Protein AF-A0A151R3P8-F1 (afdb_monomer)

Mean predicted aligned error: 10.96 Å

Sequence (398 aa):
MFMYLSNLTPVEGWINQILSLILGLYSHCGWTLKLFLHLVVLLSAIDRKNLTDLKVYAIDVDEADELDDALSATKLQDGRIKVWIHVADPTRYVQPGSIVDREAMRRGTSVFLPTATYSMFPENLAMGGMSLRQGELCNAVTVSVVLHNDGSIAEYSVFNSVIKPTYMLTYESASELLHLNLQEEGELRILSEAANLRSNWRRQQGAIETATLDTRFKVSNPEDPEPSIKLYVENQADPAMRLVSEMMILCGEAIATFGSRNDIPLPYRGQPQSDMNVSEFSHLPEGPVRSFALVRIMRAAEIDFRKPARHGVLGIPGYVQFTSPIRRYLDLLAHYQVSCFQFYNSLYNRLQASMLLGACVEIFIFKISKNQENETKWKYIMIHVPFTEGQDADCATL

Solvent-accessible surface area (backbone atoms only — not comparable to full-atom values): 22140 Å² total; per-residue (Å²): 143,85,85,88,86,85,83,81,77,72,67,65,61,57,53,52,53,52,50,48,53,52,53,57,62,62,76,75,55,95,69,56,68,71,60,54,61,56,60,74,67,48,67,84,65,61,80,53,48,81,44,56,89,49,70,24,41,25,70,44,62,88,86,61,58,64,35,27,49,32,36,32,38,49,69,46,98,88,64,39,45,34,39,36,42,34,17,38,36,52,68,75,81,43,52,90,83,35,76,67,36,50,48,23,58,73,49,29,35,41,42,72,44,46,73,49,74,47,64,25,43,61,61,72,45,33,49,41,83,35,16,57,46,62,79,36,86,29,55,24,43,30,39,36,38,32,37,41,96,68,30,47,83,68,45,75,50,77,48,46,26,35,36,29,27,65,40,76,36,30,41,68,58,46,36,48,51,61,70,69,62,50,78,94,49,50,41,62,50,47,41,42,52,51,19,54,30,35,53,53,34,22,46,76,57,56,25,61,86,59,55,53,75,47,76,48,58,40,36,47,61,73,86,45,100,76,49,49,74,48,79,45,76,48,51,64,83,40,64,36,49,33,25,52,51,39,51,51,50,49,48,12,32,52,49,26,50,53,27,58,78,67,74,44,64,36,62,13,42,16,20,70,64,62,96,67,61,68,69,77,50,64,84,46,63,91,45,48,67,33,26,50,58,54,58,72,71,53,62,75,71,44,75,35,50,83,54,60,33,42,19,29,58,66,24,40,72,24,25,24,69,56,60,38,40,63,42,26,36,64,16,36,52,35,48,51,46,52,53,50,45,71,74,54,66,83,76,65,89,74,66,63,66,74,66,56,68,60,59,75,57,39,68,58,44,54,54,51,49,55,50,51,36,50,54,50,52,52,51,50,45,72,73,68,52,78,82,54,91,84,70,89,69,96,75,83,85,131

Nearest PDB structures (foldseek):
  5c0x-assembly1_J  TM=8.746E-01  e=1.907E-24  Saccharomyces cerevisiae S288C
  4ifd-assembly1_J  TM=8.679E-01  e=1.439E-24  Saccharomyces cerevisiae S288C
  7aju-assembly1_EK  TM=8.720E-01  e=1.148E-24  Saccharomyces cerevisiae S288C
  5c0w-assembly1_J  TM=8.720E-01  e=1.704E-24  Saccharomyces cerevisiae S288C
  5jea-assembly1_J  TM=8.439E-01  e=2.134E-24  Saccharomyces cerevisiae S288C

Organism: Cajanus cajan (NCBI:txid3821)

InterPro domains:
  IPR001900 Ribonuclease II/R [PF00773] (48-339)
  IPR001900 Ribonuclease II/R [SM00955] (48-344)
  IPR012340 Nucleic acid-binding, OB-fold [SSF50249] (40-351)
  IPR050180 RNR Ribonuclease [PTHR23355] (47-339)

Structure (mmCIF, N/CA/C/O backbone):
data_AF-A0A151R3P8-F1
#
_entry.id   AF-A0A151R3P8-F1
#
loop_
_atom_site.group_PDB
_atom_site.id
_atom_site.type_symbol
_atom_site.label_atom_id
_atom_site.label_alt_id
_atom_site.label_comp_id
_atom_site.label_asym_id
_atom_site.label_entity_id
_atom_site.label_seq_id
_atom_site.pdbx_PDB_ins_code
_atom_site.Cartn_x
_atom_site.Cartn_y
_atom_site.Cartn_z
_atom_site.occupancy
_atom_site.B_iso_or_equiv
_atom_site.auth_seq_id
_atom_site.auth_comp_id
_atom_site.auth_asym_id
_atom_site.auth_atom_id
_atom_site.pdbx_PDB_model_num
ATOM 1 N N . MET A 1 1 ? 14.827 -7.586 -50.230 1.00 32.34 1 MET A N 1
ATOM 2 C CA . MET A 1 1 ? 14.304 -8.159 -48.972 1.00 32.34 1 MET A CA 1
ATOM 3 C C . MET 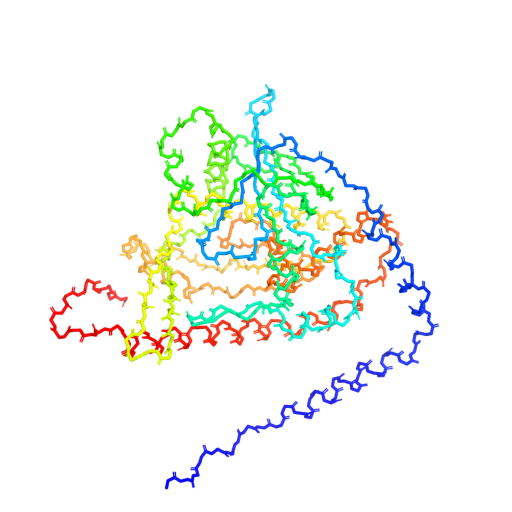A 1 1 ? 13.359 -7.143 -48.332 1.00 32.34 1 MET A C 1
ATOM 5 O O . MET A 1 1 ? 13.644 -6.571 -47.296 1.00 32.34 1 MET A O 1
ATOM 9 N N . PHE A 1 2 ? 12.269 -6.865 -49.046 1.00 29.19 2 PHE A N 1
ATOM 10 C CA . PHE A 1 2 ? 11.170 -5.967 -48.693 1.00 29.19 2 PHE A CA 1
ATOM 11 C C . PHE A 1 2 ? 9.928 -6.764 -49.087 1.00 29.19 2 PHE A C 1
ATOM 13 O O . PHE A 1 2 ? 9.605 -6.818 -50.265 1.00 29.19 2 PHE A O 1
ATOM 20 N N . MET A 1 3 ? 9.381 -7.530 -48.147 1.00 26.22 3 MET A N 1
ATOM 21 C CA . MET A 1 3 ? 8.095 -8.241 -48.212 1.00 26.22 3 MET A CA 1
ATOM 22 C C . MET A 1 3 ? 8.082 -9.189 -47.015 1.00 26.22 3 MET A C 1
ATOM 24 O O . MET A 1 3 ? 8.681 -10.248 -47.099 1.00 26.22 3 MET A O 1
ATOM 28 N N . TYR A 1 4 ? 7.504 -8.755 -45.894 1.00 25.55 4 TYR A N 1
ATOM 29 C CA . TYR A 1 4 ? 6.822 -9.579 -44.877 1.00 25.55 4 TYR A CA 1
ATOM 30 C C . TYR A 1 4 ? 6.283 -8.643 -43.774 1.00 25.55 4 TYR A C 1
ATOM 32 O O . TYR A 1 4 ? 6.618 -8.744 -42.603 1.00 25.55 4 TYR A O 1
ATOM 40 N N . LEU A 1 5 ? 5.457 -7.670 -44.172 1.00 30.75 5 LEU A N 1
ATOM 41 C CA . LEU A 1 5 ? 4.577 -6.906 -43.280 1.00 30.75 5 LEU A CA 1
ATOM 42 C C . LEU A 1 5 ? 3.244 -6.718 -44.005 1.00 30.75 5 LEU A C 1
ATOM 44 O O . LEU A 1 5 ? 2.988 -5.702 -44.640 1.00 30.75 5 LEU A O 1
ATOM 48 N N . SER A 1 6 ? 2.432 -7.766 -44.003 1.00 30.95 6 SER A N 1
ATOM 49 C CA . SER A 1 6 ? 1.013 -7.715 -44.369 1.00 30.95 6 SER A CA 1
ATOM 50 C C . SER A 1 6 ? 0.389 -9.043 -43.970 1.00 30.95 6 SER A C 1
ATOM 52 O O . SER A 1 6 ? 0.415 -9.987 -44.744 1.00 30.95 6 SER A O 1
ATOM 54 N N . ASN A 1 7 ? -0.060 -9.136 -42.715 1.00 28.00 7 ASN A N 1
ATOM 55 C CA . ASN A 1 7 ? -1.152 -10.013 -42.263 1.00 28.00 7 ASN A CA 1
ATOM 56 C C . ASN A 1 7 ? -1.433 -9.798 -40.764 1.00 28.00 7 ASN A C 1
ATOM 58 O O . ASN A 1 7 ? -1.428 -10.730 -39.965 1.00 28.00 7 ASN A O 1
ATOM 62 N N . LEU A 1 8 ? -1.701 -8.547 -40.379 1.00 31.06 8 LEU A N 1
ATOM 63 C CA . LEU A 1 8 ? -2.499 -8.264 -39.186 1.00 31.06 8 LEU A CA 1
ATOM 64 C C . LEU A 1 8 ? -3.926 -7.995 -39.676 1.00 31.06 8 LEU A C 1
ATOM 66 O O . LEU A 1 8 ? -4.184 -7.017 -40.370 1.00 31.06 8 LEU A O 1
ATOM 70 N N . THR A 1 9 ? -4.830 -8.926 -39.388 1.00 36.19 9 THR A N 1
ATOM 71 C CA . THR A 1 9 ? -6.274 -8.823 -39.645 1.00 36.19 9 THR A CA 1
ATOM 72 C C . THR A 1 9 ? -6.899 -7.626 -38.905 1.00 36.19 9 THR A C 1
ATOM 74 O O . THR A 1 9 ? -6.376 -7.212 -37.869 1.00 36.19 9 THR A O 1
ATOM 77 N N . PRO A 1 10 ? -8.018 -7.057 -39.398 1.00 38.06 10 PRO A N 1
ATOM 78 C CA . PRO A 1 10 ? -8.445 -5.703 -39.054 1.00 38.06 10 PRO A CA 1
ATOM 79 C C . PRO A 1 10 ? -9.112 -5.639 -37.674 1.00 38.06 10 PRO A C 1
ATOM 81 O O . PRO A 1 10 ? -10.288 -5.964 -37.507 1.00 38.06 10 PRO A O 1
ATOM 84 N N . VAL A 1 11 ? -8.360 -5.158 -36.683 1.00 41.53 11 VAL A N 1
ATOM 85 C CA . VAL A 1 11 ? -8.843 -4.832 -35.326 1.00 41.53 11 VAL A CA 1
ATOM 86 C C . VAL A 1 11 ? -9.903 -3.709 -35.357 1.00 41.53 11 VAL A C 1
ATOM 88 O O . VAL A 1 11 ? -10.754 -3.617 -34.476 1.00 41.53 11 VAL A O 1
ATOM 91 N N . GLU A 1 12 ? -9.940 -2.909 -36.426 1.00 35.62 12 GLU A N 1
ATOM 92 C CA . GLU A 1 12 ? -10.881 -1.794 -36.610 1.00 35.62 12 GLU A CA 1
ATOM 93 C C . GLU A 1 12 ? -12.348 -2.228 -36.788 1.00 35.62 12 GLU A C 1
ATOM 95 O O . GLU A 1 12 ? -13.260 -1.512 -36.372 1.00 35.62 12 GLU A O 1
ATOM 100 N N . GLY A 1 13 ? -12.610 -3.411 -37.359 1.00 30.80 13 GLY A N 1
ATOM 101 C CA . GLY A 1 13 ? -13.982 -3.890 -37.588 1.00 30.80 13 GLY A CA 1
ATOM 102 C C . GLY A 1 13 ? -14.717 -4.252 -36.292 1.00 30.80 13 GLY A C 1
ATOM 103 O O . GLY A 1 13 ? -15.901 -3.954 -36.135 1.00 30.80 13 GLY A O 1
ATOM 104 N N . TRP A 1 14 ? -13.989 -4.828 -35.334 1.00 37.94 14 TRP A N 1
ATOM 105 C CA . TRP A 1 14 ? -14.516 -5.235 -34.030 1.00 37.94 14 TRP A CA 1
ATOM 106 C C . TRP A 1 14 ? -14.706 -4.039 -33.098 1.00 37.94 14 TRP A C 1
ATOM 108 O O . TRP A 1 14 ? -15.719 -3.951 -32.408 1.00 37.94 14 TRP A O 1
ATOM 118 N N . ILE A 1 15 ? -13.780 -3.074 -33.138 1.00 37.78 15 ILE A N 1
ATOM 119 C CA . ILE A 1 15 ? -13.896 -1.811 -32.399 1.00 37.78 15 ILE A CA 1
ATOM 120 C C . ILE A 1 15 ? -15.153 -1.050 -32.838 1.00 37.78 15 ILE A C 1
ATOM 122 O O . ILE A 1 15 ? -15.920 -0.600 -31.991 1.00 37.78 15 ILE A O 1
ATOM 126 N N . ASN A 1 16 ? -15.422 -0.971 -34.144 1.00 37.12 16 ASN A N 1
ATOM 127 C CA . ASN A 1 16 ? -16.604 -0.279 -34.660 1.00 37.12 16 ASN A CA 1
ATOM 128 C C . ASN A 1 16 ? -17.923 -1.009 -34.349 1.00 37.12 16 ASN A C 1
ATOM 130 O O . ASN A 1 16 ? -18.925 -0.354 -34.065 1.00 37.12 16 ASN A O 1
ATOM 134 N N . GLN A 1 17 ? -17.936 -2.347 -34.325 1.00 35.44 17 GLN A N 1
ATOM 135 C CA . GLN A 1 17 ? -19.109 -3.116 -33.882 1.00 35.44 17 GLN A CA 1
ATOM 136 C C . GLN A 1 17 ? -19.386 -2.952 -32.383 1.00 35.44 17 GLN A C 1
ATOM 138 O O . GLN A 1 17 ? -20.540 -2.777 -31.994 1.00 35.44 17 GLN A O 1
ATOM 143 N N . ILE A 1 18 ? -18.345 -2.933 -31.546 1.00 43.28 18 ILE A N 1
ATOM 144 C CA . ILE A 1 18 ? -18.472 -2.704 -30.102 1.00 43.28 18 ILE A CA 1
ATOM 145 C C . ILE A 1 18 ? -18.912 -1.258 -29.827 1.00 43.28 18 ILE A C 1
ATOM 147 O O . ILE A 1 18 ? -19.850 -1.047 -29.064 1.00 43.28 18 ILE A O 1
ATOM 151 N N . LEU A 1 19 ? -18.331 -0.266 -30.510 1.00 38.47 19 LEU A N 1
ATOM 152 C CA . LEU A 1 19 ? -18.748 1.140 -30.422 1.00 38.47 19 LEU A CA 1
ATOM 153 C C . LEU A 1 19 ? -20.194 1.351 -30.891 1.00 38.47 19 LEU A C 1
ATOM 155 O O . LEU A 1 19 ? -20.925 2.121 -30.274 1.00 38.47 19 LEU A O 1
ATOM 159 N N . SER A 1 20 ? -20.641 0.643 -31.932 1.00 37.97 20 SER A N 1
ATOM 160 C CA . SER A 1 20 ? -22.031 0.685 -32.404 1.00 37.97 20 SER A CA 1
ATOM 161 C C . SER A 1 20 ? -23.014 0.060 -31.406 1.00 37.97 20 SER A C 1
ATOM 163 O O . SER A 1 20 ? -24.108 0.596 -31.226 1.00 37.97 20 SER A O 1
ATOM 165 N N . LEU A 1 21 ? -22.629 -1.026 -30.727 1.00 37.59 21 LEU A N 1
ATOM 166 C CA . LEU A 1 21 ? -23.401 -1.639 -29.637 1.00 37.59 21 LEU A CA 1
ATOM 167 C C . LEU A 1 21 ? -23.466 -0.729 -28.399 1.00 37.59 21 LEU A C 1
ATOM 169 O O . LEU A 1 21 ? -24.532 -0.584 -27.799 1.00 37.59 21 LEU A O 1
ATOM 173 N N . ILE A 1 22 ? -22.359 -0.058 -28.066 1.00 40.44 22 ILE A N 1
ATOM 174 C CA . ILE A 1 22 ? -22.278 0.943 -26.993 1.00 40.44 22 ILE A CA 1
ATOM 175 C C . ILE A 1 22 ? -23.192 2.135 -27.318 1.00 40.44 22 ILE A C 1
ATOM 177 O O . ILE A 1 22 ? -24.037 2.495 -26.505 1.00 40.44 22 ILE A O 1
ATOM 181 N N . LEU A 1 23 ? -23.107 2.707 -28.523 1.00 37.88 23 LEU A N 1
ATOM 182 C CA . LEU A 1 23 ? -23.929 3.854 -28.935 1.00 37.88 23 LEU A CA 1
ATOM 183 C C . LEU A 1 23 ? -25.427 3.511 -29.039 1.00 37.88 23 LEU A C 1
ATOM 185 O O . LEU A 1 23 ? -26.269 4.340 -28.690 1.00 37.88 23 LEU A O 1
ATOM 189 N N . GLY A 1 24 ? -25.769 2.282 -29.440 1.00 33.12 24 GLY A N 1
ATOM 190 C CA . GLY A 1 24 ? -27.149 1.787 -29.451 1.00 33.12 24 GLY A CA 1
ATOM 191 C C . GLY A 1 24 ? -27.779 1.743 -28.055 1.00 33.12 24 GLY A C 1
ATOM 192 O O . GLY A 1 24 ? -28.919 2.177 -27.882 1.00 33.12 24 GLY A O 1
ATOM 193 N N . LEU A 1 25 ? -27.019 1.323 -27.037 1.00 36.88 25 LEU A N 1
ATOM 194 C CA . LEU A 1 25 ? -27.465 1.278 -25.637 1.00 36.88 25 LEU A CA 1
ATOM 195 C C . LEU A 1 25 ? -27.615 2.673 -25.001 1.00 36.88 25 LEU A C 1
ATOM 197 O O . LEU A 1 25 ? -28.481 2.869 -24.148 1.00 36.88 25 LEU A O 1
ATOM 201 N N . TYR A 1 26 ? -26.834 3.664 -25.448 1.00 37.19 26 TYR A N 1
ATOM 202 C CA . TYR A 1 26 ? -26.946 5.056 -24.985 1.00 37.19 26 TYR A CA 1
ATOM 203 C C . TYR A 1 26 ? -28.243 5.749 -25.445 1.00 37.19 26 TYR A C 1
ATOM 205 O O . TYR A 1 26 ? -28.728 6.658 -24.770 1.00 37.19 26 TYR A O 1
ATOM 213 N N . SER A 1 27 ? -28.842 5.310 -26.557 1.00 36.34 27 SER A N 1
ATOM 214 C CA . SER A 1 27 ? -30.003 5.970 -27.179 1.00 36.34 27 SER A CA 1
ATOM 215 C C . SER A 1 27 ? -31.362 5.710 -26.498 1.00 36.34 27 SER A C 1
ATOM 217 O O . SER A 1 27 ? -32.371 6.298 -26.891 1.00 36.34 27 SER A O 1
ATOM 219 N N . HIS A 1 28 ? -31.418 4.864 -25.461 1.00 37.38 28 HIS A N 1
ATOM 220 C CA . HIS A 1 28 ? -32.674 4.461 -24.802 1.00 37.38 28 HIS A CA 1
ATOM 221 C C . HIS A 1 28 ? -32.832 4.883 -23.334 1.00 37.38 28 HIS A C 1
ATOM 223 O O . HIS A 1 28 ? -33.886 4.650 -22.744 1.00 37.38 28 HIS A O 1
ATOM 229 N N . CYS A 1 29 ? -31.860 5.583 -22.745 1.00 37.66 29 CYS A N 1
ATOM 230 C CA . CYS A 1 29 ? -31.922 5.995 -21.339 1.00 37.66 29 CYS A CA 1
ATOM 231 C C . CYS A 1 29 ? -31.956 7.524 -21.186 1.00 37.66 29 CYS A C 1
ATOM 233 O O . CYS A 1 29 ? -30.983 8.148 -20.771 1.00 37.66 29 CYS A O 1
ATOM 235 N N . GLY A 1 30 ? -33.113 8.132 -21.461 1.00 30.09 30 GLY A N 1
ATOM 236 C CA . GLY A 1 30 ? -33.378 9.576 -21.314 1.00 30.09 30 GLY A CA 1
ATOM 237 C C . GLY A 1 30 ? -33.413 10.125 -19.874 1.00 30.09 30 GLY A C 1
ATOM 238 O O . GLY A 1 30 ? -33.910 11.225 -19.658 1.00 30.09 30 GLY A O 1
ATOM 239 N N . TRP A 1 31 ? -32.896 9.388 -18.883 1.00 32.50 31 TRP A N 1
ATOM 240 C CA . TRP A 1 31 ? -32.885 9.773 -17.459 1.00 32.50 31 TRP A CA 1
ATOM 241 C C . TRP A 1 31 ? -31.472 10.041 -16.895 1.00 32.50 31 TRP A C 1
ATOM 243 O O . TRP A 1 31 ? -31.310 10.312 -15.707 1.00 32.50 31 TRP A O 1
ATOM 253 N N . THR A 1 32 ? -30.435 10.000 -17.735 1.00 44.19 32 THR A N 1
ATOM 254 C CA . THR A 1 32 ? -29.012 9.960 -17.342 1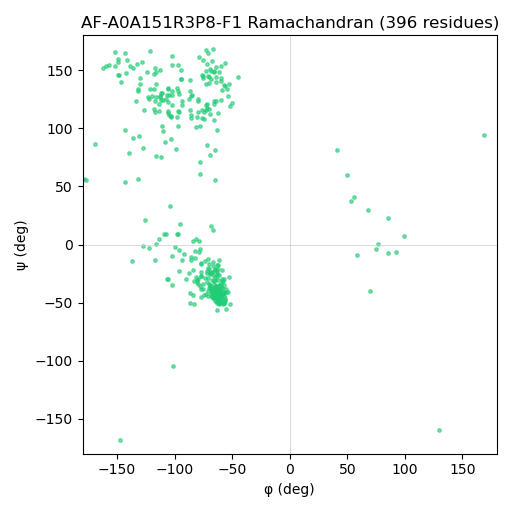.00 44.19 32 THR A CA 1
ATOM 255 C C . THR A 1 32 ? -28.409 11.295 -16.885 1.00 44.19 32 THR A C 1
ATOM 257 O O . THR A 1 32 ? -27.464 11.294 -16.098 1.00 44.19 32 THR A O 1
ATOM 260 N N . LEU A 1 33 ? -28.958 12.446 -17.287 1.00 34.69 33 LEU A N 1
ATOM 261 C CA . LEU A 1 33 ? -28.297 13.741 -17.047 1.00 34.69 33 LEU A CA 1
ATOM 262 C C . LEU A 1 33 ? -28.498 14.309 -15.625 1.00 34.69 33 LEU A C 1
ATOM 264 O O . LEU A 1 33 ? -27.613 14.976 -15.092 1.00 34.69 33 LEU A O 1
ATOM 268 N N . LYS A 1 34 ? -29.633 14.017 -14.970 1.00 31.69 34 LYS A N 1
ATOM 269 C CA . LYS A 1 34 ? -29.916 14.483 -13.592 1.00 31.69 34 LYS A CA 1
ATOM 270 C C . LYS A 1 34 ? -29.163 13.688 -12.518 1.00 31.69 34 LYS A C 1
ATOM 272 O O . LYS A 1 34 ? -28.873 14.240 -11.458 1.00 31.69 34 LYS A O 1
ATOM 277 N N . LEU A 1 35 ? -28.832 12.426 -12.814 1.00 39.88 35 LEU A N 1
ATOM 278 C CA . LEU A 1 35 ? -28.032 11.544 -11.956 1.00 39.88 35 LEU A CA 1
ATOM 279 C C . LEU A 1 35 ? -26.543 11.925 -11.991 1.00 39.88 35 LEU A C 1
ATOM 281 O O . LEU A 1 35 ? -25.879 11.925 -10.960 1.00 39.88 35 LEU A O 1
ATOM 285 N N . PHE A 1 36 ? -26.044 12.315 -13.169 1.00 39.62 36 PHE A N 1
ATOM 286 C CA . PHE A 1 36 ? -24.656 12.739 -13.358 1.00 39.62 36 PHE A CA 1
ATOM 287 C C . PHE A 1 36 ? -24.352 14.068 -12.655 1.00 39.62 36 PHE A C 1
ATOM 289 O O . PHE A 1 36 ? -23.327 14.184 -11.994 1.00 39.62 36 PHE A O 1
ATOM 296 N N . LEU A 1 37 ? -25.264 15.048 -12.716 1.00 33.28 37 LEU A N 1
ATOM 297 C CA . LEU A 1 37 ? -25.060 16.349 -12.063 1.00 33.28 37 LEU A CA 1
ATOM 298 C C . LEU A 1 37 ? -25.093 16.290 -10.523 1.00 33.28 37 LEU A C 1
ATOM 300 O O . LEU A 1 37 ? -24.495 17.151 -9.886 1.00 33.28 37 LEU A O 1
ATOM 304 N N . HIS A 1 38 ? -25.753 15.295 -9.913 1.00 39.97 38 HIS A N 1
ATOM 305 C CA . HIS A 1 38 ? -25.710 15.125 -8.453 1.00 39.97 38 HIS A CA 1
ATOM 306 C C . HIS A 1 38 ? -24.371 14.539 -7.983 1.00 39.97 38 HIS A C 1
ATOM 308 O O . HIS A 1 38 ? -23.866 14.962 -6.951 1.00 39.97 38 HIS A O 1
ATOM 314 N N . LEU A 1 39 ? -23.731 13.659 -8.765 1.00 43.78 39 LEU A N 1
ATOM 315 C CA . LEU A 1 39 ? -22.412 13.102 -8.426 1.00 43.78 39 LEU A CA 1
ATOM 316 C C . LEU A 1 39 ? -21.308 14.186 -8.350 1.00 43.78 39 LEU A C 1
ATOM 318 O O . LEU A 1 39 ? -20.375 14.073 -7.558 1.00 43.78 39 LEU A O 1
ATOM 322 N N . VAL A 1 40 ? -21.454 15.256 -9.143 1.00 40.44 40 VAL A N 1
ATOM 323 C CA . VAL A 1 40 ? -20.486 16.356 -9.345 1.00 40.44 40 VAL A CA 1
ATOM 324 C C . VAL A 1 40 ? -20.258 17.226 -8.097 1.00 40.44 40 VAL A C 1
ATOM 326 O O . VAL A 1 40 ? -19.184 17.805 -7.953 1.00 40.44 40 VAL A O 1
ATOM 329 N N . VAL A 1 41 ? -21.230 17.317 -7.183 1.00 40.00 41 VAL A N 1
ATOM 330 C CA . VAL A 1 41 ? -21.186 18.241 -6.026 1.00 40.00 41 VAL A CA 1
ATOM 331 C C . VAL A 1 41 ? -20.806 17.534 -4.711 1.00 40.00 41 VAL A C 1
ATOM 333 O O . VAL A 1 41 ? -20.520 18.197 -3.720 1.00 40.00 41 VAL A O 1
ATOM 336 N N . LEU A 1 42 ? -20.748 16.197 -4.682 1.00 47.00 42 LEU A N 1
ATOM 337 C CA . LEU A 1 42 ? -20.800 15.436 -3.422 1.00 47.00 42 LEU A CA 1
ATOM 338 C C . LEU A 1 42 ? -19.463 14.808 -2.979 1.00 47.00 42 LEU A C 1
ATOM 340 O O . LEU A 1 42 ? -19.193 14.758 -1.781 1.00 47.00 42 LEU A O 1
ATOM 344 N N . LEU A 1 43 ? -18.556 14.446 -3.898 1.00 50.28 43 LEU A N 1
ATOM 345 C CA . LEU A 1 43 ? -17.210 13.949 -3.532 1.00 50.28 43 LEU A CA 1
ATOM 346 C C . LEU A 1 43 ? -16.326 15.041 -2.895 1.00 50.28 43 LEU A C 1
ATOM 348 O O . LEU A 1 43 ? -15.400 14.751 -2.132 1.00 50.28 43 LEU A O 1
ATOM 352 N N . SER A 1 44 ? -16.619 16.317 -3.173 1.00 47.94 44 SER A N 1
ATOM 353 C CA . SER A 1 44 ? -15.900 17.439 -2.571 1.00 47.94 44 SER A CA 1
ATOM 354 C C . SER A 1 44 ? -16.325 17.735 -1.120 1.00 47.94 44 SER A C 1
ATOM 356 O O . SER A 1 44 ? -15.577 18.399 -0.396 1.00 47.94 44 SER A O 1
ATOM 358 N N . ALA A 1 45 ? -17.481 17.211 -0.698 1.00 54.06 45 ALA A N 1
ATOM 359 C CA . ALA A 1 45 ? -18.114 17.426 0.603 1.00 54.06 45 ALA A CA 1
ATOM 360 C C . ALA A 1 45 ? -18.037 16.200 1.534 1.00 54.06 45 ALA A C 1
ATOM 362 O O . ALA A 1 45 ? -18.688 16.186 2.577 1.00 54.06 45 ALA A O 1
ATOM 363 N N . ILE A 1 46 ? -17.267 15.168 1.162 1.00 69.94 46 ILE A N 1
ATOM 364 C CA . ILE A 1 46 ? -17.001 14.027 2.043 1.00 69.94 46 ILE A CA 1
ATOM 365 C C . ILE A 1 46 ? -16.320 14.535 3.315 1.00 69.94 46 ILE A C 1
ATOM 367 O O . ILE A 1 46 ? -15.264 15.171 3.241 1.00 69.94 46 ILE A O 1
ATOM 371 N N . ASP A 1 47 ? -16.916 14.224 4.466 1.00 83.62 47 ASP A N 1
ATOM 372 C CA . ASP A 1 47 ? -16.286 14.459 5.759 1.00 83.62 47 ASP A CA 1
ATOM 373 C C . ASP A 1 47 ? -15.049 13.566 5.883 1.00 83.62 47 ASP A C 1
ATOM 375 O O . ASP A 1 47 ? -15.112 12.346 5.705 1.00 83.62 47 ASP A O 1
ATOM 379 N N . ARG A 1 48 ? -13.897 14.191 6.128 1.00 91.75 48 ARG A N 1
ATOM 380 C CA . ARG A 1 48 ? -12.612 13.500 6.190 1.00 91.75 48 ARG A CA 1
ATOM 381 C C . ARG A 1 48 ? -12.129 13.488 7.615 1.00 91.75 48 ARG A C 1
ATOM 383 O O . ARG A 1 48 ? -11.902 14.533 8.223 1.00 91.75 48 ARG A O 1
ATOM 390 N N . LYS A 1 49 ? -11.865 12.289 8.119 1.00 96.31 49 LYS A N 1
ATOM 391 C CA . LYS A 1 49 ? -11.265 12.137 9.435 1.00 96.31 49 LYS A CA 1
ATOM 392 C C . LYS A 1 49 ? -9.868 12.752 9.441 1.00 96.31 49 LYS A C 1
ATOM 394 O O . LYS A 1 49 ? -9.009 12.357 8.651 1.00 96.31 49 LYS A O 1
ATOM 399 N N . ASN A 1 50 ? -9.638 13.692 10.350 1.00 97.81 50 ASN A N 1
ATOM 400 C CA . ASN A 1 50 ? -8.305 14.227 10.575 1.00 97.81 50 ASN A CA 1
ATOM 401 C C . ASN A 1 50 ? -7.439 13.167 11.278 1.00 97.81 50 ASN A C 1
ATOM 403 O O . ASN A 1 50 ? -7.793 12.692 12.358 1.00 97.81 50 ASN A O 1
ATOM 407 N N . LEU A 1 51 ? -6.334 12.786 10.639 1.00 98.31 51 LEU A N 1
ATOM 408 C CA . LEU A 1 51 ? -5.322 11.866 11.152 1.00 98.31 51 LEU A CA 1
ATOM 409 C C . LEU A 1 51 ? -3.913 12.489 11.111 1.00 98.31 51 LEU A C 1
ATOM 411 O O . LEU A 1 51 ? -2.922 11.765 11.120 1.00 98.31 51 LEU A O 1
ATOM 415 N N . THR A 1 52 ? -3.797 13.820 11.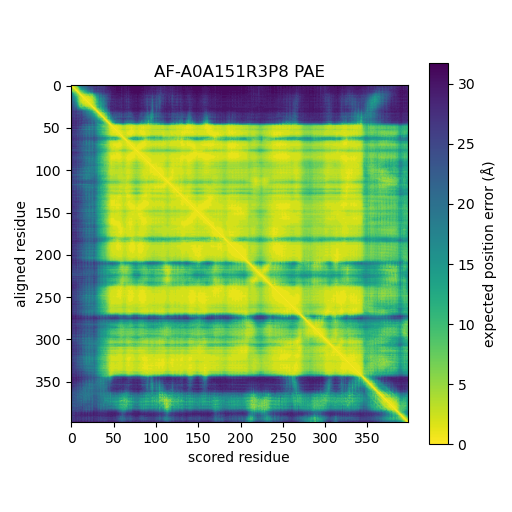059 1.00 97.88 52 THR A N 1
ATOM 416 C CA . THR A 1 52 ? -2.508 14.525 10.927 1.00 97.88 52 THR A CA 1
ATOM 417 C C . THR A 1 52 ? -1.584 14.376 12.133 1.00 97.88 52 THR A C 1
ATOM 419 O O . THR A 1 52 ? -0.406 14.692 12.019 1.00 97.88 52 THR A O 1
ATOM 422 N N . ASP A 1 53 ? -2.110 13.917 13.268 1.00 97.44 53 ASP A N 1
ATOM 423 C CA . ASP A 1 53 ? -1.335 13.675 14.489 1.00 97.44 53 ASP A CA 1
ATOM 424 C C . ASP A 1 53 ? -0.621 12.312 14.473 1.00 97.44 53 ASP A C 1
ATOM 426 O O . ASP A 1 53 ? 0.215 12.041 15.333 1.00 97.44 53 ASP A O 1
ATOM 430 N N . LEU A 1 54 ? -0.953 11.432 13.518 1.00 97.94 54 LEU A N 1
ATOM 431 C CA . LEU A 1 54 ? -0.273 10.150 13.367 1.00 97.94 54 LEU A CA 1
ATOM 432 C C . LEU A 1 54 ? 1.103 10.340 12.730 1.00 97.94 54 LEU A C 1
ATOM 434 O O . LEU A 1 54 ? 1.273 11.122 11.794 1.00 97.94 54 LEU A O 1
ATOM 438 N N . LYS A 1 55 ? 2.067 9.541 13.189 1.00 97.75 55 LYS A N 1
ATOM 439 C CA . LYS A 1 55 ? 3.347 9.370 12.507 1.00 97.75 55 LYS A CA 1
ATOM 440 C C . LYS A 1 55 ? 3.129 8.501 11.268 1.00 97.75 55 LYS A C 1
ATOM 442 O O . LYS A 1 55 ? 2.724 7.342 11.386 1.00 97.75 55 LYS A O 1
ATOM 447 N N . VAL A 1 56 ? 3.324 9.080 10.088 1.00 98.50 56 VAL A N 1
ATOM 448 C CA . VAL A 1 56 ? 2.974 8.477 8.792 1.00 98.50 56 VAL A CA 1
ATOM 449 C C . VAL A 1 56 ? 4.243 8.242 7.975 1.00 98.50 56 VAL A C 1
ATOM 451 O O . VAL A 1 56 ? 5.018 9.175 7.753 1.00 98.50 56 VAL A O 1
ATOM 454 N N . TYR A 1 57 ? 4.423 7.010 7.506 1.00 98.38 57 TYR A N 1
ATOM 455 C CA . TYR A 1 57 ? 5.575 6.560 6.728 1.00 98.38 57 TYR A CA 1
ATOM 456 C C . TYR A 1 57 ? 5.135 6.195 5.310 1.00 98.38 57 TYR A C 1
ATOM 458 O O . TYR A 1 57 ? 4.378 5.242 5.138 1.00 98.38 57 TYR A O 1
ATOM 466 N N . ALA A 1 58 ? 5.606 6.928 4.306 1.00 97.50 58 ALA A N 1
ATOM 467 C CA . ALA A 1 58 ? 5.576 6.487 2.913 1.00 97.50 58 ALA A CA 1
ATOM 468 C C . ALA A 1 58 ? 6.921 5.811 2.614 1.00 97.50 58 ALA A C 1
ATOM 470 O O . ALA A 1 58 ? 7.967 6.414 2.861 1.00 97.50 58 ALA A O 1
ATOM 471 N N . ILE A 1 59 ? 6.902 4.555 2.165 1.00 96.56 59 ILE A N 1
ATOM 472 C CA . ILE A 1 59 ? 8.112 3.760 1.915 1.00 96.56 59 ILE A CA 1
ATOM 473 C C . ILE A 1 59 ? 8.047 3.235 0.485 1.00 96.56 59 ILE A C 1
ATOM 475 O O . ILE A 1 59 ? 7.169 2.436 0.171 1.00 96.56 59 ILE A O 1
ATOM 479 N N . ASP A 1 60 ? 8.976 3.663 -0.364 1.00 92.44 60 ASP A N 1
ATOM 480 C CA . ASP A 1 60 ? 9.028 3.254 -1.772 1.00 92.44 60 ASP A CA 1
ATOM 481 C C . ASP A 1 60 ? 10.491 3.191 -2.262 1.00 92.44 60 ASP A C 1
ATOM 483 O O . ASP A 1 60 ? 11.438 3.195 -1.471 1.00 92.44 60 ASP A O 1
ATOM 487 N N . VAL A 1 61 ? 10.709 3.069 -3.568 1.00 86.75 61 VAL A N 1
ATOM 488 C CA . VAL A 1 61 ? 12.024 3.246 -4.194 1.00 86.75 61 VAL A CA 1
ATOM 489 C C . VAL A 1 61 ? 12.435 4.724 -4.200 1.00 86.75 61 VAL A C 1
ATOM 491 O O . VAL A 1 61 ? 11.585 5.608 -4.188 1.00 86.75 61 VAL A O 1
ATOM 494 N N . ASP A 1 62 ? 13.742 4.995 -4.257 1.00 80.12 62 ASP A N 1
ATOM 495 C CA . ASP A 1 62 ? 14.315 6.354 -4.175 1.00 80.12 62 ASP A CA 1
ATOM 496 C C . ASP A 1 62 ? 13.784 7.311 -5.260 1.00 80.12 62 ASP A C 1
ATOM 498 O O . ASP A 1 62 ? 13.614 8.503 -5.032 1.00 80.12 62 ASP A O 1
ATOM 502 N N . GLU A 1 63 ? 13.444 6.786 -6.439 1.00 74.44 63 GLU A N 1
ATOM 503 C CA . GLU A 1 63 ? 12.948 7.571 -7.575 1.00 74.44 63 GLU A CA 1
ATOM 504 C C . GLU A 1 63 ? 11.410 7.619 -7.684 1.00 74.44 63 GLU A C 1
ATOM 506 O O . GLU A 1 63 ? 10.870 7.877 -8.765 1.00 74.44 63 GLU A O 1
ATOM 511 N N . ALA A 1 64 ? 10.679 7.286 -6.617 1.00 78.12 64 ALA A N 1
ATOM 512 C CA . ALA A 1 64 ? 9.219 7.292 -6.627 1.00 78.12 64 ALA A CA 1
ATOM 513 C C . ALA A 1 64 ? 8.651 8.705 -6.401 1.00 78.12 64 ALA A C 1
ATOM 515 O O . ALA A 1 64 ? 8.533 9.172 -5.272 1.00 78.12 64 ALA A O 1
ATOM 516 N N . ASP A 1 65 ? 8.224 9.359 -7.483 1.00 78.94 65 ASP A N 1
ATOM 517 C CA . ASP A 1 65 ? 7.517 10.649 -7.408 1.00 78.94 65 ASP A CA 1
ATOM 518 C C . ASP A 1 65 ? 5.985 10.490 -7.245 1.00 78.94 65 ASP A C 1
ATOM 520 O O . ASP A 1 65 ? 5.297 11.372 -6.716 1.00 78.94 65 ASP A O 1
ATOM 524 N N . GLU A 1 66 ? 5.426 9.356 -7.687 1.00 88.25 66 GLU A N 1
ATOM 525 C CA . GLU A 1 66 ? 4.002 9.002 -7.564 1.00 88.25 66 GLU A CA 1
ATOM 526 C C . GLU A 1 66 ? 3.750 8.066 -6.365 1.00 88.25 66 GLU A C 1
ATOM 528 O O . GLU A 1 66 ? 3.650 6.852 -6.519 1.00 88.25 66 GLU A O 1
ATOM 533 N N . LEU A 1 67 ? 3.642 8.632 -5.156 1.00 92.81 67 LEU A N 1
ATOM 534 C CA . LEU A 1 67 ? 3.421 7.875 -3.919 1.00 92.81 67 LEU A CA 1
ATOM 535 C C . LEU A 1 67 ? 1.931 7.608 -3.694 1.00 92.81 67 LEU A C 1
ATOM 537 O O . LEU A 1 67 ? 1.163 8.513 -3.351 1.00 92.81 67 LEU A O 1
ATOM 541 N N . ASP A 1 68 ? 1.538 6.348 -3.866 1.00 96.62 68 ASP A N 1
ATOM 542 C CA . ASP A 1 68 ? 0.162 5.886 -3.692 1.00 96.62 68 ASP A CA 1
ATOM 543 C C . ASP A 1 68 ? -0.203 5.579 -2.235 1.00 96.62 68 ASP A C 1
ATOM 545 O O . ASP A 1 68 ? -1.371 5.707 -1.868 1.00 96.62 68 ASP A O 1
ATOM 549 N N . ASP A 1 69 ? 0.746 5.127 -1.416 1.00 97.81 69 ASP A N 1
ATOM 550 C CA . ASP A 1 69 ? 0.449 4.565 -0.101 1.00 97.81 69 ASP A CA 1
ATOM 551 C C . ASP A 1 69 ? 1.382 5.049 1.017 1.00 97.81 69 ASP A C 1
ATOM 553 O O . ASP A 1 69 ? 2.518 5.472 0.806 1.00 97.81 69 ASP A O 1
ATOM 557 N N . ALA A 1 70 ? 0.835 5.064 2.232 1.00 98.44 70 ALA A N 1
ATOM 558 C CA . ALA A 1 70 ? 1.545 5.394 3.454 1.00 98.44 70 ALA A CA 1
ATOM 559 C C . ALA A 1 70 ? 0.950 4.642 4.651 1.00 98.44 70 ALA A C 1
ATOM 561 O O . ALA A 1 70 ? -0.214 4.233 4.650 1.00 98.44 70 ALA A O 1
ATOM 562 N N . LEU A 1 71 ? 1.747 4.473 5.701 1.00 98.81 71 LEU A N 1
ATOM 563 C CA . LEU A 1 71 ? 1.456 3.574 6.810 1.00 98.81 71 LEU A CA 1
ATOM 564 C C . LEU A 1 71 ? 1.614 4.265 8.165 1.00 98.81 71 LEU A C 1
ATOM 566 O O . LEU A 1 71 ? 2.543 5.042 8.382 1.00 98.81 71 LEU A O 1
ATOM 570 N N . SER A 1 72 ? 0.745 3.907 9.105 1.00 98.75 72 SER A N 1
ATOM 571 C CA . SER A 1 72 ? 0.866 4.250 10.526 1.00 98.75 72 SER A CA 1
ATOM 572 C C . SER A 1 72 ? 0.484 3.054 11.387 1.00 98.75 72 SER A C 1
ATOM 574 O O . SER A 1 72 ? -0.335 2.227 10.984 1.00 98.75 72 SER A O 1
ATOM 576 N N . ALA A 1 73 ? 1.016 2.969 12.605 1.00 98.50 73 ALA A N 1
ATOM 577 C CA . ALA A 1 73 ? 0.597 1.947 13.557 1.00 98.50 73 ALA A CA 1
ATOM 578 C C . ALA A 1 73 ? 0.704 2.404 15.008 1.00 98.50 73 ALA A C 1
ATOM 580 O O . ALA A 1 73 ? 1.429 3.336 15.338 1.00 98.50 73 ALA A O 1
ATOM 581 N N . THR A 1 74 ? -0.026 1.721 15.885 1.00 98.19 74 THR A N 1
ATOM 582 C CA . THR A 1 74 ? 0.067 1.888 17.335 1.00 98.19 74 THR A CA 1
ATOM 583 C C . THR A 1 74 ? -0.302 0.591 18.057 1.00 98.19 74 THR A C 1
ATOM 585 O O . THR A 1 74 ? -0.906 -0.309 17.465 1.00 98.19 74 THR A O 1
ATOM 588 N N . LYS A 1 75 ? 0.020 0.501 19.352 1.00 97.69 75 LYS A N 1
ATOM 589 C CA . LYS A 1 75 ? -0.512 -0.541 20.239 1.00 97.69 75 LYS A CA 1
ATOM 590 C C . LYS A 1 75 ? -1.710 0.004 21.011 1.00 97.69 75 LYS A C 1
ATOM 592 O O . LYS A 1 75 ? -1.668 1.102 21.560 1.00 97.69 75 LYS A O 1
ATOM 597 N N . LEU A 1 76 ? -2.791 -0.764 21.033 1.00 97.69 76 LEU A N 1
ATOM 598 C CA . LEU A 1 76 ? -3.969 -0.480 21.843 1.00 97.69 76 LEU A CA 1
ATOM 599 C C . LEU A 1 76 ? -3.677 -0.757 23.326 1.00 97.69 76 LEU A C 1
ATOM 601 O O . LEU A 1 76 ? -2.685 -1.396 23.673 1.00 97.69 76 LEU A O 1
ATOM 605 N N . GLN A 1 77 ? -4.569 -0.302 24.211 1.00 95.62 77 GLN A N 1
ATOM 606 C CA . GLN A 1 77 ? -4.437 -0.507 25.662 1.00 95.62 77 GLN A CA 1
ATOM 607 C C . GLN A 1 77 ? -4.385 -1.991 26.057 1.00 95.62 77 GLN A C 1
ATOM 609 O O . GLN A 1 77 ? -3.752 -2.338 27.049 1.00 95.62 77 GLN A O 1
ATOM 614 N N . ASP A 1 78 ? -5.028 -2.861 25.276 1.00 94.81 78 ASP A N 1
ATOM 615 C CA . ASP A 1 78 ? -5.028 -4.317 25.459 1.00 94.81 78 ASP A CA 1
ATOM 616 C C . ASP A 1 78 ? -3.806 -5.014 24.824 1.00 94.81 78 ASP A C 1
ATOM 618 O O . ASP A 1 78 ? -3.707 -6.239 24.847 1.00 94.81 78 ASP A O 1
ATOM 622 N N . GLY A 1 79 ? -2.872 -4.245 24.257 1.00 95.00 79 GLY A N 1
ATOM 623 C CA . GLY A 1 79 ? -1.653 -4.737 23.622 1.00 95.00 79 GLY A CA 1
ATOM 624 C C . GLY A 1 79 ? -1.809 -5.149 22.157 1.00 95.00 79 GLY A C 1
ATOM 625 O O . GLY A 1 79 ? -0.790 -5.402 21.510 1.00 95.00 79 GLY A O 1
ATOM 626 N N . ARG A 1 80 ? -3.032 -5.180 21.600 1.00 97.81 80 ARG A N 1
ATOM 627 C CA . ARG A 1 80 ? -3.238 -5.482 20.174 1.00 97.81 80 ARG A CA 1
ATOM 628 C C . ARG A 1 80 ? -2.651 -4.389 19.291 1.00 97.81 80 ARG A C 1
ATOM 630 O O . ARG A 1 80 ? -2.641 -3.210 19.648 1.00 97.81 80 ARG A O 1
ATOM 637 N N . ILE A 1 81 ? -2.205 -4.775 18.101 1.00 98.62 81 ILE A N 1
ATOM 638 C CA . ILE A 1 81 ? -1.682 -3.829 17.117 1.00 98.62 81 ILE A CA 1
ATOM 639 C C . ILE A 1 81 ? -2.831 -3.284 16.276 1.00 98.62 81 ILE A C 1
ATOM 641 O O . ILE A 1 81 ? -3.648 -4.042 15.746 1.00 98.62 81 ILE A O 1
ATOM 645 N N . LYS A 1 82 ? -2.859 -1.961 16.125 1.00 98.75 82 LYS A N 1
ATOM 646 C CA . LYS A 1 82 ? -3.702 -1.270 15.159 1.00 98.75 82 LYS A CA 1
ATOM 647 C C . LYS A 1 82 ? -2.826 -0.631 14.094 1.00 98.75 82 LYS A C 1
ATOM 649 O O . LYS A 1 82 ? -1.927 0.138 14.422 1.00 98.75 82 LYS A O 1
ATOM 654 N N . VAL A 1 83 ? -3.124 -0.929 12.838 1.00 98.81 83 VAL A N 1
ATOM 655 C CA . VAL A 1 83 ? -2.477 -0.334 11.668 1.00 98.81 83 VAL A CA 1
ATOM 656 C C . VAL A 1 83 ? -3.467 0.537 10.907 1.00 98.81 83 VAL A C 1
ATOM 658 O O . VAL A 1 83 ? -4.675 0.279 10.906 1.00 98.81 83 VAL A O 1
ATOM 661 N N . TRP A 1 84 ? -2.951 1.563 10.248 1.00 98.88 84 TRP A N 1
ATOM 662 C CA . TRP A 1 84 ? -3.655 2.351 9.253 1.00 98.88 84 TRP A CA 1
ATOM 663 C C . TRP A 1 84 ? -2.871 2.284 7.951 1.00 98.88 84 TRP A C 1
ATOM 665 O O . TRP A 1 84 ? -1.681 2.591 7.924 1.00 98.88 84 TRP A O 1
ATOM 675 N N . ILE A 1 85 ? -3.557 1.875 6.890 1.00 98.88 85 ILE A N 1
ATOM 676 C CA . ILE A 1 85 ? -3.056 1.927 5.523 1.00 98.88 85 ILE A CA 1
ATOM 677 C C . ILE A 1 85 ? -3.767 3.089 4.843 1.00 98.88 85 ILE A C 1
ATOM 679 O O . ILE A 1 85 ? -4.987 3.060 4.658 1.00 98.88 85 ILE A O 1
ATOM 683 N N . HIS A 1 86 ? -3.010 4.133 4.539 1.00 98.75 86 HIS A N 1
ATOM 684 C CA . HIS A 1 86 ? -3.477 5.343 3.885 1.00 98.75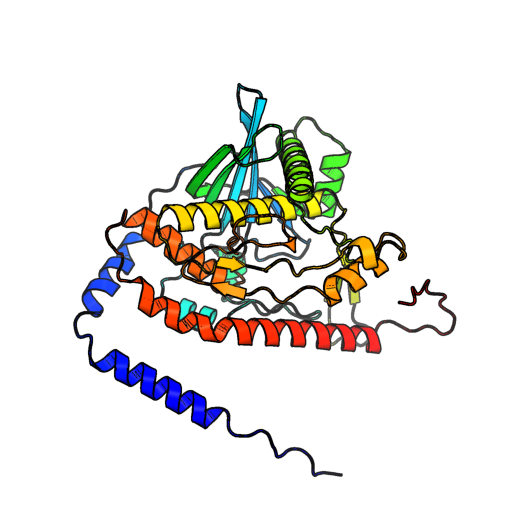 86 HIS A CA 1
ATOM 685 C C . HIS A 1 86 ? -3.182 5.220 2.400 1.00 98.75 86 HIS A C 1
ATOM 687 O O . HIS A 1 86 ? -2.021 5.172 2.017 1.00 98.75 86 HIS A O 1
ATOM 693 N N . VAL A 1 87 ? -4.217 5.170 1.568 1.00 98.62 87 VAL A N 1
ATOM 694 C CA . VAL A 1 87 ? -4.049 5.180 0.114 1.00 98.62 87 VAL A CA 1
ATOM 695 C C . VAL A 1 87 ? -4.449 6.550 -0.408 1.00 98.62 87 VAL A C 1
ATOM 697 O O . VAL A 1 87 ? -5.491 7.065 -0.002 1.00 98.62 87 VAL A O 1
ATOM 700 N N . ALA A 1 88 ? -3.654 7.136 -1.297 1.00 97.69 88 ALA A N 1
ATOM 701 C CA . ALA A 1 88 ? -3.970 8.362 -2.013 1.00 97.69 88 ALA A CA 1
ATOM 702 C C . ALA A 1 88 ? -5.409 8.342 -2.544 1.00 97.69 88 ALA A C 1
ATOM 704 O O . ALA A 1 88 ? -5.917 7.306 -2.972 1.00 97.69 88 ALA A O 1
ATOM 705 N N . ASP A 1 89 ? -6.068 9.501 -2.544 1.00 95.44 89 ASP A N 1
ATOM 706 C CA . ASP A 1 89 ? -7.448 9.640 -3.016 1.00 95.44 89 ASP A CA 1
ATOM 707 C C . ASP A 1 89 ? -7.537 10.476 -4.312 1.00 95.44 89 ASP A C 1
ATOM 709 O O . ASP A 1 89 ? -7.975 11.636 -4.280 1.00 95.44 89 ASP A O 1
ATOM 713 N N . PRO A 1 90 ? -7.162 9.919 -5.487 1.00 93.75 90 PRO A N 1
ATOM 714 C CA . PRO A 1 90 ? -7.329 10.599 -6.771 1.00 93.75 90 PRO A CA 1
ATOM 715 C C . PRO A 1 90 ? -8.782 10.959 -7.093 1.00 93.75 90 PRO A C 1
ATOM 717 O O . PRO A 1 90 ? -9.018 11.886 -7.872 1.00 93.75 90 PRO A O 1
ATOM 720 N N . THR A 1 91 ? -9.768 10.285 -6.482 1.00 88.38 91 THR A N 1
ATOM 721 C CA . THR A 1 91 ? -11.200 10.565 -6.705 1.00 88.38 91 THR A CA 1
ATOM 722 C C . THR A 1 91 ? -11.598 11.968 -6.249 1.00 88.38 91 THR A C 1
ATOM 724 O O . THR A 1 91 ? -12.594 12.521 -6.717 1.00 88.38 91 THR A O 1
ATOM 727 N N . ARG A 1 92 ? -10.769 12.603 -5.405 1.00 87.56 92 ARG A N 1
ATOM 728 C CA . ARG A 1 92 ? -10.894 14.019 -5.053 1.00 87.56 92 ARG A CA 1
ATOM 729 C C . ARG A 1 92 ? -10.651 14.963 -6.235 1.00 87.56 92 ARG A C 1
ATOM 731 O O . ARG A 1 92 ? -11.221 16.055 -6.260 1.00 87.56 92 ARG A O 1
ATOM 738 N N . TYR A 1 93 ? -9.798 14.567 -7.173 1.00 89.12 93 TYR A N 1
ATOM 739 C CA . TYR A 1 93 ? -9.334 15.396 -8.289 1.00 89.12 93 TYR A CA 1
ATOM 740 C C . TYR A 1 93 ? -9.974 14.987 -9.615 1.00 89.12 93 TYR A C 1
ATOM 742 O O . TYR A 1 93 ? -10.164 15.824 -10.497 1.00 89.12 93 TYR A O 1
ATOM 750 N N . VAL A 1 94 ? -10.313 13.705 -9.762 1.00 88.69 94 VAL A N 1
ATOM 751 C CA . VAL A 1 94 ? -10.775 13.126 -11.022 1.00 88.69 94 VAL A CA 1
ATOM 752 C C . VAL A 1 94 ? -12.192 12.606 -10.856 1.00 88.69 94 VAL A C 1
ATOM 754 O O . VAL A 1 94 ? -12.445 11.674 -10.095 1.00 88.69 94 VAL A O 1
ATOM 757 N N . GLN A 1 95 ? -13.122 13.196 -11.604 1.00 81.81 95 GLN A N 1
ATOM 758 C CA . GLN A 1 95 ? -14.515 12.758 -11.629 1.00 81.81 95 GLN A CA 1
ATOM 759 C C . GLN A 1 95 ? -14.724 11.644 -12.664 1.00 81.81 95 GLN A C 1
ATOM 761 O O . GLN A 1 95 ? -14.183 11.764 -13.773 1.00 81.81 95 GLN A O 1
ATOM 766 N N . PRO A 1 96 ? -15.565 10.634 -12.367 1.00 79.19 96 PRO A N 1
ATOM 767 C CA . PRO A 1 96 ? -15.948 9.627 -13.349 1.00 79.19 96 PRO A CA 1
ATOM 768 C C . PRO A 1 96 ? -16.529 10.263 -14.615 1.00 79.19 96 PRO A C 1
ATOM 770 O O . PRO A 1 96 ? -17.364 11.168 -14.557 1.00 79.19 96 PRO A O 1
ATOM 773 N N . GLY A 1 97 ? -16.082 9.797 -15.775 1.00 77.88 97 GLY A N 1
ATOM 774 C CA . GLY A 1 97 ? -16.477 10.305 -17.082 1.00 77.88 97 GLY A CA 1
ATOM 775 C C . GLY A 1 97 ? -15.836 11.635 -17.485 1.00 77.88 97 GLY A C 1
ATOM 776 O O . GLY A 1 97 ? -16.131 12.110 -18.581 1.00 77.88 97 GLY A O 1
ATOM 777 N N . SER A 1 98 ? -14.970 12.249 -16.670 1.00 82.94 98 SER A N 1
ATOM 778 C CA . SER A 1 98 ? -14.206 13.448 -17.058 1.00 82.94 98 SER A CA 1
ATOM 779 C C . SER A 1 98 ? -13.186 13.158 -18.172 1.00 82.94 98 SER A C 1
ATOM 781 O O . SER A 1 98 ? -12.919 12.007 -18.506 1.00 82.94 98 SER A O 1
ATOM 783 N N . ILE A 1 99 ? -12.595 14.198 -18.778 1.00 90.25 99 ILE A N 1
ATOM 784 C CA . ILE A 1 99 ? -11.531 14.011 -19.790 1.00 90.25 99 ILE A CA 1
ATOM 785 C C . ILE A 1 99 ? -10.343 13.250 -19.188 1.00 90.25 99 ILE A C 1
ATOM 787 O O . ILE A 1 99 ? -9.808 12.352 -19.832 1.00 90.25 99 ILE A O 1
ATOM 791 N N . VAL A 1 100 ? -9.970 13.591 -17.952 1.00 91.44 100 VAL A N 1
ATOM 792 C CA . VAL A 1 100 ? -8.854 12.959 -17.241 1.00 91.44 100 VAL A CA 1
ATOM 793 C C . VAL A 1 100 ? -9.176 11.501 -16.909 1.00 91.44 100 VAL A C 1
ATOM 795 O O . VAL A 1 100 ? -8.348 10.639 -17.172 1.00 91.44 100 VAL A O 1
ATOM 798 N N . ASP A 1 101 ? -10.387 11.205 -16.423 1.00 86.56 101 ASP A N 1
ATOM 799 C CA . ASP A 1 101 ? -10.833 9.827 -16.158 1.00 86.56 101 ASP A CA 1
ATOM 800 C C . ASP A 1 101 ? -10.854 8.969 -17.427 1.00 86.56 101 ASP A C 1
ATOM 802 O O . ASP A 1 101 ? -10.329 7.863 -17.430 1.00 86.56 101 ASP A O 1
ATOM 806 N N . ARG A 1 102 ? -11.395 9.488 -18.537 1.00 85.06 102 ARG A N 1
ATOM 807 C CA . ARG A 1 102 ? -11.429 8.742 -19.804 1.00 85.06 102 ARG A CA 1
ATOM 808 C C . ARG A 1 102 ? -10.033 8.460 -20.354 1.00 85.06 102 ARG A C 1
ATOM 810 O O . ARG A 1 102 ? -9.828 7.397 -20.931 1.00 85.06 102 ARG A O 1
ATOM 817 N N . GLU A 1 103 ? -9.083 9.383 -20.196 1.00 89.62 103 GLU A N 1
ATOM 818 C CA . GLU A 1 103 ? -7.691 9.129 -20.591 1.00 89.62 103 GLU A CA 1
ATOM 819 C C . GLU A 1 103 ? -7.010 8.133 -19.645 1.00 89.62 103 GLU A C 1
ATOM 821 O O . GLU A 1 103 ? -6.316 7.238 -20.124 1.00 89.62 103 GLU A O 1
ATOM 826 N N . ALA A 1 104 ? -7.255 8.218 -18.335 1.00 90.88 104 ALA A N 1
ATOM 827 C CA . ALA A 1 104 ? -6.767 7.233 -17.371 1.00 90.88 104 ALA A CA 1
ATOM 828 C C . ALA A 1 104 ? -7.323 5.832 -17.674 1.00 90.88 104 ALA A C 1
ATOM 830 O O . ALA A 1 104 ? -6.559 4.873 -17.725 1.00 90.88 104 ALA A O 1
ATOM 831 N N . MET A 1 105 ? -8.617 5.725 -17.992 1.00 84.50 105 MET A N 1
ATOM 832 C CA . MET A 1 105 ? -9.267 4.490 -18.443 1.00 84.50 105 MET A CA 1
ATOM 833 C C . MET A 1 105 ? -8.640 3.970 -19.742 1.00 84.50 105 MET A C 1
ATOM 835 O O . MET A 1 105 ? -8.386 2.776 -19.878 1.00 84.50 105 MET A O 1
ATOM 839 N N . ARG A 1 106 ? -8.351 4.864 -20.701 1.00 83.31 106 ARG A N 1
ATOM 840 C CA . ARG A 1 106 ? -7.704 4.504 -21.972 1.00 83.31 106 ARG A CA 1
ATOM 841 C C . ARG A 1 106 ? -6.281 3.978 -21.772 1.00 83.31 106 ARG A C 1
ATOM 843 O O . ARG A 1 106 ? -5.868 3.092 -22.514 1.00 83.31 106 ARG A O 1
ATOM 850 N N . ARG A 1 107 ? -5.530 4.529 -20.812 1.00 88.38 107 ARG A N 1
ATOM 851 C CA . ARG A 1 107 ? -4.166 4.085 -20.474 1.00 88.38 107 ARG A CA 1
ATOM 852 C C . ARG A 1 107 ? -4.154 2.836 -19.597 1.00 88.38 107 ARG A C 1
ATOM 854 O O . ARG A 1 107 ? -3.248 2.024 -19.732 1.00 88.38 107 ARG A O 1
ATOM 861 N N . GLY A 1 108 ? -5.130 2.681 -18.705 1.00 85.75 108 GLY A N 1
ATOM 862 C CA . GLY A 1 108 ? -5.311 1.549 -17.791 1.00 85.75 108 GLY A CA 1
ATOM 863 C C . GLY A 1 108 ? -4.271 1.440 -16.665 1.00 85.75 108 GLY A C 1
ATOM 864 O O . GLY A 1 108 ? -4.623 1.108 -15.534 1.00 85.75 108 GLY A O 1
ATOM 865 N N . THR A 1 109 ? -2.995 1.707 -16.946 1.00 89.75 109 THR A N 1
ATOM 866 C CA . THR A 1 109 ? -1.883 1.624 -15.989 1.00 89.75 109 THR A CA 1
ATOM 867 C C . THR A 1 109 ? -0.759 2.594 -16.356 1.00 89.75 109 THR A C 1
ATOM 869 O O . THR A 1 109 ? -0.575 2.900 -17.536 1.00 89.75 109 THR A O 1
ATOM 872 N N . SER A 1 110 ? 0.031 3.035 -15.372 1.00 90.81 110 SER A N 1
ATOM 873 C CA . SER A 1 110 ? 1.353 3.622 -15.641 1.00 90.81 110 SER A CA 1
ATOM 874 C C . SER A 1 110 ? 2.286 2.546 -16.215 1.00 90.81 110 SER A C 1
ATOM 876 O O . SER A 1 110 ? 2.149 1.366 -15.873 1.00 90.81 110 SER A O 1
ATOM 878 N N . VAL A 1 111 ? 3.224 2.946 -17.077 1.00 88.62 111 VAL A N 1
ATOM 879 C CA . VAL A 1 111 ? 4.241 2.071 -17.689 1.00 88.62 111 VAL A CA 1
ATOM 880 C C . VAL A 1 111 ? 5.629 2.523 -17.249 1.00 88.62 111 VAL A C 1
ATOM 882 O O . VAL A 1 111 ? 6.008 3.673 -17.477 1.00 88.62 111 VAL A O 1
ATOM 885 N N . PHE A 1 112 ? 6.404 1.622 -16.646 1.00 85.44 112 PHE A N 1
ATOM 886 C CA . PHE A 1 112 ? 7.731 1.921 -16.103 1.00 85.44 112 PHE A CA 1
ATOM 887 C C . PHE A 1 112 ? 8.819 1.276 -16.961 1.00 85.44 112 PHE A C 1
ATOM 889 O O . PHE A 1 112 ? 9.265 0.158 -16.695 1.00 85.44 112 PHE A O 1
ATOM 896 N N . LEU A 1 113 ? 9.275 1.987 -17.991 1.00 86.31 113 LEU A N 1
ATOM 897 C CA . LEU A 1 113 ? 10.408 1.544 -18.799 1.00 86.31 113 LEU A CA 1
ATOM 898 C C . LEU A 1 113 ? 11.740 1.833 -18.080 1.00 86.31 113 LEU A C 1
ATOM 900 O O . LEU A 1 113 ? 11.805 2.694 -17.190 1.00 86.31 113 LEU A O 1
ATOM 904 N N . PRO A 1 114 ? 12.834 1.161 -18.487 1.00 84.31 114 PRO A N 1
ATOM 905 C CA . PRO A 1 114 ? 14.160 1.467 -17.962 1.00 84.31 114 PRO A CA 1
ATOM 906 C C . PRO A 1 114 ? 14.580 2.926 -18.177 1.00 84.31 114 PRO A C 1
ATOM 908 O O . PRO A 1 114 ? 15.223 3.510 -17.310 1.00 84.31 114 PRO A O 1
ATOM 911 N N . THR A 1 115 ? 14.185 3.527 -19.301 1.00 85.31 115 THR A N 1
ATOM 912 C CA . THR A 1 115 ? 14.578 4.885 -19.710 1.00 85.31 115 THR A CA 1
ATOM 913 C C . THR A 1 115 ? 13.577 5.975 -19.343 1.00 85.31 115 THR A C 1
ATOM 915 O O . THR A 1 115 ? 13.948 7.142 -19.282 1.00 85.31 115 THR A O 1
ATOM 918 N N . ALA A 1 116 ? 12.306 5.626 -19.135 1.00 84.44 116 ALA A N 1
ATOM 919 C CA . ALA A 1 116 ? 11.234 6.595 -18.933 1.00 84.44 116 ALA A CA 1
ATOM 920 C C . ALA A 1 116 ? 10.052 5.982 -18.177 1.00 84.44 116 ALA A C 1
ATOM 922 O O . ALA A 1 116 ? 9.804 4.778 -18.245 1.00 84.44 116 ALA A O 1
ATOM 923 N N . THR A 1 117 ? 9.288 6.829 -17.497 1.00 85.81 117 THR A N 1
ATOM 924 C CA . THR A 1 117 ? 7.998 6.464 -16.909 1.00 85.81 117 THR A CA 1
ATOM 925 C C . THR A 1 117 ? 6.897 7.179 -17.684 1.00 85.81 117 THR A C 1
ATOM 927 O O . THR A 1 117 ? 6.976 8.385 -17.894 1.00 85.81 117 THR A O 1
ATOM 930 N N . TYR A 1 118 ? 5.866 6.447 -18.099 1.00 89.56 118 TYR A N 1
ATOM 931 C CA . TYR A 1 118 ? 4.656 7.016 -18.687 1.00 89.56 118 TYR A CA 1
ATOM 932 C C . TYR A 1 118 ? 3.502 6.843 -17.702 1.00 89.56 118 TYR A C 1
ATOM 934 O O . TYR A 1 118 ? 2.905 5.768 -17.627 1.00 89.56 118 TYR A O 1
ATOM 942 N N . SER A 1 119 ? 3.199 7.891 -16.936 1.00 92.50 119 SER A N 1
ATOM 943 C CA . SER A 1 119 ? 2.158 7.841 -15.904 1.00 92.50 119 SER A CA 1
ATOM 944 C C . SER A 1 119 ? 0.746 7.706 -16.493 1.00 92.50 119 SER A C 1
ATOM 946 O O . SER A 1 119 ? 0.448 8.197 -17.588 1.00 92.50 119 SER A O 1
ATOM 948 N N . MET A 1 120 ? -0.153 7.046 -15.755 1.00 93.94 120 MET A N 1
ATOM 949 C CA . MET A 1 120 ? -1.576 6.934 -16.107 1.00 93.94 120 MET A CA 1
ATOM 950 C C . MET A 1 120 ? -2.269 8.306 -16.116 1.00 93.94 120 MET A C 1
ATOM 952 O O . MET A 1 120 ? -3.101 8.583 -16.980 1.00 93.94 120 MET A O 1
ATOM 956 N N . PHE A 1 121 ? -1.893 9.179 -15.184 1.00 95.12 121 PHE A N 1
ATOM 957 C CA . PHE A 1 121 ? -2.348 10.565 -15.122 1.00 95.12 121 PHE A CA 1
ATOM 958 C C . PHE A 1 121 ? -1.287 11.540 -15.655 1.00 95.12 121 PHE A C 1
ATOM 960 O O . PHE A 1 121 ? -0.112 11.188 -15.748 1.00 95.12 121 PHE A O 1
ATOM 967 N N . PRO A 1 122 ? -1.676 12.785 -15.993 1.00 94.00 122 PRO A N 1
ATOM 968 C CA . PRO A 1 122 ? -0.724 13.878 -16.188 1.00 94.00 122 PRO A CA 1
ATOM 969 C C . PRO A 1 122 ? 0.215 14.039 -14.981 1.00 94.00 122 PRO A C 1
ATOM 971 O O . PRO A 1 122 ? -0.243 13.991 -13.840 1.00 94.00 122 PRO A O 1
ATOM 974 N N . GLU A 1 123 ? 1.508 14.269 -15.227 1.00 90.75 123 GLU A N 1
ATOM 975 C CA . GLU A 1 123 ? 2.562 14.298 -14.192 1.00 90.75 123 GLU A CA 1
ATOM 976 C C . GLU A 1 123 ? 2.267 15.291 -13.061 1.00 90.75 123 GLU A C 1
ATOM 978 O O . GLU A 1 123 ? 2.407 14.967 -11.885 1.00 90.75 123 GLU A O 1
ATOM 983 N N . ASN A 1 124 ? 1.753 16.477 -13.396 1.00 90.56 124 ASN A N 1
ATOM 984 C CA . ASN A 1 124 ? 1.381 17.498 -12.415 1.00 90.56 124 ASN A CA 1
ATOM 985 C C . ASN A 1 124 ? 0.272 17.051 -11.441 1.00 90.56 124 ASN A C 1
ATOM 987 O O . ASN A 1 124 ? 0.183 17.576 -10.330 1.00 90.56 124 ASN A O 1
ATOM 991 N N . LEU A 1 125 ? -0.580 16.107 -11.846 1.00 92.00 125 LEU A N 1
ATOM 992 C CA . LEU A 1 125 ? -1.568 15.482 -10.971 1.00 92.00 125 LEU A CA 1
ATOM 993 C C . LEU A 1 125 ? -0.958 14.296 -10.225 1.00 92.00 125 LEU A C 1
ATOM 995 O O . LEU A 1 125 ? -1.066 14.257 -9.001 1.00 92.00 125 LEU A O 1
ATOM 999 N N . ALA A 1 126 ? -0.305 13.383 -10.952 1.00 91.88 126 ALA A N 1
ATOM 1000 C CA . ALA A 1 126 ? 0.237 12.133 -10.417 1.00 91.88 126 ALA A CA 1
ATOM 1001 C C . ALA A 1 126 ? 1.301 12.364 -9.334 1.00 91.88 126 ALA A C 1
ATOM 1003 O O . ALA A 1 126 ? 1.200 11.807 -8.248 1.00 91.88 126 ALA A O 1
ATOM 1004 N N . MET A 1 127 ? 2.276 13.231 -9.616 1.00 89.88 127 MET A N 1
ATOM 1005 C CA . MET A 1 127 ? 3.423 13.530 -8.747 1.00 89.88 127 MET A CA 1
ATOM 1006 C C . MET A 1 127 ? 3.167 14.743 -7.838 1.00 89.88 127 MET A C 1
ATOM 1008 O O . MET A 1 127 ? 3.911 15.015 -6.900 1.00 89.88 127 MET A O 1
ATOM 1012 N N . GLY A 1 128 ? 2.114 15.508 -8.137 1.00 89.88 128 GLY A N 1
ATOM 1013 C CA . GLY A 1 128 ? 1.718 16.698 -7.396 1.00 89.88 128 GLY A CA 1
ATOM 1014 C C . GLY A 1 128 ? 0.545 16.419 -6.467 1.00 89.88 128 GLY A C 1
ATOM 1015 O O . GLY A 1 128 ? 0.699 15.828 -5.405 1.00 89.88 128 GLY A O 1
ATOM 1016 N N . GLY A 1 129 ? -0.642 16.882 -6.864 1.00 87.12 129 GLY A N 1
ATOM 1017 C CA . GLY A 1 129 ? -1.812 16.930 -5.983 1.00 87.12 129 GLY A CA 1
ATOM 1018 C C . GLY A 1 129 ? -2.327 15.576 -5.484 1.00 87.12 129 GLY A C 1
ATOM 1019 O O . GLY A 1 129 ? -3.002 15.556 -4.460 1.00 87.12 129 GLY A O 1
ATOM 1020 N N . MET A 1 130 ? -2.050 14.473 -6.187 1.00 94.44 130 MET A N 1
ATOM 1021 C CA . MET A 1 130 ? -2.493 13.131 -5.785 1.00 94.44 130 MET A CA 1
ATOM 1022 C C . MET A 1 130 ? -1.486 12.400 -4.890 1.00 94.44 130 MET A C 1
ATOM 1024 O O . MET A 1 130 ? -1.907 11.580 -4.080 1.00 94.44 130 MET A O 1
ATOM 1028 N N . SER A 1 131 ? -0.192 12.690 -5.044 1.00 95.94 131 SER A N 1
ATOM 1029 C CA . SER A 1 131 ? 0.902 11.998 -4.354 1.00 95.94 131 SER A CA 1
ATOM 1030 C C . SER A 1 131 ? 0.898 12.308 -2.853 1.00 95.94 131 SER A C 1
ATOM 1032 O O . SER A 1 131 ? 0.627 13.440 -2.438 1.00 95.94 131 SER A O 1
ATOM 1034 N N . LEU A 1 132 ? 1.213 11.315 -2.019 1.00 96.75 132 LEU A N 1
ATOM 1035 C CA . LEU A 1 132 ? 1.302 11.466 -0.562 1.00 96.75 132 LEU A CA 1
ATOM 1036 C C . LEU A 1 132 ? 2.622 12.139 -0.140 1.00 96.75 132 LEU A C 1
ATOM 1038 O O . LEU A 1 132 ? 3.510 11.517 0.442 1.00 96.75 132 LEU A O 1
ATOM 1042 N N . ARG A 1 133 ? 2.749 13.437 -0.425 1.00 95.12 133 ARG A N 1
ATOM 1043 C CA . ARG A 1 133 ? 3.990 14.204 -0.244 1.00 95.12 133 ARG A CA 1
ATOM 1044 C C . ARG A 1 133 ? 4.309 14.485 1.227 1.00 95.12 133 ARG A C 1
ATOM 1046 O O . ARG A 1 133 ? 3.450 14.873 2.024 1.00 95.12 133 ARG A O 1
ATOM 1053 N N . GLN A 1 134 ? 5.585 14.337 1.578 1.00 96.00 134 GLN A N 1
ATOM 1054 C CA . GLN A 1 134 ? 6.084 14.578 2.930 1.00 96.00 134 GLN A CA 1
ATOM 1055 C C . GLN A 1 134 ? 5.814 16.012 3.402 1.00 96.00 134 GLN A C 1
ATOM 1057 O O . GLN A 1 134 ? 6.089 16.985 2.704 1.00 96.00 134 GLN A O 1
ATOM 1062 N N . GLY A 1 135 ? 5.299 16.143 4.625 1.00 96.44 135 GLY A N 1
ATOM 1063 C CA . GLY A 1 135 ? 5.043 17.427 5.274 1.00 96.44 135 GLY A CA 1
ATOM 1064 C C . GLY A 1 135 ? 3.816 18.185 4.757 1.00 96.44 135 GLY A C 1
ATOM 1065 O O . GLY A 1 135 ? 3.468 19.214 5.343 1.00 96.44 135 GLY A O 1
ATOM 1066 N N . GLU A 1 136 ? 3.128 17.685 3.730 1.00 96.44 136 GLU A N 1
ATOM 1067 C CA . GLU A 1 136 ? 1.943 18.308 3.136 1.00 96.44 136 GLU A CA 1
ATOM 1068 C C . GLU A 1 136 ? 0.646 17.628 3.598 1.00 96.44 136 GLU A C 1
ATOM 1070 O O . GLU A 1 136 ? 0.630 16.463 3.998 1.00 96.44 136 GLU A O 1
ATOM 1075 N N . LEU A 1 137 ? -0.467 18.369 3.568 1.00 97.12 137 LEU A N 1
ATOM 1076 C CA . LEU A 1 137 ? -1.784 17.797 3.846 1.00 97.12 137 LEU A CA 1
ATOM 1077 C C . LEU A 1 137 ? -2.252 16.996 2.633 1.00 97.12 137 LEU A C 1
ATOM 1079 O O . LEU A 1 137 ? -2.511 17.567 1.575 1.00 97.12 137 LEU A O 1
ATOM 1083 N N . CYS A 1 138 ? -2.410 15.690 2.817 1.00 96.88 138 CYS A N 1
ATOM 1084 C CA . CYS A 1 138 ? -2.760 14.767 1.747 1.00 96.88 138 CYS A CA 1
ATOM 1085 C C . CYS A 1 138 ? -4.130 14.129 1.999 1.00 96.88 138 CYS A C 1
ATOM 1087 O O . CYS A 1 138 ? -4.466 13.738 3.122 1.00 96.88 138 CYS A O 1
ATOM 1089 N N . ASN A 1 139 ? -4.929 14.019 0.937 1.00 95.88 139 ASN A N 1
ATOM 1090 C CA . ASN A 1 139 ? -6.226 13.350 0.967 1.00 95.88 139 ASN A CA 1
ATOM 1091 C C . ASN A 1 139 ? -6.033 11.851 0.737 1.00 95.88 139 ASN A C 1
ATOM 1093 O O . ASN A 1 139 ? -5.436 11.459 -0.263 1.00 95.88 139 ASN A O 1
ATOM 1097 N N . ALA A 1 140 ? -6.583 11.031 1.631 1.00 97.31 140 ALA A N 1
ATOM 1098 C CA . ALA A 1 140 ? -6.451 9.582 1.553 1.00 97.31 140 ALA A CA 1
ATOM 1099 C C . ALA A 1 140 ? -7.797 8.872 1.749 1.00 97.31 140 ALA A C 1
ATOM 1101 O O . ALA A 1 140 ? -8.696 9.390 2.422 1.00 97.31 140 ALA A O 1
ATOM 1102 N N . VAL A 1 141 ? -7.907 7.663 1.208 1.00 97.56 141 VAL A N 1
ATOM 1103 C CA . VAL A 1 141 ? -8.844 6.637 1.662 1.00 97.56 141 VAL A CA 1
ATOM 1104 C C . VAL A 1 141 ? -8.073 5.722 2.605 1.00 97.56 141 VAL A C 1
ATOM 1106 O O . VAL A 1 141 ? -7.123 5.052 2.207 1.00 97.56 141 VAL A O 1
ATOM 1109 N N . THR A 1 142 ? -8.458 5.724 3.879 1.00 98.56 142 THR A N 1
ATOM 1110 C CA . THR A 1 142 ? -7.757 4.979 4.925 1.00 98.56 142 THR A CA 1
ATOM 1111 C C . THR A 1 142 ? -8.497 3.703 5.279 1.00 98.56 142 THR A C 1
ATOM 1113 O O . THR A 1 142 ? -9.694 3.720 5.580 1.00 98.56 142 THR A O 1
ATOM 1116 N N . VAL A 1 143 ? -7.745 2.607 5.332 1.00 98.75 143 VAL A N 1
ATOM 1117 C CA . VAL A 1 143 ? -8.168 1.334 5.908 1.00 98.75 143 VAL A CA 1
ATOM 1118 C C . VAL A 1 143 ? -7.468 1.164 7.251 1.00 98.75 143 VAL A C 1
ATOM 1120 O O . VAL A 1 143 ? -6.250 1.024 7.311 1.00 98.75 143 VAL A O 1
ATOM 1123 N N . SER A 1 144 ? -8.226 1.182 8.347 1.00 98.69 144 SER A N 1
ATOM 1124 C CA . SER A 1 144 ? -7.686 0.856 9.671 1.00 98.69 144 SER A CA 1
ATOM 1125 C C . SER A 1 144 ? -8.003 -0.585 10.025 1.00 98.69 144 SER A C 1
ATOM 1127 O O . SER A 1 144 ? -9.161 -0.981 9.890 1.00 98.69 144 SER A O 1
ATOM 1129 N N . VAL A 1 145 ? -7.027 -1.327 10.538 1.00 98.81 145 VAL A N 1
ATOM 1130 C CA . VAL A 1 145 ? -7.180 -2.732 10.927 1.00 98.81 145 VAL A CA 1
ATOM 1131 C C . VAL A 1 145 ? -6.615 -2.954 12.323 1.00 98.81 145 VAL A C 1
ATOM 1133 O O . VAL A 1 145 ? -5.518 -2.496 12.631 1.00 98.81 145 VAL A O 1
ATOM 1136 N N . VAL A 1 146 ? -7.358 -3.667 13.167 1.00 98.81 146 VAL A N 1
ATOM 1137 C CA . VAL A 1 146 ? -6.861 -4.211 14.435 1.00 98.81 146 VAL A CA 1
ATOM 1138 C C . VAL A 1 146 ? -6.587 -5.693 14.238 1.00 98.81 146 VAL A C 1
ATOM 1140 O O . VAL A 1 146 ? -7.459 -6.423 13.761 1.00 98.81 146 VAL A O 1
ATOM 1143 N N . LEU A 1 147 ? -5.388 -6.135 14.604 1.00 98.69 147 LEU A N 1
ATOM 1144 C CA . LEU A 1 147 ? -4.977 -7.530 14.481 1.00 98.69 147 LEU A CA 1
ATOM 1145 C C . LEU A 1 147 ? -5.221 -8.295 15.782 1.00 98.69 147 LEU A C 1
ATOM 1147 O O . LEU A 1 147 ? -5.015 -7.778 16.883 1.00 98.69 147 LEU A O 1
ATOM 1151 N N . HIS A 1 148 ? -5.637 -9.549 15.646 1.00 98.12 148 HIS A N 1
ATOM 1152 C CA . HIS A 1 148 ? -5.499 -10.541 16.704 1.00 98.12 148 HIS A CA 1
ATOM 1153 C C . HIS A 1 148 ? -4.024 -10.941 16.878 1.00 98.12 148 HIS A C 1
ATOM 1155 O O . HIS A 1 148 ? -3.188 -10.705 16.005 1.00 98.12 148 HIS A O 1
ATOM 1161 N N . ASN A 1 149 ? -3.702 -11.591 18.001 1.00 95.69 149 ASN A N 1
ATOM 1162 C CA . ASN A 1 149 ? -2.332 -12.028 18.306 1.00 95.69 149 ASN A CA 1
ATOM 1163 C C . ASN A 1 149 ? -1.796 -13.087 17.332 1.00 95.69 149 ASN A C 1
ATOM 1165 O O . ASN A 1 149 ? -0.588 -13.255 17.220 1.00 95.69 149 ASN A O 1
ATOM 1169 N N . ASP A 1 150 ? -2.681 -13.810 16.644 1.00 95.81 150 ASP A N 1
ATOM 1170 C CA . ASP A 1 150 ? -2.318 -14.770 15.598 1.00 95.81 150 ASP A CA 1
ATOM 1171 C C . ASP A 1 150 ? -2.073 -14.103 14.236 1.00 95.81 150 ASP A C 1
ATOM 1173 O O . ASP A 1 150 ? -1.676 -14.779 13.294 1.00 95.81 150 ASP A O 1
ATOM 1177 N N . GLY A 1 151 ? -2.313 -12.793 14.129 1.00 96.69 151 GLY A N 1
ATOM 1178 C CA . GLY A 1 151 ? -2.211 -12.016 12.904 1.00 96.69 151 GLY A CA 1
ATOM 1179 C C . GLY A 1 151 ? -3.513 -11.907 12.115 1.00 96.69 151 GLY A C 1
ATOM 1180 O O . GLY A 1 151 ? -3.532 -11.153 11.151 1.00 96.69 151 GLY A O 1
ATOM 1181 N N . SER A 1 152 ? -4.605 -12.587 12.474 1.00 97.81 152 SER A N 1
ATOM 1182 C CA . SER A 1 152 ? -5.893 -12.437 11.777 1.00 97.81 152 SER A CA 1
ATOM 1183 C C . SER A 1 152 ? -6.521 -11.048 11.986 1.00 97.81 152 SER A C 1
ATOM 1185 O O . SER A 1 152 ? -6.205 -10.333 12.940 1.00 97.81 152 SER A O 1
ATOM 1187 N N . ILE A 1 153 ? -7.420 -10.643 11.083 1.00 98.44 153 ILE A N 1
ATOM 1188 C CA . ILE A 1 153 ? -8.167 -9.381 11.199 1.00 98.44 153 ILE A CA 1
ATOM 1189 C C . ILE A 1 153 ? -9.217 -9.520 12.308 1.00 98.44 153 ILE A C 1
ATOM 1191 O O . ILE A 1 153 ? -10.168 -10.285 12.158 1.00 98.44 153 ILE A O 1
ATOM 1195 N N . ALA A 1 154 ? -9.079 -8.742 13.383 1.00 98.12 154 ALA A N 1
ATOM 1196 C CA . ALA A 1 154 ? -10.088 -8.647 14.438 1.00 98.12 154 ALA A CA 1
ATOM 1197 C C . ALA A 1 154 ? -11.189 -7.652 14.059 1.00 98.12 154 ALA A C 1
ATOM 1199 O O . ALA A 1 154 ? -12.381 -7.949 14.098 1.00 98.12 154 ALA A O 1
ATOM 1200 N N . GLU A 1 155 ? -10.770 -6.452 13.669 1.00 98.19 155 GLU A N 1
ATOM 1201 C CA . GLU A 1 155 ? -11.652 -5.338 13.339 1.00 98.19 155 GLU A CA 1
ATOM 1202 C C . GLU A 1 155 ? -11.063 -4.575 12.160 1.00 98.19 155 GLU A C 1
ATOM 1204 O O . GLU A 1 155 ? -9.844 -4.462 12.029 1.00 98.19 155 GLU A O 1
ATOM 1209 N N . TYR A 1 156 ? -11.924 -4.012 11.317 1.00 98.38 156 TYR A N 1
ATOM 1210 C CA . TYR A 1 156 ? -11.493 -3.117 10.254 1.00 98.38 156 TYR A CA 1
ATOM 1211 C C . TYR A 1 156 ? -12.472 -1.957 10.074 1.00 98.38 156 TYR A C 1
ATOM 1213 O O . TYR A 1 156 ? -13.639 -2.021 10.464 1.00 98.38 156 TYR A O 1
ATOM 1221 N N . SER A 1 157 ? -12.001 -0.871 9.473 1.00 97.75 157 SER A N 1
ATOM 1222 C CA . SER A 1 157 ? -12.830 0.262 9.063 1.00 97.75 157 SER A CA 1
ATOM 1223 C C . SER A 1 157 ? -12.238 0.914 7.823 1.00 97.75 157 SER A C 1
ATOM 1225 O O . SER A 1 157 ? -11.019 0.969 7.686 1.00 97.75 157 SER A O 1
ATOM 1227 N N . VAL A 1 158 ? -13.103 1.423 6.950 1.00 97.19 158 VAL A N 1
ATOM 1228 C CA . VAL A 1 158 ? -12.730 2.126 5.717 1.00 97.19 158 VAL A CA 1
ATOM 1229 C C . VAL A 1 158 ? -13.378 3.504 5.760 1.00 97.19 158 VAL A C 1
ATOM 1231 O O . VAL A 1 158 ? -14.586 3.589 5.987 1.00 97.19 158 VAL A O 1
ATOM 1234 N N . PHE A 1 159 ? -12.601 4.572 5.580 1.00 95.44 159 PHE A N 1
ATOM 1235 C CA . PHE A 1 159 ? -13.090 5.957 5.638 1.00 95.44 159 PHE A CA 1
ATOM 1236 C C . PHE A 1 159 ? -12.134 6.923 4.923 1.00 95.44 159 PHE A C 1
ATOM 1238 O O . PHE A 1 159 ? -10.931 6.675 4.857 1.00 95.44 159 PHE A O 1
ATOM 1245 N N . ASN A 1 160 ? -12.641 8.050 4.419 1.00 94.75 160 ASN A N 1
ATOM 1246 C CA . ASN A 1 160 ? -11.788 9.115 3.891 1.00 94.75 160 ASN A CA 1
ATOM 1247 C C . ASN A 1 160 ? -11.126 9.901 5.031 1.00 94.75 160 ASN A C 1
ATOM 1249 O O . ASN A 1 160 ? -11.713 10.140 6.090 1.00 94.75 160 ASN A O 1
ATOM 1253 N N . SER A 1 161 ? -9.896 10.342 4.800 1.00 96.88 161 SER A N 1
ATOM 1254 C CA . SER A 1 161 ? -9.082 11.038 5.791 1.00 96.88 161 SER A CA 1
ATOM 1255 C C . SER A 1 161 ? -8.239 12.149 5.181 1.00 96.88 161 SER A C 1
ATOM 1257 O O . SER A 1 161 ? -8.019 12.190 3.966 1.00 96.88 161 SER A O 1
ATOM 1259 N N . VAL A 1 162 ? -7.733 13.013 6.059 1.00 97.81 162 VAL A N 1
ATOM 1260 C CA . VAL A 1 162 ? -6.602 13.906 5.788 1.00 97.81 162 VAL A CA 1
ATOM 1261 C C . VAL A 1 162 ? -5.437 13.463 6.666 1.00 97.81 162 VAL A C 1
ATOM 1263 O O . VAL A 1 162 ? -5.600 13.315 7.878 1.00 97.81 162 VAL A O 1
ATOM 1266 N N . ILE A 1 163 ? -4.282 13.241 6.047 1.00 98.31 163 ILE A N 1
ATOM 1267 C CA . ILE A 1 163 ? -3.033 12.844 6.708 1.00 98.31 163 ILE A CA 1
ATOM 1268 C C . ILE A 1 163 ? -1.938 13.866 6.415 1.00 98.31 163 ILE A C 1
ATOM 1270 O O . ILE A 1 163 ? -2.073 14.694 5.513 1.00 98.31 163 ILE A O 1
ATOM 1274 N N . LYS A 1 164 ? -0.842 13.789 7.169 1.00 98.31 164 LYS A N 1
ATOM 1275 C CA . LYS A 1 164 ? 0.377 14.552 6.909 1.00 98.31 164 LYS A CA 1
ATOM 1276 C C . LYS A 1 164 ? 1.577 13.598 6.945 1.00 98.31 164 LYS A C 1
ATOM 1278 O O . LYS A 1 164 ? 2.072 13.332 8.042 1.00 98.31 164 LYS A O 1
ATOM 1283 N N . PRO A 1 165 ? 2.014 13.044 5.795 1.00 98.06 165 PRO A N 1
ATOM 1284 C CA . PRO A 1 165 ? 3.151 12.130 5.737 1.00 98.06 165 PRO A CA 1
ATOM 1285 C C . PRO A 1 165 ? 4.366 12.709 6.464 1.00 98.06 165 PRO A C 1
ATOM 1287 O O . PRO A 1 165 ? 4.799 13.826 6.179 1.00 98.06 165 PRO A O 1
ATOM 1290 N N . THR A 1 166 ? 4.866 11.987 7.466 1.00 97.50 166 THR A N 1
ATOM 1291 C CA . THR A 1 166 ? 5.962 12.450 8.325 1.00 97.50 166 THR A CA 1
ATOM 1292 C C . THR A 1 166 ? 7.306 12.165 7.672 1.00 97.50 166 THR A C 1
ATOM 1294 O O . THR A 1 166 ? 8.168 13.044 7.643 1.00 97.50 166 THR A O 1
ATOM 1297 N N . TYR A 1 167 ? 7.445 10.966 7.103 1.00 95.94 167 TYR A N 1
ATOM 1298 C CA . TYR A 1 167 ? 8.642 10.514 6.406 1.00 95.94 167 TYR A CA 1
ATOM 1299 C C . TYR A 1 167 ? 8.292 9.944 5.039 1.00 95.94 167 TYR A C 1
ATOM 1301 O O . TYR A 1 167 ? 7.334 9.182 4.906 1.00 95.94 167 TYR A O 1
ATOM 1309 N N . MET A 1 168 ? 9.118 10.292 4.060 1.00 95.56 168 MET A N 1
ATOM 1310 C CA . MET A 1 168 ? 9.285 9.562 2.815 1.00 95.56 168 MET A CA 1
ATOM 1311 C C . MET A 1 168 ? 10.624 8.831 2.915 1.00 95.56 168 MET A C 1
ATOM 1313 O O . MET A 1 168 ? 11.664 9.471 3.068 1.00 95.56 168 MET A O 1
ATOM 1317 N N . LEU A 1 169 ? 10.590 7.503 2.936 1.00 95.25 169 LEU A N 1
ATOM 1318 C CA . LEU A 1 169 ? 11.767 6.657 3.114 1.00 95.25 169 LEU A CA 1
ATOM 1319 C C . LEU A 1 169 ? 11.966 5.781 1.885 1.00 95.25 169 LEU A C 1
ATOM 1321 O O . LEU A 1 169 ? 11.002 5.296 1.295 1.00 95.25 169 LEU A O 1
ATOM 1325 N N . THR A 1 170 ? 13.224 5.505 1.564 1.00 94.19 170 THR A N 1
ATOM 1326 C CA . THR A 1 170 ? 13.543 4.385 0.685 1.00 94.19 170 THR A CA 1
ATOM 1327 C C . THR A 1 170 ? 13.406 3.071 1.456 1.00 94.19 170 THR A C 1
ATOM 1329 O O . THR A 1 170 ? 13.509 3.053 2.690 1.00 94.19 170 THR A O 1
ATOM 1332 N N . TYR A 1 171 ? 13.225 1.951 0.754 1.00 93.19 171 TYR A N 1
ATOM 1333 C CA . TYR A 1 171 ? 13.293 0.624 1.383 1.00 93.19 171 TYR A CA 1
ATOM 1334 C C . TYR A 1 171 ? 14.599 0.412 2.164 1.00 93.19 171 TYR A C 1
ATOM 1336 O O . TYR A 1 171 ? 14.564 -0.101 3.280 1.00 93.19 171 TYR A O 1
ATOM 1344 N N . GLU A 1 172 ? 15.734 0.862 1.621 1.00 92.44 172 GLU A N 1
ATOM 1345 C CA . GLU A 1 172 ? 17.044 0.760 2.275 1.00 92.44 172 GLU A CA 1
ATOM 1346 C C . GLU A 1 172 ? 17.073 1.533 3.600 1.00 92.44 172 GLU A C 1
ATOM 1348 O O . GLU A 1 172 ? 17.380 0.957 4.645 1.00 92.44 172 GLU A O 1
ATOM 1353 N N . SER A 1 173 ? 16.662 2.805 3.588 1.00 94.44 173 SER A N 1
ATOM 1354 C CA . SER A 1 173 ? 16.622 3.629 4.800 1.00 94.44 173 SER A CA 1
ATOM 1355 C C . SER A 1 173 ? 15.625 3.095 5.831 1.00 94.44 173 SER A C 1
ATOM 1357 O O . SER A 1 173 ? 15.904 3.113 7.028 1.00 94.44 173 SER A O 1
ATOM 1359 N N . ALA A 1 174 ? 14.468 2.586 5.400 1.00 95.81 174 ALA A N 1
ATOM 1360 C CA . ALA A 1 174 ? 13.496 1.977 6.305 1.00 95.81 174 ALA A CA 1
ATOM 1361 C C . ALA A 1 174 ? 14.046 0.697 6.959 1.00 95.81 174 ALA A C 1
ATOM 1363 O O . ALA A 1 174 ? 13.879 0.503 8.167 1.00 95.81 174 ALA A O 1
ATOM 1364 N N . SER A 1 175 ? 14.736 -0.153 6.195 1.00 95.00 175 SER A N 1
ATOM 1365 C CA . SER A 1 175 ? 15.405 -1.348 6.720 1.00 95.00 175 SER A CA 1
ATOM 1366 C C . SER A 1 175 ? 16.537 -0.998 7.689 1.00 95.00 175 SER A C 1
ATOM 1368 O O . SER A 1 175 ? 16.663 -1.641 8.735 1.00 95.00 175 SER A O 1
ATOM 1370 N N . GLU A 1 176 ? 17.312 0.052 7.413 1.00 95.00 176 GLU A N 1
ATOM 1371 C CA . GLU A 1 176 ? 18.340 0.552 8.330 1.00 95.00 176 GLU A CA 1
ATOM 1372 C C . GLU A 1 176 ? 17.730 1.059 9.647 1.00 95.00 176 GLU A C 1
ATOM 1374 O O . GLU A 1 176 ? 18.168 0.659 10.727 1.00 95.00 176 GLU A O 1
ATOM 1379 N N . LEU A 1 177 ? 16.661 1.860 9.588 1.00 95.12 177 LEU A N 1
ATOM 1380 C CA . LEU A 1 177 ? 15.957 2.341 10.783 1.00 95.12 177 LEU A CA 1
ATOM 1381 C C . LEU A 1 177 ? 15.389 1.191 11.628 1.00 95.12 177 LEU A C 1
ATOM 1383 O O . LEU A 1 177 ? 15.483 1.218 12.860 1.00 95.12 177 LEU A O 1
ATOM 1387 N N . LEU A 1 178 ? 14.843 0.157 10.981 1.00 94.44 178 LEU A N 1
ATOM 1388 C CA . LEU A 1 178 ? 14.387 -1.058 11.657 1.00 94.44 178 LEU A CA 1
ATOM 1389 C C . LEU A 1 178 ? 15.540 -1.798 12.352 1.00 94.44 178 LEU A C 1
ATOM 1391 O O . LEU A 1 178 ? 15.346 -2.328 13.446 1.00 94.44 178 LEU A O 1
ATOM 1395 N N . HIS A 1 179 ? 16.732 -1.817 11.750 1.00 93.25 179 HIS A N 1
ATOM 1396 C CA . HIS A 1 179 ? 17.918 -2.442 12.332 1.00 93.25 179 HIS A CA 1
ATOM 1397 C C . HIS A 1 179 ? 18.467 -1.662 13.535 1.00 93.25 179 HIS A C 1
ATOM 1399 O O . HIS A 1 179 ? 18.776 -2.261 14.566 1.00 93.25 179 HIS A O 1
ATOM 1405 N N . LEU A 1 180 ? 18.547 -0.331 13.428 1.00 91.31 180 LEU A N 1
ATOM 1406 C CA . LEU A 1 180 ? 19.030 0.549 14.500 1.00 91.31 180 LEU A CA 1
ATOM 1407 C C . LEU A 1 180 ? 18.138 0.511 15.748 1.00 91.31 180 LEU A C 1
ATOM 1409 O O . LEU A 1 180 ? 18.619 0.765 16.852 1.00 91.31 180 LEU A O 1
ATOM 1413 N N . ASN A 1 181 ? 16.855 0.163 15.586 1.00 87.69 181 ASN A N 1
ATOM 1414 C CA . ASN A 1 181 ? 15.911 -0.067 16.681 1.00 87.69 181 ASN A CA 1
ATOM 1415 C C . ASN A 1 181 ? 15.785 1.139 17.641 1.00 87.69 181 ASN A C 1
ATOM 1417 O O . ASN A 1 181 ? 15.719 0.986 18.866 1.00 87.69 181 ASN A O 1
ATOM 1421 N N . LEU A 1 182 ? 15.754 2.345 17.065 1.00 84.62 182 LEU A N 1
ATOM 1422 C CA . LEU A 1 182 ? 15.616 3.612 17.788 1.00 84.62 182 LEU A CA 1
ATOM 1423 C C . LEU A 1 182 ? 14.260 3.692 18.506 1.00 84.62 182 LEU A C 1
ATOM 1425 O O . LEU A 1 182 ? 13.245 3.201 18.008 1.00 84.62 182 LEU A O 1
ATOM 1429 N N . GLN A 1 183 ? 14.223 4.309 19.690 1.00 84.44 183 GLN A N 1
ATOM 1430 C CA . GLN A 1 183 ? 12.987 4.407 20.482 1.00 84.44 183 GLN A CA 1
ATOM 1431 C C . GLN A 1 183 ? 11.991 5.390 19.865 1.00 84.44 183 GLN A C 1
ATOM 1433 O O . GLN A 1 183 ? 10.783 5.180 19.937 1.00 84.44 183 GLN A O 1
ATOM 1438 N N . GLU A 1 184 ? 12.510 6.428 19.219 1.00 86.12 184 GLU A N 1
ATOM 1439 C CA . GLU A 1 184 ? 11.766 7.467 18.519 1.00 86.12 184 GLU A CA 1
ATOM 1440 C C . GLU A 1 184 ? 11.005 6.917 17.303 1.00 86.12 184 GLU A C 1
ATOM 1442 O O . GLU A 1 184 ? 10.031 7.528 16.872 1.00 86.12 184 GLU A O 1
ATOM 1447 N N . GLU A 1 185 ? 11.412 5.755 16.776 1.00 91.56 185 GLU A N 1
ATOM 1448 C CA . GLU A 1 185 ? 10.805 5.059 15.631 1.00 91.56 185 GLU A CA 1
ATOM 1449 C C . GLU A 1 185 ? 9.951 3.850 16.052 1.00 91.56 185 GLU A C 1
ATOM 1451 O O . GLU A 1 185 ? 9.849 2.839 15.348 1.00 91.56 185 GLU A O 1
ATOM 1456 N N . GLY A 1 186 ? 9.314 3.947 17.223 1.00 94.00 186 GLY A N 1
ATOM 1457 C CA . GLY A 1 186 ? 8.484 2.883 17.784 1.00 94.00 186 GLY A CA 1
ATOM 1458 C C . GLY A 1 186 ? 7.359 2.418 16.851 1.00 94.00 186 GLY A C 1
ATOM 1459 O O . GLY A 1 186 ? 7.103 1.217 16.762 1.00 94.00 186 GLY A O 1
ATOM 1460 N N . GLU A 1 187 ? 6.719 3.332 16.121 1.00 97.12 187 GLU A N 1
ATOM 1461 C CA . GLU A 1 187 ? 5.623 3.039 15.192 1.00 97.12 187 GLU A CA 1
ATOM 1462 C C . GLU A 1 187 ? 6.082 2.221 13.978 1.00 97.12 187 GLU A C 1
ATOM 1464 O O . GLU A 1 187 ? 5.387 1.283 13.581 1.00 97.12 187 GLU A O 1
ATOM 1469 N N . LEU A 1 188 ? 7.271 2.505 13.432 1.00 97.31 188 LEU A N 1
ATOM 1470 C CA . LEU A 1 188 ? 7.853 1.727 12.333 1.00 97.31 188 LEU A CA 1
ATOM 1471 C C . LEU A 1 188 ? 8.143 0.282 12.769 1.00 97.31 188 LEU A C 1
ATOM 1473 O O . LEU A 1 188 ? 7.859 -0.673 12.041 1.00 97.31 188 LEU A O 1
ATOM 1477 N N . ARG A 1 189 ? 8.622 0.095 14.005 1.00 96.12 189 ARG A N 1
ATOM 1478 C CA . ARG A 1 189 ? 8.802 -1.240 14.595 1.00 96.12 189 ARG A CA 1
ATOM 1479 C C . ARG A 1 189 ? 7.473 -1.974 14.775 1.00 96.12 189 ARG A C 1
ATOM 1481 O O . ARG A 1 189 ? 7.405 -3.169 14.497 1.00 96.12 189 ARG A O 1
ATOM 1488 N N . ILE A 1 190 ? 6.417 -1.278 15.202 1.00 98.00 190 ILE A N 1
ATOM 1489 C CA . ILE A 1 190 ? 5.072 -1.864 15.325 1.00 98.00 190 ILE A CA 1
ATOM 1490 C C . ILE A 1 190 ? 4.537 -2.292 13.949 1.00 98.00 190 ILE A C 1
ATOM 1492 O O . ILE A 1 190 ? 3.939 -3.362 13.842 1.00 98.00 190 ILE A O 1
ATOM 1496 N N . LEU A 1 191 ? 4.781 -1.512 12.889 1.00 98.50 191 LEU A N 1
ATOM 1497 C CA . LEU A 1 191 ? 4.443 -1.907 11.515 1.00 98.50 191 LEU A CA 1
ATOM 1498 C C . LEU A 1 191 ? 5.180 -3.189 11.092 1.00 98.50 191 LEU A C 1
ATOM 1500 O O . LEU A 1 191 ? 4.560 -4.097 10.539 1.00 98.50 191 LEU A O 1
ATOM 1504 N N . SER A 1 192 ? 6.473 -3.306 11.404 1.00 97.75 192 SER A N 1
ATOM 1505 C CA . SER A 1 192 ? 7.253 -4.525 11.132 1.00 97.75 192 SER A CA 1
ATOM 1506 C C . SER A 1 192 ? 6.748 -5.738 11.929 1.00 97.75 192 SER A C 1
ATOM 1508 O O . SER A 1 192 ? 6.617 -6.840 11.391 1.00 97.75 192 SER A O 1
ATOM 1510 N N . GLU A 1 193 ? 6.381 -5.550 13.200 1.00 97.50 193 GLU A N 1
ATOM 1511 C CA . GLU A 1 193 ? 5.746 -6.586 14.029 1.00 97.50 193 GLU A CA 1
ATOM 1512 C C . GLU A 1 193 ? 4.420 -7.056 13.405 1.00 97.50 193 GLU A C 1
ATOM 1514 O O . GLU A 1 193 ? 4.203 -8.260 13.245 1.00 97.50 193 GLU A O 1
ATOM 1519 N N . ALA A 1 194 ? 3.571 -6.119 12.968 1.00 98.44 194 ALA A N 1
ATOM 1520 C CA . ALA A 1 194 ? 2.316 -6.420 12.283 1.00 98.44 194 ALA A CA 1
ATOM 1521 C C . ALA A 1 194 ? 2.537 -7.210 10.986 1.00 98.44 194 ALA A C 1
ATOM 1523 O O . ALA A 1 194 ? 1.838 -8.192 10.739 1.00 98.44 194 ALA A O 1
ATOM 1524 N N . ALA A 1 195 ? 3.523 -6.821 10.175 1.00 98.06 195 ALA A N 1
ATOM 1525 C CA . ALA A 1 195 ? 3.861 -7.517 8.939 1.00 98.06 195 ALA A CA 1
ATOM 1526 C C . ALA A 1 195 ? 4.310 -8.962 9.189 1.00 98.06 195 ALA A C 1
ATOM 1528 O O . ALA A 1 195 ? 3.847 -9.882 8.516 1.00 98.06 195 ALA A O 1
ATOM 1529 N N . ASN A 1 196 ? 5.145 -9.191 10.205 1.00 96.94 196 ASN A N 1
ATOM 1530 C CA . ASN A 1 196 ? 5.568 -10.541 10.577 1.00 96.94 196 ASN A CA 1
ATOM 1531 C C . ASN A 1 196 ? 4.391 -11.403 11.061 1.00 96.94 196 ASN A C 1
ATOM 1533 O O . ASN A 1 196 ? 4.288 -12.570 10.676 1.00 96.94 196 ASN A O 1
ATOM 1537 N N . LEU A 1 197 ? 3.472 -10.836 11.852 1.00 97.75 197 LEU A N 1
ATOM 1538 C CA . LEU A 1 197 ? 2.240 -11.525 12.250 1.00 97.75 197 LEU A CA 1
ATOM 1539 C C . LEU A 1 197 ? 1.374 -11.883 11.034 1.00 97.75 197 LEU A C 1
ATOM 1541 O O . LEU A 1 197 ? 0.915 -13.021 10.929 1.00 97.75 197 LEU A O 1
ATOM 1545 N N . ARG A 1 198 ? 1.191 -10.950 10.089 1.00 97.88 198 ARG A N 1
ATOM 1546 C CA . ARG A 1 198 ? 0.423 -11.187 8.856 1.00 97.88 198 ARG A CA 1
ATOM 1547 C C . ARG A 1 198 ? 1.046 -12.260 7.971 1.00 97.88 198 ARG A C 1
ATOM 1549 O O . ARG A 1 198 ? 0.332 -13.192 7.604 1.00 97.88 198 ARG A O 1
ATOM 1556 N N . SER A 1 199 ? 2.350 -12.194 7.701 1.00 95.88 199 SER A N 1
ATOM 1557 C CA . SER A 1 199 ? 3.064 -13.217 6.918 1.00 95.88 199 SER A CA 1
ATOM 1558 C C . SER A 1 199 ? 2.895 -14.603 7.550 1.00 95.88 199 SER A C 1
ATOM 1560 O O . SER A 1 199 ? 2.484 -15.552 6.878 1.00 95.88 199 SER A O 1
ATOM 1562 N N . ASN A 1 200 ? 3.110 -14.718 8.867 1.00 96.00 200 ASN A N 1
ATOM 1563 C CA . ASN A 1 200 ? 2.954 -15.985 9.583 1.00 96.00 200 ASN A CA 1
ATOM 1564 C C . ASN A 1 200 ? 1.524 -16.530 9.502 1.00 96.00 200 ASN A C 1
ATOM 1566 O O . ASN A 1 200 ? 1.338 -17.716 9.221 1.00 96.00 200 ASN A O 1
ATOM 1570 N N . TRP A 1 201 ? 0.521 -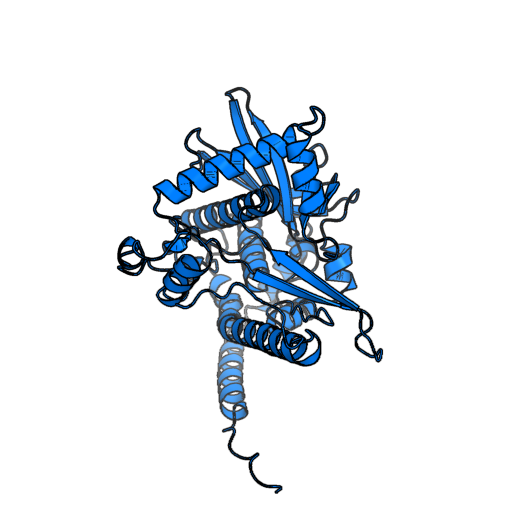15.673 9.695 1.00 97.38 201 TRP A N 1
ATOM 1571 C CA . TRP A 1 201 ? -0.877 -16.062 9.567 1.00 97.38 201 TRP A CA 1
ATOM 1572 C C . TRP A 1 201 ? -1.209 -16.543 8.151 1.00 97.38 201 TRP A C 1
ATOM 1574 O O . TRP A 1 201 ? -1.772 -17.623 7.986 1.00 97.38 201 TRP A O 1
ATOM 1584 N N . ARG A 1 202 ? -0.817 -15.788 7.112 1.00 96.00 202 ARG A N 1
ATOM 1585 C CA . ARG A 1 202 ? -1.067 -16.158 5.707 1.00 96.00 202 ARG A CA 1
ATOM 1586 C C . ARG A 1 202 ? -0.402 -17.489 5.360 1.00 96.00 202 ARG A C 1
ATOM 1588 O O . ARG A 1 202 ? -1.023 -18.320 4.697 1.00 96.00 202 ARG A O 1
ATOM 1595 N N . ARG A 1 203 ? 0.814 -17.742 5.861 1.00 93.44 203 ARG A N 1
ATOM 1596 C CA . ARG A 1 203 ? 1.506 -19.032 5.699 1.00 93.44 203 ARG A CA 1
ATOM 1597 C C . ARG A 1 203 ? 0.702 -20.185 6.305 1.00 93.44 203 ARG A C 1
ATOM 1599 O O . ARG A 1 203 ? 0.555 -21.222 5.665 1.00 93.44 203 ARG A O 1
ATOM 1606 N N . GLN A 1 204 ? 0.104 -19.989 7.483 1.00 94.25 204 GLN A N 1
ATOM 1607 C CA . GLN A 1 204 ? -0.800 -20.976 8.095 1.00 94.25 204 GLN A CA 1
ATOM 1608 C C . GLN A 1 204 ? -2.088 -21.190 7.280 1.00 94.25 204 GLN A C 1
ATOM 1610 O O . GLN A 1 204 ? -2.638 -22.288 7.292 1.00 94.25 204 GLN A O 1
ATOM 1615 N N . GLN A 1 205 ? -2.537 -20.184 6.520 1.00 93.75 205 GLN A N 1
ATOM 1616 C CA . GLN A 1 205 ? -3.659 -20.299 5.574 1.00 93.75 205 GLN A CA 1
ATOM 1617 C C . GLN A 1 205 ? -3.272 -20.908 4.209 1.00 93.75 205 GLN A C 1
ATOM 1619 O O . GLN A 1 205 ? -4.107 -20.985 3.297 1.00 93.75 205 GLN A O 1
ATOM 1624 N N . GLY A 1 206 ? -2.019 -21.347 4.054 1.00 90.31 206 GLY A N 1
ATOM 1625 C CA . GLY A 1 206 ? -1.504 -21.977 2.839 1.00 90.31 206 GLY A CA 1
ATOM 1626 C C . GLY A 1 206 ? -1.010 -20.998 1.773 1.00 90.31 206 GLY A C 1
ATOM 1627 O O . GLY A 1 206 ? -0.982 -21.370 0.600 1.00 90.31 206 GLY A O 1
ATOM 1628 N N . ALA A 1 207 ? -0.646 -19.767 2.151 1.00 91.00 207 ALA A N 1
ATOM 1629 C CA . ALA A 1 207 ? 0.032 -18.846 1.243 1.00 91.00 207 ALA A CA 1
ATOM 1630 C C . ALA A 1 207 ? 1.359 -19.435 0.744 1.00 91.00 207 ALA A C 1
ATOM 1632 O O . ALA A 1 207 ? 2.083 -20.097 1.489 1.00 91.00 207 ALA A O 1
ATOM 1633 N N . ILE A 1 208 ? 1.681 -19.158 -0.517 1.00 85.75 208 ILE A N 1
ATOM 1634 C CA . ILE A 1 208 ? 2.920 -19.595 -1.156 1.00 85.75 208 ILE A CA 1
ATOM 1635 C C . ILE A 1 208 ? 3.854 -18.390 -1.206 1.00 85.75 208 ILE A C 1
ATOM 1637 O O . ILE A 1 208 ? 3.618 -17.444 -1.955 1.00 85.75 208 ILE A O 1
ATOM 1641 N N . GLU A 1 209 ? 4.913 -18.425 -0.403 1.00 78.56 209 GLU A N 1
ATOM 1642 C CA . GLU A 1 209 ? 5.983 -17.431 -0.452 1.00 78.56 209 GLU A CA 1
ATOM 1643 C C . GLU A 1 209 ? 7.017 -17.860 -1.494 1.00 78.56 209 GLU A C 1
ATOM 1645 O O . GLU A 1 209 ? 7.663 -18.900 -1.374 1.00 78.56 209 GLU A O 1
ATOM 1650 N N . THR A 1 210 ? 7.153 -17.061 -2.546 1.00 72.06 210 THR A N 1
ATOM 1651 C CA . THR A 1 210 ? 8.158 -17.259 -3.588 1.00 72.06 210 THR A CA 1
ATOM 1652 C C . THR A 1 210 ? 9.299 -16.282 -3.348 1.00 72.06 210 THR A C 1
ATOM 1654 O O . THR A 1 210 ? 9.089 -15.070 -3.379 1.00 72.06 210 THR A O 1
ATOM 1657 N N . ALA A 1 211 ? 10.511 -16.797 -3.143 1.00 68.56 211 ALA A N 1
ATOM 1658 C CA . ALA A 1 211 ? 11.737 -16.006 -3.080 1.00 68.56 211 ALA A CA 1
ATOM 1659 C C . ALA A 1 211 ? 12.185 -15.635 -4.503 1.00 68.56 211 ALA A C 1
ATOM 1661 O O . ALA A 1 211 ? 13.237 -16.061 -4.985 1.00 68.56 211 ALA A O 1
ATOM 1662 N N . THR A 1 212 ? 11.326 -14.913 -5.218 1.00 68.06 212 THR A N 1
ATOM 1663 C CA . THR A 1 212 ? 11.631 -14.405 -6.552 1.00 68.06 212 THR A CA 1
ATOM 1664 C C . THR A 1 212 ? 12.492 -13.163 -6.402 1.00 68.06 212 THR A C 1
ATOM 1666 O O . THR A 1 212 ? 12.101 -12.221 -5.716 1.00 68.06 212 THR A O 1
ATOM 1669 N N . LEU A 1 213 ? 13.652 -13.170 -7.049 1.00 71.50 213 LEU A N 1
ATOM 1670 C CA . LEU A 1 213 ? 14.452 -11.971 -7.242 1.00 71.50 213 LEU A CA 1
ATOM 1671 C C . LEU A 1 213 ? 13.929 -11.295 -8.504 1.00 71.50 213 LEU A C 1
ATOM 1673 O O . LEU A 1 213 ? 14.062 -11.859 -9.594 1.00 71.50 213 LEU A O 1
ATOM 1677 N N . ASP A 1 214 ? 13.303 -10.131 -8.356 1.00 74.19 214 ASP A N 1
ATOM 1678 C CA . ASP A 1 214 ? 13.010 -9.284 -9.510 1.00 74.19 214 ASP A CA 1
ATOM 1679 C C . ASP A 1 214 ? 14.127 -8.254 -9.676 1.00 74.19 214 ASP A C 1
ATOM 1681 O O . ASP A 1 214 ? 14.806 -7.858 -8.728 1.00 74.19 214 ASP A O 1
ATOM 1685 N N . THR A 1 215 ? 14.352 -7.857 -10.917 1.00 76.50 215 THR A N 1
ATOM 1686 C CA . THR A 1 215 ? 15.380 -6.890 -11.279 1.00 76.50 215 THR A CA 1
ATOM 1687 C C . THR A 1 215 ? 14.734 -5.690 -11.936 1.00 76.50 215 THR A C 1
ATOM 1689 O O . THR A 1 215 ? 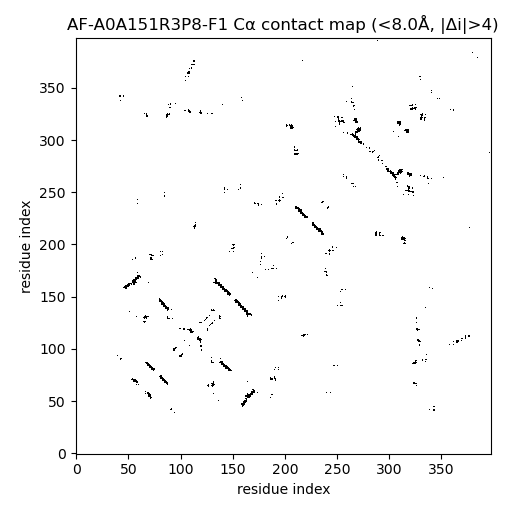13.995 -5.813 -12.916 1.00 76.50 215 THR A O 1
ATOM 1692 N N . ARG A 1 216 ? 15.044 -4.500 -11.439 1.00 76.31 216 ARG A N 1
ATOM 1693 C CA . ARG A 1 216 ? 14.636 -3.248 -12.063 1.00 76.31 216 ARG A CA 1
ATOM 1694 C C . ARG A 1 216 ? 15.869 -2.551 -12.606 1.00 76.31 216 ARG A C 1
ATOM 1696 O O . ARG A 1 216 ? 16.864 -2.393 -11.910 1.00 76.31 216 ARG A O 1
ATOM 1703 N N . PHE A 1 217 ? 15.790 -2.143 -13.863 1.00 80.12 217 PHE A N 1
ATOM 1704 C CA . PHE A 1 217 ? 16.841 -1.383 -14.525 1.00 80.12 217 PHE A CA 1
ATOM 1705 C C . PHE A 1 217 ? 16.372 0.055 -14.651 1.00 80.12 217 PHE A C 1
ATOM 1707 O O . PHE A 1 217 ? 15.240 0.294 -15.075 1.00 80.12 217 PHE A O 1
ATOM 1714 N N . LYS A 1 218 ? 17.241 1.000 -14.313 1.00 81.50 218 LYS A N 1
ATOM 1715 C CA . LYS A 1 218 ? 17.070 2.406 -14.661 1.00 81.50 218 LYS A CA 1
ATOM 1716 C C . LYS A 1 218 ? 18.258 2.866 -15.474 1.00 81.50 218 LYS A C 1
ATOM 1718 O O . LYS A 1 218 ? 19.400 2.573 -15.139 1.00 81.50 218 LYS A O 1
ATOM 1723 N N . VAL A 1 219 ? 17.956 3.563 -16.556 1.00 84.31 219 VAL A N 1
ATOM 1724 C CA . VAL A 1 219 ? 18.930 4.080 -17.503 1.00 84.31 219 VAL A CA 1
ATOM 1725 C C . VAL A 1 219 ? 18.816 5.594 -17.474 1.00 84.31 219 VAL A C 1
ATOM 1727 O O . VAL A 1 219 ? 17.782 6.151 -17.843 1.00 84.31 219 VAL A O 1
ATOM 1730 N N . SER A 1 220 ? 19.869 6.253 -17.008 1.00 84.31 220 SER A N 1
ATOM 1731 C CA . SER A 1 220 ? 20.004 7.705 -17.048 1.00 84.31 220 SER A CA 1
ATOM 1732 C C . SER A 1 220 ? 20.785 8.108 -18.295 1.00 84.31 220 SER A C 1
ATOM 1734 O O . SER A 1 220 ? 21.731 7.426 -18.683 1.00 84.31 220 SER A O 1
ATOM 1736 N N . ASN A 1 221 ? 20.378 9.222 -18.904 1.00 84.69 221 ASN A N 1
ATOM 1737 C CA . ASN A 1 221 ? 20.923 9.747 -20.158 1.00 84.69 221 ASN A CA 1
ATOM 1738 C C . ASN A 1 221 ? 20.996 8.686 -21.274 1.00 84.69 221 ASN A C 1
ATOM 1740 O O . ASN A 1 221 ? 22.074 8.384 -21.777 1.00 84.69 221 ASN A O 1
ATOM 1744 N N . PRO A 1 222 ? 19.856 8.092 -21.671 1.00 81.44 222 PRO A N 1
ATOM 1745 C CA . PRO A 1 222 ? 19.840 6.977 -22.619 1.00 81.44 222 PRO A CA 1
ATOM 1746 C C . PRO A 1 222 ? 20.387 7.317 -24.014 1.00 81.44 222 PRO A C 1
ATOM 1748 O O . PRO A 1 222 ? 20.695 6.403 -24.770 1.00 81.44 222 PRO A O 1
ATOM 1751 N N . GLU A 1 223 ? 20.486 8.605 -24.349 1.00 84.19 223 GLU A N 1
ATOM 1752 C CA . GLU A 1 223 ? 21.023 9.101 -25.621 1.00 84.19 223 GLU A CA 1
ATOM 1753 C C . GLU A 1 223 ? 22.557 9.255 -25.611 1.00 84.19 223 GLU A C 1
ATOM 1755 O O . GLU A 1 223 ? 23.160 9.474 -26.664 1.00 84.19 223 GLU A O 1
ATOM 1760 N N . ASP A 1 224 ? 23.202 9.158 -24.442 1.00 85.56 224 ASP A N 1
ATOM 1761 C CA . ASP A 1 224 ? 24.657 9.257 -24.329 1.00 85.56 224 ASP A CA 1
ATOM 1762 C C . ASP A 1 224 ? 25.326 7.978 -24.880 1.00 85.56 224 ASP A C 1
ATOM 1764 O O . ASP A 1 224 ? 24.768 6.886 -24.754 1.00 85.56 224 ASP A O 1
ATOM 1768 N N . PRO A 1 225 ? 26.549 8.059 -25.450 1.00 80.38 225 PRO A N 1
ATOM 1769 C CA . PRO A 1 225 ? 27.287 6.877 -25.913 1.00 80.38 225 PRO A CA 1
ATOM 1770 C C . PRO A 1 225 ? 27.526 5.825 -24.817 1.00 80.38 225 PRO A C 1
ATOM 1772 O O . PRO A 1 225 ? 27.603 4.633 -25.112 1.00 80.38 225 PRO A O 1
ATOM 1775 N N . GLU A 1 226 ? 27.630 6.271 -23.563 1.00 81.19 226 GLU A N 1
ATOM 1776 C CA . GLU A 1 226 ? 27.773 5.440 -22.366 1.00 81.19 226 GLU A CA 1
ATOM 1777 C C . GLU A 1 226 ? 26.691 5.835 -21.345 1.00 81.19 226 GLU A C 1
ATOM 1779 O O . GLU A 1 226 ? 26.942 6.654 -20.457 1.00 81.19 226 GLU A O 1
ATOM 1784 N N . PRO A 1 227 ? 25.461 5.303 -21.473 1.00 82.69 227 PRO A N 1
ATOM 1785 C CA . PRO A 1 227 ? 24.386 5.635 -20.552 1.00 82.69 227 PRO A CA 1
ATOM 1786 C C . PRO A 1 227 ? 24.657 5.023 -19.173 1.00 82.69 227 PRO A C 1
ATOM 1788 O O . PRO A 1 227 ? 25.167 3.907 -19.051 1.00 82.69 227 PRO A O 1
ATOM 1791 N N . SER A 1 228 ? 24.275 5.735 -18.113 1.00 83.50 228 SER A N 1
ATOM 1792 C CA . SER A 1 228 ? 24.432 5.233 -16.746 1.00 83.50 228 SER A CA 1
ATOM 1793 C C . SER A 1 228 ? 23.309 4.256 -16.418 1.00 83.50 228 SER A C 1
ATOM 1795 O O . SER A 1 228 ? 22.130 4.599 -16.525 1.00 83.50 228 SER A O 1
ATOM 1797 N N . ILE A 1 229 ? 23.665 3.033 -16.021 1.00 82.88 229 ILE A N 1
ATOM 1798 C CA . ILE A 1 229 ? 22.708 1.965 -15.723 1.00 82.88 229 ILE A CA 1
ATOM 1799 C C . ILE A 1 229 ? 22.769 1.630 -14.241 1.00 82.88 229 ILE A C 1
ATOM 1801 O O . ILE A 1 229 ? 23.801 1.205 -13.725 1.00 82.88 229 ILE A O 1
ATOM 1805 N N . LYS A 1 230 ? 21.627 1.771 -13.571 1.00 81.75 230 LYS A N 1
ATOM 1806 C CA . LYS A 1 230 ? 21.418 1.321 -12.197 1.00 81.75 230 LYS A CA 1
ATOM 1807 C C . LYS A 1 230 ? 20.572 0.053 -12.197 1.00 81.75 230 LYS A C 1
ATOM 1809 O O . LYS A 1 230 ? 19.503 0.011 -12.811 1.00 81.75 230 LYS A O 1
ATOM 1814 N N . LEU A 1 231 ? 21.059 -0.971 -11.504 1.00 80.19 231 LEU A N 1
ATOM 1815 C CA . LEU A 1 231 ? 20.353 -2.225 -11.267 1.00 80.19 231 LEU A CA 1
ATOM 1816 C C . LEU A 1 231 ? 19.872 -2.257 -9.817 1.00 80.19 231 LEU A C 1
ATOM 1818 O O . LEU A 1 231 ? 20.682 -2.205 -8.896 1.00 80.19 231 LEU A O 1
ATOM 1822 N N . TYR A 1 232 ? 18.567 -2.411 -9.636 1.00 78.00 232 TYR A N 1
ATOM 1823 C CA . TYR A 1 232 ? 17.948 -2.675 -8.345 1.00 78.00 232 TYR A CA 1
ATOM 1824 C C . TYR A 1 232 ? 17.516 -4.135 -8.325 1.00 78.00 232 TYR A C 1
ATOM 1826 O O . TYR A 1 232 ? 16.851 -4.605 -9.253 1.00 78.00 232 TYR A O 1
ATOM 1834 N N . VAL A 1 233 ? 17.907 -4.857 -7.280 1.00 79.56 233 VAL A N 1
ATOM 1835 C CA . VAL A 1 233 ? 17.453 -6.227 -7.039 1.00 79.56 233 VAL A CA 1
ATOM 1836 C C . VAL A 1 233 ? 16.413 -6.165 -5.934 1.00 79.56 233 VAL A C 1
ATOM 1838 O O . VAL A 1 233 ? 16.733 -5.869 -4.785 1.00 79.56 233 VAL A O 1
ATOM 1841 N N . GLU A 1 234 ? 15.161 -6.418 -6.291 1.00 79.44 234 GLU A N 1
ATOM 1842 C CA . GLU A 1 234 ? 14.067 -6.456 -5.333 1.00 79.44 234 GLU A CA 1
ATOM 1843 C C . GLU A 1 234 ? 14.093 -7.802 -4.613 1.00 79.44 234 GLU A C 1
ATOM 1845 O O . GLU A 1 234 ? 13.878 -8.864 -5.207 1.00 79.44 234 GLU A O 1
ATOM 1850 N N . ASN A 1 235 ? 14.375 -7.750 -3.313 1.00 80.81 235 ASN A N 1
ATOM 1851 C CA . ASN A 1 235 ? 14.393 -8.912 -2.447 1.00 80.81 235 ASN A CA 1
ATOM 1852 C C . ASN A 1 235 ? 13.218 -8.834 -1.473 1.00 80.81 235 ASN A C 1
ATOM 1854 O O . ASN A 1 235 ? 13.297 -8.162 -0.453 1.00 80.81 235 ASN A O 1
ATOM 1858 N N . GLN A 1 236 ? 12.154 -9.590 -1.740 1.00 77.31 236 GLN A N 1
ATOM 1859 C CA . GLN A 1 236 ? 10.963 -9.632 -0.879 1.00 77.31 236 GLN A CA 1
ATOM 1860 C C . GLN A 1 236 ? 11.249 -10.135 0.552 1.00 77.31 236 GLN A C 1
ATOM 1862 O O . GLN A 1 236 ? 10.408 -9.998 1.441 1.00 77.31 236 GLN A O 1
ATOM 1867 N N . ALA A 1 237 ? 12.428 -10.720 0.803 1.00 80.44 237 ALA A N 1
ATOM 1868 C CA . ALA A 1 237 ? 12.862 -11.071 2.149 1.00 80.44 237 ALA A CA 1
ATOM 1869 C C . ALA A 1 237 ? 13.359 -9.862 2.966 1.00 80.44 237 ALA A C 1
ATOM 1871 O O . ALA A 1 237 ? 13.440 -9.989 4.191 1.00 80.44 237 ALA A O 1
ATOM 1872 N N . ASP A 1 238 ? 13.660 -8.723 2.333 1.00 89.25 238 ASP A N 1
ATOM 1873 C CA . ASP A 1 238 ? 14.024 -7.474 3.007 1.00 89.25 238 ASP A CA 1
ATOM 1874 C C . ASP A 1 238 ? 12.918 -7.034 3.996 1.00 89.25 238 ASP A C 1
ATOM 1876 O O . ASP A 1 238 ? 11.728 -7.127 3.666 1.00 89.25 238 ASP A O 1
ATOM 1880 N N . PRO A 1 239 ? 13.266 -6.592 5.223 1.00 92.25 239 PRO A N 1
ATOM 1881 C CA . PRO A 1 239 ? 12.279 -6.228 6.237 1.00 92.25 239 PRO A CA 1
ATOM 1882 C C . PRO A 1 239 ? 11.301 -5.133 5.802 1.00 92.25 239 PRO A C 1
ATOM 1884 O O . PRO A 1 239 ? 10.105 -5.270 6.068 1.00 92.25 239 PRO A O 1
ATOM 1887 N N . ALA A 1 240 ? 11.772 -4.073 5.141 1.00 95.00 240 ALA A N 1
ATOM 1888 C CA . ALA A 1 240 ? 10.923 -2.973 4.700 1.00 95.00 240 ALA A CA 1
ATOM 1889 C C . ALA A 1 240 ? 10.039 -3.381 3.513 1.00 95.00 240 ALA A C 1
ATOM 1891 O O . ALA A 1 240 ? 8.837 -3.107 3.529 1.00 95.00 240 ALA A O 1
ATOM 1892 N N . MET A 1 241 ? 10.586 -4.102 2.526 1.00 93.31 241 MET A N 1
ATOM 1893 C CA . MET A 1 241 ? 9.796 -4.611 1.392 1.00 93.31 241 MET A CA 1
ATOM 1894 C C . MET A 1 241 ? 8.686 -5.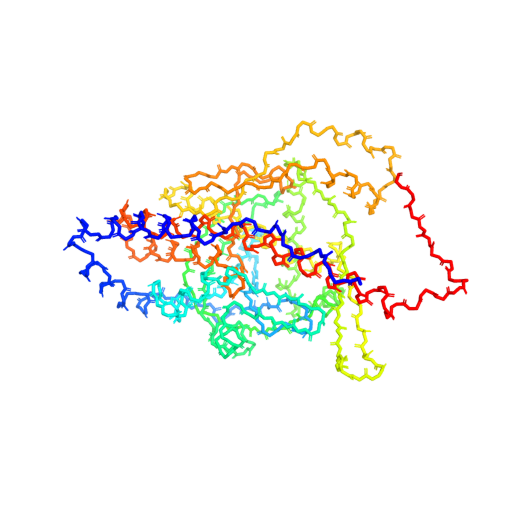557 1.856 1.00 93.31 241 MET A C 1
ATOM 1896 O O . MET A 1 241 ? 7.530 -5.424 1.445 1.00 93.31 241 MET A O 1
ATOM 1900 N N . ARG A 1 242 ? 9.006 -6.472 2.778 1.00 93.62 242 ARG A N 1
ATOM 1901 C CA . ARG A 1 242 ? 8.017 -7.364 3.392 1.00 93.62 242 ARG A CA 1
ATOM 1902 C C . ARG A 1 242 ? 6.955 -6.584 4.156 1.00 93.62 242 ARG A C 1
ATOM 1904 O O . ARG A 1 242 ? 5.775 -6.903 4.036 1.00 93.62 242 ARG A O 1
ATOM 1911 N N . LEU A 1 243 ? 7.365 -5.576 4.930 1.00 97.19 243 LEU A N 1
ATOM 1912 C CA . LEU A 1 243 ? 6.460 -4.717 5.688 1.00 97.19 243 LEU A CA 1
ATOM 1913 C C . LEU A 1 243 ? 5.422 -4.079 4.769 1.00 97.19 243 LEU A C 1
ATOM 1915 O O . LEU A 1 243 ? 4.225 -4.271 4.987 1.00 97.19 243 LEU A O 1
ATOM 1919 N N . VAL A 1 244 ? 5.870 -3.380 3.724 1.00 97.50 244 VAL A N 1
ATOM 1920 C CA . VAL A 1 244 ? 4.972 -2.721 2.769 1.00 97.50 244 VAL A CA 1
ATOM 1921 C C . VAL A 1 244 ? 4.075 -3.753 2.084 1.00 97.50 244 VAL A C 1
ATOM 1923 O O . VAL A 1 244 ? 2.853 -3.617 2.126 1.00 97.50 244 VAL A O 1
ATOM 1926 N N . SER A 1 245 ? 4.645 -4.839 1.548 1.00 95.69 245 SER A N 1
ATOM 1927 C CA . SER A 1 245 ? 3.882 -5.889 0.857 1.00 95.69 245 SER A CA 1
ATOM 1928 C C . SER A 1 245 ? 2.769 -6.486 1.731 1.00 95.69 245 SER A C 1
ATOM 1930 O O . SER A 1 245 ? 1.618 -6.571 1.296 1.00 95.69 245 SER A O 1
ATOM 1932 N N . GLU A 1 246 ? 3.059 -6.848 2.985 1.00 97.56 246 GLU A N 1
ATOM 1933 C CA . GLU A 1 246 ? 2.049 -7.396 3.902 1.00 97.56 246 GLU A CA 1
ATOM 1934 C C . GLU A 1 246 ? 0.946 -6.387 4.229 1.00 97.56 246 GLU A C 1
ATOM 1936 O O . GLU A 1 246 ? -0.226 -6.763 4.305 1.00 97.56 246 GLU A O 1
ATOM 1941 N N . MET A 1 247 ? 1.288 -5.106 4.391 1.00 98.62 247 MET A N 1
ATOM 1942 C CA . MET A 1 247 ? 0.291 -4.065 4.645 1.00 98.62 247 MET A CA 1
ATOM 1943 C C . MET A 1 247 ? -0.595 -3.811 3.417 1.00 98.62 247 MET A C 1
ATOM 1945 O O . MET A 1 247 ? -1.807 -3.634 3.564 1.00 98.62 247 MET A O 1
ATOM 1949 N N . MET A 1 248 ? -0.043 -3.882 2.201 1.00 98.19 248 MET A N 1
ATOM 1950 C CA . MET A 1 248 ? -0.831 -3.766 0.969 1.00 98.19 248 MET A CA 1
ATOM 1951 C C . MET A 1 248 ? -1.753 -4.973 0.752 1.00 98.19 248 MET A C 1
ATOM 1953 O O . MET A 1 248 ? -2.910 -4.811 0.349 1.00 98.19 248 MET A O 1
ATOM 1957 N N . ILE A 1 249 ? -1.284 -6.187 1.066 1.00 98.19 249 ILE A N 1
ATOM 1958 C CA . ILE A 1 249 ? -2.113 -7.403 1.038 1.00 98.19 249 ILE A CA 1
ATOM 1959 C C . ILE A 1 249 ? -3.251 -7.295 2.062 1.00 98.19 249 ILE A C 1
ATOM 1961 O O . ILE A 1 249 ? -4.408 -7.550 1.719 1.00 98.19 249 ILE A O 1
ATOM 1965 N N . LEU A 1 250 ? -2.940 -6.858 3.288 1.00 98.75 250 LEU A N 1
ATOM 1966 C CA . LEU A 1 250 ? -3.915 -6.633 4.356 1.00 98.75 250 LEU A CA 1
ATOM 1967 C C . LEU A 1 2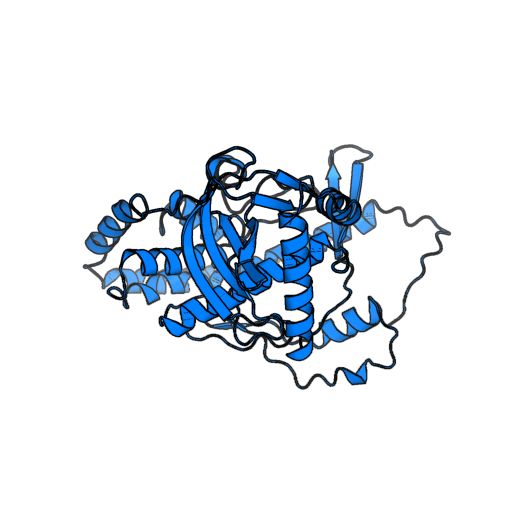50 ? -4.985 -5.608 3.956 1.00 98.75 250 LEU A C 1
ATOM 1969 O O . LEU A 1 250 ? -6.172 -5.829 4.201 1.00 98.75 250 LEU A O 1
ATOM 1973 N N . CYS A 1 251 ? -4.584 -4.515 3.302 1.00 98.81 251 CYS A N 1
ATOM 1974 C CA . CYS A 1 251 ? -5.505 -3.517 2.763 1.00 98.81 251 CYS A CA 1
ATOM 1975 C C . CYS A 1 251 ? -6.483 -4.148 1.764 1.00 98.81 251 CYS A C 1
ATOM 1977 O O . CYS A 1 251 ? -7.699 -4.022 1.914 1.00 98.81 251 CYS A O 1
ATOM 1979 N N . GLY A 1 252 ? -5.961 -4.889 0.781 1.00 98.38 252 GLY A N 1
ATOM 1980 C CA . GLY A 1 252 ? -6.786 -5.529 -0.241 1.00 98.38 252 GLY A CA 1
ATOM 1981 C C . GLY A 1 252 ? -7.740 -6.593 0.310 1.00 98.38 252 GLY A C 1
ATOM 1982 O O . GLY A 1 252 ? -8.872 -6.701 -0.163 1.00 98.38 252 GLY A O 1
ATOM 1983 N N . GLU A 1 253 ? -7.332 -7.348 1.333 1.00 98.38 253 GLU A N 1
ATOM 1984 C CA . GLU A 1 253 ? -8.196 -8.301 2.047 1.00 98.38 253 GLU A CA 1
ATOM 1985 C C . GLU A 1 253 ? -9.324 -7.591 2.816 1.00 98.38 253 GLU A C 1
ATOM 1987 O O . GLU A 1 253 ? -10.493 -7.992 2.745 1.00 98.38 253 GLU A O 1
ATOM 1992 N N . ALA A 1 254 ? -8.999 -6.506 3.523 1.00 98.50 254 ALA A N 1
ATOM 1993 C CA . ALA A 1 254 ? -9.975 -5.715 4.262 1.00 98.50 254 ALA A CA 1
ATOM 1994 C C . ALA A 1 254 ? -10.986 -5.032 3.325 1.00 98.50 254 ALA A C 1
ATOM 1996 O O . ALA A 1 254 ? -12.186 -5.055 3.606 1.00 98.50 254 ALA A O 1
ATOM 1997 N N . ILE A 1 255 ? -10.540 -4.498 2.182 1.00 98.25 255 ILE A N 1
ATOM 1998 C CA . ILE A 1 255 ? -11.418 -3.917 1.154 1.00 98.25 255 ILE A CA 1
ATOM 1999 C C . ILE A 1 255 ? -12.299 -4.984 0.506 1.00 98.25 255 ILE A C 1
ATOM 2001 O O . ILE A 1 255 ? -13.500 -4.763 0.352 1.00 98.25 255 ILE A O 1
ATOM 2005 N N . ALA A 1 256 ? -11.755 -6.161 0.184 1.00 97.25 256 ALA A N 1
ATOM 2006 C CA . ALA A 1 256 ? -12.558 -7.262 -0.340 1.00 97.25 256 ALA A CA 1
ATOM 2007 C C . ALA A 1 256 ? -13.645 -7.698 0.658 1.00 97.25 256 ALA A C 1
ATOM 2009 O O . ALA A 1 256 ? -14.795 -7.929 0.280 1.00 97.25 256 ALA A O 1
ATOM 2010 N N . THR A 1 257 ? -13.301 -7.756 1.946 1.00 96.94 257 THR A N 1
ATOM 2011 C CA . THR A 1 257 ? -14.249 -8.063 3.024 1.00 96.94 257 THR A CA 1
ATOM 2012 C C . THR A 1 257 ? -15.306 -6.967 3.165 1.00 96.94 257 THR A C 1
ATOM 2014 O O . THR A 1 257 ? -16.495 -7.270 3.271 1.00 96.94 257 THR A O 1
ATOM 2017 N N . PHE A 1 258 ? -14.898 -5.695 3.125 1.00 95.88 258 PHE A N 1
ATOM 2018 C CA . PHE A 1 258 ? -15.798 -4.544 3.158 1.00 95.88 258 PHE A CA 1
ATOM 2019 C C . PHE A 1 258 ? -16.786 -4.562 1.992 1.00 95.88 258 PHE A C 1
ATOM 2021 O O . PHE A 1 258 ? -17.986 -4.436 2.226 1.00 95.88 258 PHE A O 1
ATOM 2028 N N . GLY A 1 259 ? -16.305 -4.765 0.765 1.00 92.81 259 GLY A N 1
ATOM 2029 C CA . GLY A 1 259 ? -17.161 -4.823 -0.414 1.00 92.81 259 GLY A CA 1
ATOM 2030 C C . GLY A 1 259 ? -18.149 -5.981 -0.352 1.00 92.81 259 GLY A C 1
ATOM 2031 O O . GLY A 1 259 ? -19.344 -5.770 -0.528 1.00 92.81 259 GLY A O 1
ATOM 2032 N N . SER A 1 260 ? -17.674 -7.175 0.008 1.00 92.19 260 SER A N 1
ATOM 2033 C CA . SER A 1 260 ? -18.506 -8.378 0.105 1.00 92.19 260 SER A CA 1
ATOM 2034 C C . SER A 1 260 ? -19.628 -8.239 1.137 1.00 92.19 260 SER A C 1
ATOM 2036 O O . SER A 1 260 ? -20.782 -8.547 0.849 1.00 92.19 260 SER A O 1
ATOM 2038 N N . ARG A 1 261 ? -19.327 -7.710 2.333 1.00 92.81 261 ARG A N 1
ATOM 2039 C CA . ARG A 1 261 ? -20.339 -7.519 3.391 1.00 92.81 261 ARG A CA 1
ATOM 2040 C C . ARG A 1 261 ? -21.392 -6.465 3.052 1.00 92.81 261 ARG A C 1
ATOM 2042 O O . ARG A 1 261 ? -22.472 -6.503 3.631 1.00 92.81 261 ARG A O 1
ATOM 2049 N N . ASN A 1 262 ? -21.070 -5.534 2.158 1.00 88.81 262 ASN A N 1
ATOM 2050 C CA . ASN A 1 262 ? -21.941 -4.427 1.774 1.00 88.81 262 ASN A CA 1
ATOM 2051 C C . ASN A 1 262 ? -22.509 -4.570 0.349 1.00 88.81 262 ASN A C 1
ATOM 2053 O O . ASN A 1 262 ? -23.108 -3.621 -0.149 1.00 88.81 262 ASN A O 1
ATOM 2057 N N . ASP A 1 263 ? -22.320 -5.728 -0.298 1.00 86.06 263 ASP A N 1
ATOM 2058 C CA . ASP A 1 263 ? -22.755 -6.010 -1.677 1.00 86.06 263 ASP A CA 1
ATOM 2059 C C . ASP A 1 263 ? -22.264 -4.961 -2.700 1.00 86.06 263 ASP A C 1
ATOM 2061 O O . ASP A 1 263 ? -22.966 -4.550 -3.628 1.00 86.06 263 ASP A O 1
ATOM 2065 N N . ILE A 1 264 ? -21.029 -4.481 -2.505 1.00 85.75 264 ILE A N 1
ATOM 2066 C CA . ILE A 1 264 ? -20.386 -3.508 -3.391 1.00 85.75 264 ILE A CA 1
ATOM 2067 C C . ILE A 1 264 ? -19.679 -4.275 -4.513 1.00 85.75 264 ILE A C 1
ATOM 2069 O O . ILE A 1 264 ? -18.818 -5.118 -4.227 1.00 85.75 264 ILE A O 1
ATOM 2073 N N . PRO A 1 265 ? -19.968 -3.977 -5.790 1.00 83.31 265 PRO A N 1
ATOM 2074 C CA . PRO A 1 265 ? -19.209 -4.547 -6.884 1.00 83.31 265 PRO A CA 1
ATOM 2075 C C . PRO A 1 265 ? -17.817 -3.914 -6.927 1.00 83.31 265 PRO A C 1
ATOM 2077 O O . PRO A 1 265 ? -17.672 -2.712 -7.139 1.00 83.31 265 PRO A O 1
ATOM 2080 N N . LEU A 1 266 ? -16.788 -4.730 -6.728 1.00 88.75 266 LEU A N 1
ATOM 2081 C CA . LEU A 1 266 ? -15.378 -4.341 -6.764 1.00 88.75 266 LEU A CA 1
ATOM 2082 C C . LEU A 1 266 ? -14.633 -5.288 -7.704 1.00 88.75 266 LEU A C 1
ATOM 2084 O O . LEU A 1 266 ? -15.107 -6.402 -7.899 1.00 88.75 266 LEU A O 1
ATOM 2088 N N . PRO A 1 267 ? -13.478 -4.906 -8.272 1.00 89.25 267 PRO A N 1
ATOM 2089 C CA . PRO A 1 267 ? -12.645 -5.821 -9.051 1.00 89.25 267 PRO A CA 1
ATOM 2090 C C . PRO A 1 267 ? -12.004 -6.878 -8.134 1.00 89.25 267 PRO A C 1
ATOM 2092 O O . PRO A 1 267 ? -10.827 -6.786 -7.778 1.00 89.25 267 PRO A O 1
ATOM 2095 N N . TYR A 1 268 ? -12.783 -7.878 -7.712 1.00 90.50 268 TYR A N 1
ATOM 2096 C CA . TYR A 1 268 ? -12.301 -8.947 -6.849 1.00 90.50 268 TYR A CA 1
ATOM 2097 C C . TYR A 1 268 ? -11.357 -9.844 -7.634 1.00 90.50 268 TYR A C 1
ATOM 2099 O O . TYR A 1 268 ? -11.754 -10.515 -8.585 1.00 90.50 268 TYR A O 1
ATOM 2107 N N . ARG A 1 269 ? -10.097 -9.877 -7.211 1.00 92.19 269 ARG A N 1
ATOM 2108 C CA . ARG A 1 269 ? -9.039 -10.646 -7.853 1.00 92.19 269 ARG A CA 1
ATOM 2109 C C . ARG A 1 269 ? -8.856 -11.977 -7.132 1.00 92.19 269 ARG A C 1
ATOM 2111 O O . ARG A 1 269 ? -8.252 -12.041 -6.064 1.00 92.19 269 ARG A O 1
ATOM 2118 N N . GLY A 1 270 ? -9.386 -13.039 -7.723 1.00 89.62 270 GLY A N 1
ATOM 2119 C CA . GLY A 1 270 ? -9.250 -14.407 -7.239 1.00 89.62 270 GLY A CA 1
ATOM 2120 C C . GLY A 1 270 ? -8.133 -15.156 -7.949 1.00 89.62 270 GLY A C 1
ATOM 2121 O O . GLY A 1 270 ? -7.796 -14.872 -9.094 1.00 89.62 270 GLY A O 1
ATOM 2122 N N . GLN A 1 271 ? -7.582 -16.165 -7.289 1.00 88.31 271 GLN A N 1
ATOM 2123 C CA . GLN A 1 271 ? -6.683 -17.118 -7.929 1.00 88.31 271 GLN A CA 1
ATOM 2124 C C . GLN A 1 271 ? -6.975 -18.484 -7.313 1.00 88.31 271 GLN A C 1
ATOM 2126 O O . GLN A 1 271 ? -6.509 -18.751 -6.199 1.00 88.31 271 GLN A O 1
ATOM 2131 N N . PRO A 1 272 ? -7.783 -19.331 -7.981 1.00 76.88 272 PRO A N 1
ATOM 2132 C CA . PRO A 1 272 ? -8.073 -20.665 -7.485 1.00 76.88 272 PRO A CA 1
ATOM 2133 C C . PRO A 1 272 ? -6.755 -21.385 -7.223 1.00 76.88 272 PRO A C 1
ATOM 2135 O O . PRO A 1 272 ? -5.883 -21.414 -8.095 1.00 76.88 272 PRO A O 1
ATOM 2138 N N . GLN A 1 273 ? -6.594 -21.942 -6.023 1.00 68.56 273 GLN A N 1
ATOM 2139 C CA . GLN A 1 273 ? -5.454 -22.806 -5.753 1.00 68.56 273 GLN A CA 1
ATOM 2140 C C . GLN A 1 273 ? -5.595 -23.993 -6.709 1.00 68.56 273 GLN A C 1
ATOM 2142 O O . GLN A 1 273 ? -6.583 -24.723 -6.635 1.00 68.56 273 GLN A O 1
ATOM 2147 N N . SER A 1 274 ? -4.678 -24.136 -7.670 1.00 61.81 274 SER A N 1
ATOM 2148 C CA . SER A 1 274 ? -4.559 -25.398 -8.398 1.00 61.81 274 SER A CA 1
ATOM 2149 C C . SER A 1 274 ? -4.339 -26.505 -7.363 1.00 61.81 274 SER A C 1
ATOM 2151 O O . SER A 1 274 ? -3.822 -26.220 -6.279 1.00 61.81 274 SER A O 1
ATOM 2153 N N . ASP A 1 275 ? -4.679 -27.753 -7.688 1.00 59.75 275 ASP A N 1
ATOM 2154 C CA . ASP A 1 275 ? -4.216 -28.939 -6.950 1.00 59.75 275 ASP A CA 1
ATOM 2155 C C . ASP A 1 275 ? -2.683 -29.068 -7.099 1.00 59.75 275 ASP A C 1
ATOM 2157 O O . ASP A 1 275 ? -2.154 -30.040 -7.629 1.00 59.75 275 ASP A O 1
ATOM 2161 N N . MET A 1 276 ? -1.947 -28.015 -6.737 1.00 60.19 276 MET A N 1
ATOM 2162 C CA . MET A 1 276 ? -0.504 -27.941 -6.793 1.00 60.19 276 MET A CA 1
ATOM 2163 C C . MET A 1 276 ? -0.014 -28.783 -5.647 1.00 60.19 276 MET A C 1
ATOM 2165 O O . MET A 1 276 ? -0.108 -28.394 -4.479 1.00 60.19 276 MET A O 1
ATOM 2169 N N . ASN A 1 277 ? 0.537 -29.937 -5.985 1.00 66.44 277 ASN A N 1
ATOM 2170 C CA . ASN A 1 277 ? 1.333 -30.657 -5.033 1.00 66.44 277 ASN A CA 1
ATOM 2171 C C . ASN A 1 277 ? 2.649 -29.888 -4.864 1.00 66.44 277 ASN A C 1
ATOM 2173 O O . ASN A 1 277 ? 3.623 -30.159 -5.549 1.00 66.44 277 ASN A O 1
ATOM 2177 N N . VAL A 1 278 ? 2.679 -28.890 -3.973 1.00 69.44 278 VAL A N 1
ATOM 2178 C CA . VAL A 1 278 ? 3.888 -28.097 -3.666 1.00 69.44 278 VAL A CA 1
ATOM 2179 C C . VAL A 1 278 ? 5.070 -29.017 -3.314 1.00 69.44 278 VAL A C 1
ATOM 2181 O O . VAL A 1 278 ? 6.221 -28.677 -3.583 1.00 69.44 278 VAL A O 1
ATOM 2184 N N . SER A 1 279 ? 4.785 -30.215 -2.781 1.00 72.56 279 SER A N 1
ATOM 2185 C CA . SER A 1 279 ? 5.798 -31.236 -2.496 1.00 72.56 279 SER A CA 1
ATOM 2186 C C . SER A 1 279 ? 6.462 -31.829 -3.743 1.00 72.56 279 SER A C 1
ATOM 2188 O O . SER A 1 279 ? 7.571 -32.337 -3.638 1.00 72.56 279 SER A O 1
ATOM 2190 N N . GLU A 1 280 ? 5.872 -31.700 -4.934 1.00 77.50 280 GLU A N 1
ATOM 2191 C CA . GLU A 1 280 ? 6.500 -32.127 -6.189 1.00 77.50 280 GLU A CA 1
ATOM 2192 C C . GLU A 1 280 ? 7.837 -31.413 -6.414 1.00 77.50 280 GLU A C 1
ATOM 2194 O O . GLU A 1 280 ? 8.770 -32.025 -6.917 1.00 77.50 280 GLU A O 1
ATOM 2199 N N . PHE A 1 281 ? 7.984 -30.170 -5.942 1.00 80.69 281 PHE A N 1
ATOM 2200 C CA . PHE A 1 281 ? 9.223 -29.392 -6.045 1.00 80.69 281 PHE A CA 1
ATOM 2201 C C . PHE A 1 281 ? 10.082 -29.418 -4.778 1.00 80.69 281 PHE A C 1
ATOM 2203 O O . PHE A 1 281 ? 11.062 -28.676 -4.693 1.00 80.69 281 PHE A O 1
ATOM 2210 N N . SER A 1 282 ? 9.766 -30.261 -3.787 1.00 81.69 282 SER A N 1
ATOM 2211 C CA . SER A 1 282 ? 10.561 -30.339 -2.552 1.00 81.69 282 SER A CA 1
ATOM 2212 C C . SER A 1 282 ? 11.992 -30.826 -2.797 1.00 81.69 282 SER A C 1
ATOM 2214 O O . SER A 1 282 ? 12.870 -30.572 -1.978 1.00 81.69 282 SER A O 1
ATOM 2216 N N . HIS A 1 283 ? 12.222 -31.520 -3.916 1.00 84.50 283 HIS A N 1
ATOM 2217 C CA . HIS A 1 283 ? 13.537 -31.987 -4.353 1.00 84.50 283 HIS A CA 1
ATOM 2218 C C . HIS A 1 283 ? 14.453 -30.855 -4.852 1.00 84.50 283 HIS A C 1
ATOM 2220 O O . HIS A 1 283 ? 15.671 -31.007 -4.811 1.00 84.50 283 HIS A O 1
ATOM 2226 N N . LEU A 1 284 ? 13.895 -29.727 -5.308 1.00 84.62 284 LEU A N 1
ATOM 2227 C CA . LEU A 1 284 ? 14.671 -28.542 -5.691 1.00 84.62 284 LEU A CA 1
ATOM 2228 C C . LEU A 1 284 ? 15.133 -27.809 -4.429 1.00 84.62 284 LEU A C 1
ATOM 2230 O O . LEU A 1 284 ? 14.363 -27.785 -3.477 1.00 84.62 284 LEU A O 1
ATOM 2234 N N . PRO A 1 285 ? 16.311 -27.168 -4.378 1.00 82.31 285 PRO A N 1
ATOM 2235 C CA . PRO A 1 285 ? 16.727 -26.377 -3.217 1.00 82.31 285 PRO A CA 1
ATOM 2236 C C . PRO A 1 285 ? 15.809 -25.166 -2.979 1.00 82.31 285 PRO A C 1
ATOM 2238 O O . PRO A 1 285 ? 15.201 -24.639 -3.912 1.00 82.31 285 PRO A O 1
ATOM 2241 N N . GLU A 1 286 ? 15.704 -24.710 -1.727 1.00 80.56 286 GLU A N 1
ATOM 2242 C CA . GLU A 1 286 ? 15.039 -23.436 -1.421 1.00 80.56 286 GLU A CA 1
ATOM 2243 C C . GLU A 1 286 ? 15.731 -22.274 -2.137 1.00 80.56 286 GLU A C 1
ATOM 2245 O O . GLU A 1 286 ? 16.954 -22.242 -2.245 1.00 80.56 286 GLU A O 1
ATOM 2250 N N . GLY A 1 287 ? 14.936 -21.323 -2.636 1.00 77.81 287 GLY A N 1
ATOM 2251 C CA . GLY A 1 287 ? 15.438 -20.148 -3.344 1.00 77.81 287 GLY A CA 1
ATOM 2252 C C . GLY A 1 287 ? 14.757 -19.895 -4.694 1.00 77.81 287 GLY A C 1
ATOM 2253 O O . GLY A 1 287 ? 13.639 -20.380 -4.934 1.00 77.81 287 GLY A O 1
ATOM 2254 N N . PRO A 1 288 ? 15.412 -19.128 -5.586 1.00 78.88 288 PRO A N 1
ATOM 2255 C CA . PRO A 1 288 ? 14.819 -18.671 -6.843 1.00 78.88 288 PRO A CA 1
ATOM 2256 C C . PRO A 1 288 ? 14.389 -19.802 -7.786 1.00 78.88 288 PRO A C 1
ATOM 2258 O O . PRO A 1 288 ? 13.355 -19.691 -8.435 1.00 78.88 288 PRO A O 1
ATOM 2261 N N . VAL A 1 289 ? 15.130 -20.916 -7.820 1.00 82.00 289 VAL A N 1
ATOM 2262 C CA . VAL A 1 289 ? 14.863 -22.073 -8.701 1.00 82.00 289 VAL A CA 1
ATOM 2263 C C . VAL A 1 289 ? 13.518 -22.719 -8.375 1.00 82.00 289 VAL A C 1
ATOM 2265 O O . VAL A 1 289 ? 12.633 -22.797 -9.229 1.00 82.00 289 VAL A O 1
ATOM 2268 N N . ARG A 1 290 ? 13.334 -23.132 -7.114 1.00 83.69 290 ARG A N 1
ATOM 2269 C CA . ARG A 1 290 ? 12.073 -23.713 -6.638 1.00 83.69 290 ARG A CA 1
ATOM 2270 C C . ARG A 1 290 ? 10.929 -22.707 -6.768 1.00 83.69 290 ARG A C 1
ATOM 2272 O O . ARG A 1 290 ? 9.841 -23.077 -7.196 1.00 83.69 290 ARG A O 1
ATOM 2279 N N . SER A 1 291 ? 11.184 -21.433 -6.464 1.00 83.44 291 SER A N 1
ATOM 2280 C CA . SER A 1 291 ? 10.194 -20.357 -6.604 1.00 83.44 291 SER A CA 1
ATOM 2281 C C . SER A 1 291 ? 9.718 -20.204 -8.051 1.00 83.44 291 SER A C 1
ATOM 2283 O O . SER A 1 291 ? 8.517 -20.142 -8.300 1.00 83.44 291 SER A O 1
ATOM 2285 N N . PHE A 1 292 ? 10.634 -20.224 -9.021 1.00 82.38 292 PHE A N 1
ATOM 2286 C CA . PHE A 1 292 ? 10.302 -20.144 -10.441 1.00 82.38 292 PHE A CA 1
ATOM 2287 C C . PHE A 1 292 ? 9.516 -21.369 -10.926 1.00 82.38 292 PHE A C 1
ATOM 2289 O O . PHE A 1 292 ? 8.524 -21.220 -11.642 1.00 82.38 292 PHE A O 1
ATOM 2296 N N . ALA A 1 293 ? 9.910 -22.575 -10.505 1.00 83.19 293 ALA A N 1
ATOM 2297 C CA . ALA A 1 293 ? 9.181 -23.803 -10.820 1.00 83.19 293 ALA A CA 1
ATOM 2298 C C . ALA A 1 293 ? 7.736 -23.766 -10.286 1.00 83.19 293 ALA A C 1
ATOM 2300 O O . ALA A 1 293 ? 6.801 -24.081 -11.023 1.00 83.19 293 ALA A O 1
ATOM 2301 N N . LEU A 1 294 ? 7.547 -23.284 -9.050 1.00 82.56 294 LEU A N 1
ATOM 2302 C CA . LEU A 1 294 ? 6.227 -23.084 -8.452 1.00 82.56 294 LEU A CA 1
ATOM 2303 C C . LEU A 1 294 ? 5.392 -22.078 -9.250 1.00 82.56 294 LEU A C 1
ATOM 2305 O O . LEU A 1 294 ? 4.264 -22.391 -9.619 1.00 82.56 294 LEU A O 1
ATOM 2309 N N . VAL A 1 295 ? 5.940 -20.897 -9.564 1.00 81.81 295 VAL A N 1
ATOM 2310 C CA . VAL A 1 295 ? 5.223 -19.842 -10.308 1.00 81.81 295 VAL A CA 1
ATOM 2311 C C . VAL A 1 295 ? 4.749 -20.331 -11.680 1.00 81.81 295 VAL A C 1
ATOM 2313 O O . VAL A 1 295 ? 3.641 -19.997 -12.096 1.00 81.81 295 VAL A O 1
ATOM 2316 N N . ARG A 1 296 ? 5.535 -21.168 -12.372 1.00 81.56 296 ARG A N 1
ATOM 2317 C CA . ARG A 1 296 ? 5.188 -21.687 -13.709 1.00 81.56 296 ARG A CA 1
ATOM 2318 C C . ARG A 1 296 ? 3.932 -22.551 -13.750 1.00 81.56 296 ARG A C 1
ATOM 2320 O O . ARG A 1 296 ? 3.307 -22.628 -14.805 1.00 81.56 296 ARG A O 1
ATOM 2327 N N . ILE A 1 297 ? 3.580 -23.206 -12.646 1.00 79.94 297 ILE A N 1
ATOM 2328 C CA . ILE A 1 297 ? 2.399 -24.076 -12.574 1.00 79.94 297 ILE A CA 1
ATOM 2329 C C . ILE A 1 297 ? 1.187 -23.392 -11.923 1.00 79.94 297 ILE A C 1
ATOM 2331 O O . ILE A 1 297 ? 0.107 -23.985 -11.829 1.00 79.94 297 ILE A O 1
ATOM 2335 N N . MET A 1 298 ? 1.343 -22.143 -11.471 1.00 82.12 298 MET A N 1
ATOM 2336 C CA . MET A 1 298 ? 0.242 -21.362 -10.915 1.00 82.12 298 MET A CA 1
ATOM 2337 C C . MET A 1 298 ? -0.746 -20.970 -12.018 1.00 82.12 298 MET A C 1
ATOM 2339 O O . MET A 1 298 ? -0.367 -20.560 -13.115 1.00 82.12 298 MET A O 1
ATOM 2343 N N . ARG A 1 299 ? -2.046 -21.047 -11.714 1.00 81.00 299 ARG A N 1
ATOM 2344 C CA . ARG A 1 299 ? -3.091 -20.512 -12.601 1.00 81.00 299 ARG A CA 1
ATOM 2345 C C . ARG A 1 299 ? -3.036 -18.989 -12.637 1.00 81.00 299 ARG A C 1
ATOM 2347 O O . ARG A 1 299 ? -2.666 -18.367 -11.648 1.00 81.00 299 ARG A O 1
ATOM 2354 N N . ALA A 1 300 ? -3.446 -18.379 -13.744 1.00 81.44 300 ALA A N 1
ATOM 2355 C CA . ALA A 1 300 ? -3.606 -16.929 -13.792 1.00 81.44 300 ALA A CA 1
ATOM 2356 C C . ALA A 1 300 ? -4.667 -16.464 -12.778 1.00 81.44 300 ALA A C 1
ATOM 2358 O O . ALA A 1 300 ? -5.619 -17.188 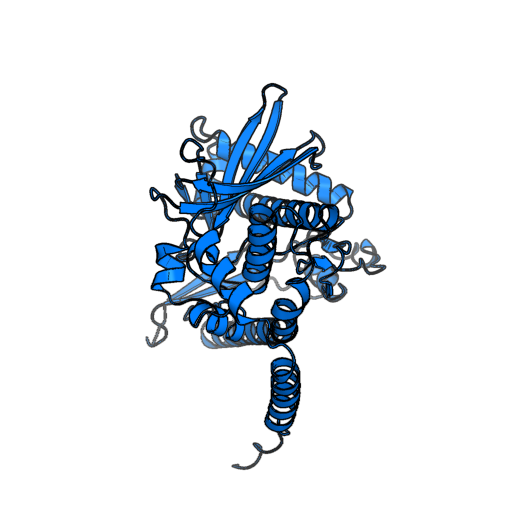-12.488 1.00 81.44 300 ALA A O 1
ATOM 2359 N N . ALA A 1 301 ? -4.491 -15.258 -12.238 1.00 85.19 301 ALA A N 1
ATOM 2360 C CA . ALA A 1 301 ? -5.532 -14.621 -11.444 1.00 85.19 301 ALA A CA 1
ATOM 2361 C C . ALA A 1 301 ? -6.690 -14.175 -12.353 1.00 85.19 301 ALA A C 1
ATOM 2363 O O . ALA A 1 301 ? -6.470 -13.735 -13.482 1.00 85.19 301 ALA A O 1
ATOM 2364 N N . GLU A 1 302 ? -7.907 -14.261 -11.834 1.00 85.00 302 GLU A N 1
ATOM 2365 C CA . GLU A 1 302 ? -9.151 -13.883 -12.498 1.00 85.00 302 GLU A CA 1
ATOM 2366 C C . GLU A 1 302 ? -9.809 -12.731 -11.737 1.00 85.00 302 GLU A C 1
ATOM 2368 O O . GLU A 1 302 ? -9.622 -12.589 -10.527 1.00 85.00 302 GLU A O 1
ATOM 2373 N N . ILE A 1 303 ? -10.580 -11.907 -12.447 1.00 86.25 303 ILE A N 1
ATOM 2374 C CA . ILE A 1 303 ? -11.334 -10.802 -11.853 1.00 86.25 303 ILE A CA 1
ATOM 2375 C C . ILE A 1 303 ? -12.826 -11.119 -11.950 1.00 86.25 303 ILE A C 1
ATOM 2377 O O . ILE A 1 303 ? -13.345 -11.344 -13.043 1.00 86.25 303 ILE A O 1
ATOM 2381 N N . ASP A 1 304 ? -13.514 -11.099 -10.812 1.00 83.94 304 ASP A N 1
ATOM 2382 C CA . ASP A 1 304 ? -14.972 -11.156 -10.709 1.00 83.94 304 ASP A CA 1
ATOM 2383 C C . ASP A 1 304 ? -15.448 -9.860 -10.044 1.00 83.94 304 ASP A C 1
ATOM 2385 O O . ASP A 1 304 ? -14.881 -9.421 -9.051 1.00 83.94 304 ASP A O 1
ATOM 2389 N N . PHE A 1 305 ? -16.479 -9.220 -10.589 1.00 83.31 305 PHE A N 1
ATOM 2390 C CA . PHE A 1 305 ? -17.013 -7.974 -10.033 1.00 83.31 305 PHE A CA 1
ATOM 2391 C C . PHE A 1 305 ? -18.143 -8.175 -9.026 1.00 83.31 305 PHE A C 1
ATOM 2393 O O . PHE A 1 305 ? -18.601 -7.219 -8.411 1.00 83.31 305 PHE A O 1
ATOM 2400 N N . ARG A 1 306 ? -18.638 -9.405 -8.882 1.00 78.44 306 ARG A N 1
ATOM 2401 C CA . ARG A 1 306 ? -19.849 -9.710 -8.113 1.00 78.44 306 ARG A CA 1
ATOM 2402 C C . ARG A 1 306 ? -19.530 -10.290 -6.751 1.00 78.44 306 ARG A C 1
ATOM 2404 O O . ARG A 1 306 ? -20.274 -10.062 -5.808 1.00 78.44 306 ARG A O 1
ATOM 2411 N N . LYS A 1 307 ? -18.468 -11.087 -6.656 1.00 82.75 307 LYS A N 1
ATOM 2412 C CA . LYS A 1 307 ? -18.125 -11.793 -5.424 1.00 82.75 307 LYS A CA 1
ATOM 2413 C C . LYS A 1 307 ? -16.619 -11.969 -5.273 1.00 82.75 307 LYS A C 1
ATOM 2415 O O . LYS A 1 307 ? -15.938 -12.223 -6.267 1.00 82.75 307 LYS A O 1
ATOM 2420 N N . PRO A 1 308 ? -16.102 -11.924 -4.035 1.00 89.06 308 PRO A N 1
ATOM 2421 C CA . PRO A 1 308 ? -14.736 -12.330 -3.772 1.00 89.06 308 PRO A CA 1
ATOM 2422 C C . PRO A 1 308 ? -14.549 -13.819 -4.064 1.00 89.06 308 PRO A C 1
ATOM 2424 O O . PRO A 1 308 ? -15.388 -14.657 -3.723 1.00 89.06 308 PRO A O 1
ATOM 2427 N N . ALA A 1 309 ? -13.406 -14.143 -4.657 1.00 88.75 309 ALA A N 1
ATOM 2428 C CA . ALA A 1 309 ? -12.904 -15.500 -4.776 1.00 88.75 309 ALA A CA 1
ATOM 2429 C C . ALA A 1 309 ? -11.594 -15.627 -3.990 1.00 88.75 309 ALA A C 1
ATOM 2431 O O . ALA A 1 309 ? -10.820 -14.671 -3.894 1.00 88.75 309 ALA A O 1
ATOM 2432 N N . ARG A 1 310 ? -11.340 -16.824 -3.443 1.00 91.88 310 ARG A N 1
ATOM 2433 C CA . ARG A 1 310 ? -10.118 -17.112 -2.685 1.00 91.88 310 ARG A CA 1
ATOM 2434 C C . ARG A 1 310 ? -8.889 -16.839 -3.548 1.00 91.88 310 ARG A C 1
ATOM 2436 O O . ARG A 1 310 ? -8.837 -17.232 -4.715 1.00 91.88 310 ARG A O 1
ATOM 2443 N N . HIS A 1 311 ? -7.882 -16.212 -2.952 1.00 93.12 311 HIS A N 1
ATOM 2444 C CA . HIS A 1 311 ? -6.585 -16.013 -3.581 1.00 93.12 311 HIS A CA 1
ATOM 2445 C C . HIS A 1 311 ? -5.589 -17.014 -2.991 1.00 93.12 311 HIS A C 1
ATOM 2447 O O . HIS A 1 311 ? -4.946 -16.745 -1.979 1.00 93.12 311 HIS A O 1
ATOM 2453 N N . GLY A 1 312 ? -5.469 -18.186 -3.621 1.00 88.56 312 GLY A N 1
ATOM 2454 C CA . GLY A 1 312 ? -4.707 -19.327 -3.101 1.00 88.56 312 GLY A CA 1
ATOM 2455 C C . GLY A 1 312 ? -3.248 -18.997 -2.791 1.00 88.56 312 GLY A C 1
ATOM 2456 O O . GLY A 1 312 ? -2.782 -19.290 -1.699 1.00 88.56 312 GLY A O 1
ATOM 2457 N N . VAL A 1 313 ? -2.559 -18.300 -3.701 1.00 88.88 313 VAL A N 1
ATOM 2458 C CA . VAL A 1 313 ? -1.149 -17.904 -3.515 1.00 88.88 313 VAL A CA 1
ATOM 2459 C C . VAL A 1 313 ? -0.964 -16.944 -2.337 1.00 88.88 313 VAL A C 1
ATOM 2461 O O . VAL A 1 313 ? 0.020 -17.045 -1.614 1.00 88.88 313 VAL A O 1
ATOM 2464 N N . LEU A 1 314 ? -1.925 -16.048 -2.096 1.00 92.56 314 LEU A N 1
ATOM 2465 C CA . LEU A 1 314 ? -1.854 -15.084 -0.998 1.00 92.56 314 LEU A CA 1
ATOM 2466 C C . LEU A 1 314 ? -2.386 -15.654 0.325 1.00 92.56 314 LEU A C 1
ATOM 2468 O O . LEU A 1 314 ? -2.153 -15.042 1.364 1.00 92.56 314 LEU A O 1
ATOM 2472 N N . GLY A 1 315 ? -3.076 -16.799 0.310 1.00 93.56 315 GLY A N 1
ATOM 2473 C CA . GLY A 1 315 ? -3.649 -17.416 1.508 1.00 93.56 315 GLY A CA 1
ATOM 2474 C C . GLY A 1 315 ? -4.805 -16.622 2.126 1.00 93.56 315 GLY A C 1
ATOM 2475 O O . GLY A 1 315 ? -4.997 -16.682 3.333 1.00 93.56 315 GLY A O 1
ATOM 2476 N N . ILE A 1 316 ? -5.570 -15.869 1.327 1.00 95.31 316 ILE A N 1
ATOM 2477 C CA . ILE A 1 316 ? -6.666 -15.006 1.814 1.00 95.31 316 ILE A CA 1
ATOM 2478 C C . ILE A 1 316 ? -8.006 -15.332 1.133 1.00 95.31 316 ILE A C 1
ATOM 2480 O O . ILE A 1 316 ? -8.023 -15.758 -0.030 1.00 95.31 316 ILE A O 1
ATOM 2484 N N . PRO A 1 317 ? -9.148 -15.156 1.831 1.00 93.38 317 PRO A N 1
ATOM 2485 C CA . PRO A 1 317 ? -10.468 -15.551 1.329 1.00 93.38 317 PRO A CA 1
ATOM 2486 C C . PRO A 1 317 ? -10.994 -14.660 0.195 1.00 93.38 317 PRO A C 1
ATOM 2488 O O . PRO A 1 317 ? -11.829 -15.105 -0.590 1.00 93.38 317 PRO A O 1
ATOM 2491 N N . GLY A 1 318 ? -10.501 -13.428 0.086 1.00 95.06 318 GLY A N 1
ATOM 2492 C CA . GLY A 1 318 ? -10.844 -12.485 -0.971 1.00 95.06 318 GLY A CA 1
ATOM 2493 C C . GLY A 1 318 ? -9.811 -11.369 -1.051 1.00 95.06 318 GLY A C 1
ATOM 2494 O O . GLY A 1 318 ? -9.171 -11.049 -0.052 1.00 95.06 318 GLY A O 1
ATOM 2495 N N . TYR A 1 319 ? -9.639 -10.793 -2.240 1.00 97.12 319 TYR A N 1
ATOM 2496 C CA . TYR A 1 319 ? -8.644 -9.755 -2.487 1.00 97.12 319 TYR A CA 1
ATOM 2497 C C . TYR A 1 319 ? -9.138 -8.752 -3.531 1.00 97.12 319 TYR A C 1
ATOM 2499 O O . TYR A 1 319 ? -9.758 -9.136 -4.522 1.00 97.12 319 TYR A O 1
ATOM 2507 N N . VAL A 1 320 ? -8.857 -7.471 -3.308 1.00 96.06 320 VAL A N 1
ATOM 2508 C CA . VAL A 1 320 ? -9.077 -6.374 -4.257 1.00 96.06 320 VAL A CA 1
ATOM 2509 C C . VAL A 1 320 ? -7.790 -5.562 -4.312 1.00 96.06 320 VAL A C 1
ATOM 2511 O O . VAL A 1 320 ? -7.234 -5.211 -3.273 1.00 96.06 320 VAL A O 1
ATOM 2514 N N . GLN A 1 321 ? -7.311 -5.254 -5.515 1.00 95.81 321 GLN A N 1
ATOM 2515 C CA . GLN A 1 321 ? -6.235 -4.276 -5.664 1.00 95.81 321 GLN A CA 1
ATOM 2516 C C . GLN A 1 321 ? -6.807 -2.885 -5.395 1.00 95.81 321 GLN A C 1
ATOM 2518 O O . GLN A 1 321 ? -7.764 -2.469 -6.044 1.00 95.81 321 GLN A O 1
ATOM 2523 N N . PHE A 1 322 ? -6.263 -2.216 -4.383 1.00 97.44 322 PHE A N 1
ATOM 2524 C CA . PHE A 1 322 ? -6.799 -0.945 -3.896 1.00 97.44 322 PHE A CA 1
ATOM 2525 C C . PHE A 1 322 ? -5.722 0.099 -3.596 1.00 97.44 322 PHE A C 1
ATOM 2527 O O . PHE A 1 322 ? -6.041 1.264 -3.395 1.00 97.44 322 PHE A O 1
ATOM 2534 N N . THR A 1 323 ? -4.459 -0.312 -3.522 1.00 97.94 323 THR A N 1
ATOM 2535 C CA . THR A 1 323 ? -3.362 0.469 -2.944 1.00 97.94 323 THR A CA 1
ATOM 2536 C C . THR A 1 323 ? -2.546 1.234 -3.975 1.00 97.94 323 THR A C 1
ATOM 2538 O O . THR A 1 323 ? -1.472 1.714 -3.650 1.00 97.94 323 THR A O 1
ATOM 2541 N N . SER A 1 324 ? -2.982 1.297 -5.236 1.00 97.06 324 SER A N 1
ATOM 2542 C CA . SER A 1 324 ? -2.244 2.035 -6.268 1.00 97.06 324 SER A CA 1
ATOM 2543 C C . SER A 1 324 ? -3.129 2.768 -7.289 1.00 97.06 324 SER A C 1
ATOM 2545 O O . SER A 1 324 ? -2.997 2.534 -8.496 1.00 97.06 324 SER A O 1
ATOM 2547 N N . PRO A 1 325 ? -4.077 3.614 -6.844 1.00 96.69 325 PRO A N 1
ATOM 2548 C CA . PRO A 1 325 ? -5.043 4.281 -7.717 1.00 96.69 325 PRO A CA 1
ATOM 2549 C C . PRO A 1 325 ? -4.440 5.366 -8.624 1.00 96.69 325 PRO A C 1
ATOM 2551 O O . PRO A 1 325 ? -5.087 5.734 -9.604 1.00 96.69 325 PRO A O 1
ATOM 2554 N N . ILE A 1 326 ? -3.231 5.877 -8.354 1.00 95.75 326 ILE A N 1
ATOM 2555 C CA . ILE A 1 326 ? -2.544 6.846 -9.229 1.00 95.75 326 ILE A CA 1
ATOM 2556 C C . ILE A 1 326 ? -2.022 6.158 -10.496 1.00 95.75 326 ILE A C 1
ATOM 2558 O O . ILE A 1 326 ? -1.960 6.775 -11.560 1.00 95.75 326 ILE A O 1
ATOM 2562 N N . ARG A 1 327 ? -1.703 4.861 -10.411 1.00 93.88 327 ARG A N 1
ATOM 2563 C CA . ARG A 1 327 ? -1.054 4.102 -11.492 1.00 93.88 327 ARG A CA 1
ATOM 2564 C C . ARG A 1 327 ? -1.814 2.879 -11.989 1.00 93.88 327 ARG A C 1
ATOM 2566 O O . ARG A 1 327 ? -1.342 2.245 -12.928 1.00 93.88 327 ARG A O 1
ATOM 2573 N N . ARG A 1 328 ? -2.958 2.521 -11.398 1.00 93.56 328 ARG A N 1
ATOM 2574 C CA . ARG A 1 328 ? -3.832 1.425 -11.857 1.00 93.56 328 ARG A CA 1
ATOM 2575 C C . ARG A 1 328 ? -5.289 1.871 -11.884 1.00 93.56 328 ARG A C 1
ATOM 2577 O O . ARG A 1 328 ? -5.848 2.251 -10.857 1.00 93.56 328 ARG A O 1
ATOM 2584 N N . TYR A 1 329 ? -5.931 1.760 -13.043 1.00 91.56 329 TYR A N 1
ATOM 2585 C CA . TYR A 1 329 ? -7.317 2.197 -13.197 1.00 91.56 329 TYR A CA 1
ATOM 2586 C C . TYR A 1 329 ? -8.308 1.312 -12.424 1.00 91.56 329 TYR A C 1
ATOM 2588 O O . TYR A 1 329 ? -9.247 1.838 -11.837 1.00 91.56 329 TYR A O 1
ATOM 2596 N N . LEU A 1 330 ? -8.078 -0.004 -12.319 1.00 89.25 330 LEU A N 1
ATOM 2597 C CA . LEU A 1 330 ? -8.918 -0.881 -11.485 1.00 89.25 330 LEU A CA 1
ATOM 2598 C C . LEU A 1 330 ? -8.944 -0.454 -10.010 1.00 89.25 330 LEU A C 1
ATOM 2600 O O . LEU A 1 330 ? -9.995 -0.526 -9.373 1.00 89.25 330 LEU A O 1
ATOM 2604 N N . ASP A 1 331 ? -7.816 0.009 -9.472 1.00 95.25 331 ASP A N 1
ATOM 2605 C CA . ASP A 1 331 ? -7.749 0.549 -8.115 1.00 95.25 331 ASP A CA 1
ATOM 2606 C C . ASP A 1 331 ? -8.566 1.841 -8.021 1.00 95.25 331 ASP A C 1
ATOM 2608 O O . ASP A 1 331 ? -9.393 1.978 -7.123 1.00 95.25 331 ASP A O 1
ATOM 2612 N N . LEU A 1 332 ? -8.420 2.755 -8.988 1.00 93.06 332 LEU A N 1
ATOM 2613 C CA . LEU A 1 332 ? -9.239 3.969 -9.069 1.00 93.06 332 LEU A CA 1
ATOM 2614 C C . LEU A 1 332 ? -10.741 3.648 -9.144 1.00 93.06 332 LEU A C 1
ATOM 2616 O O . LEU A 1 332 ? -11.553 4.276 -8.464 1.00 93.06 332 LEU A O 1
ATOM 2620 N N . LEU A 1 333 ? -11.121 2.639 -9.930 1.00 88.06 333 LEU A N 1
ATOM 2621 C CA . LEU A 1 333 ? -12.495 2.163 -10.034 1.00 88.06 333 LEU A CA 1
ATOM 2622 C C . LEU A 1 333 ? -12.997 1.626 -8.689 1.00 88.06 333 LEU A C 1
ATOM 2624 O O . LEU A 1 333 ? -14.115 1.946 -8.282 1.00 88.06 333 LEU A O 1
ATOM 2628 N N . ALA A 1 334 ? -12.177 0.854 -7.972 1.00 92.12 334 ALA A N 1
ATOM 2629 C CA . ALA A 1 334 ? -12.505 0.389 -6.629 1.00 92.12 334 ALA A CA 1
ATOM 2630 C C . ALA A 1 334 ? -12.697 1.566 -5.656 1.00 92.12 334 ALA A C 1
ATOM 2632 O O . ALA A 1 334 ? -13.652 1.564 -4.876 1.00 92.12 334 ALA A O 1
ATOM 2633 N N . HIS A 1 335 ? -11.857 2.605 -5.740 1.00 92.81 335 HIS A N 1
ATOM 2634 C CA . HIS A 1 335 ? -12.019 3.838 -4.962 1.00 92.81 335 HIS A CA 1
ATOM 2635 C C . HIS A 1 335 ? -13.331 4.552 -5.290 1.00 92.81 335 HIS A C 1
ATOM 2637 O O . HIS A 1 335 ? -14.044 4.941 -4.369 1.00 92.81 335 HIS A O 1
ATOM 2643 N N . TYR A 1 336 ? -13.713 4.669 -6.568 1.00 86.94 336 TYR A N 1
ATOM 2644 C CA . TYR A 1 336 ? -15.008 5.249 -6.935 1.00 86.94 336 TYR A CA 1
ATOM 2645 C C . TYR A 1 336 ? -16.177 4.503 -6.293 1.00 86.94 336 TYR A C 1
ATOM 2647 O O . TYR A 1 336 ? -17.081 5.145 -5.757 1.00 86.94 336 TYR A O 1
ATOM 2655 N N . GLN A 1 337 ? -16.156 3.169 -6.305 1.00 85.00 337 GLN A N 1
ATOM 2656 C CA . GLN A 1 337 ? -17.221 2.356 -5.712 1.00 85.00 337 GLN A CA 1
ATOM 2657 C C . GLN A 1 337 ? -17.281 2.515 -4.186 1.00 85.00 337 GLN A C 1
ATOM 2659 O O . GLN A 1 337 ? -18.362 2.738 -3.636 1.00 85.00 337 GLN A O 1
ATOM 2664 N N . VAL A 1 338 ? -16.130 2.471 -3.506 1.00 88.25 338 VAL A N 1
ATOM 2665 C CA . VAL A 1 338 ? -16.040 2.657 -2.048 1.00 88.25 338 VAL A CA 1
ATOM 2666 C C . VAL A 1 338 ? -16.497 4.060 -1.638 1.00 88.25 338 VAL A C 1
ATOM 2668 O O . VAL A 1 338 ? -17.365 4.183 -0.772 1.00 88.25 338 VAL A O 1
ATOM 2671 N N . SER A 1 339 ? -15.994 5.107 -2.298 1.00 82.56 339 SER A N 1
ATOM 2672 C CA . SER A 1 339 ? -16.370 6.500 -2.022 1.00 82.56 339 SER A CA 1
ATOM 2673 C C . SER A 1 339 ? -17.856 6.755 -2.294 1.00 82.56 339 SER A C 1
ATOM 2675 O O . SER A 1 339 ? -18.530 7.416 -1.502 1.00 82.56 339 SER A O 1
ATOM 2677 N N . CYS A 1 340 ? -18.412 6.197 -3.378 1.00 78.94 340 CYS A N 1
ATOM 2678 C CA . CYS A 1 340 ? -19.847 6.298 -3.658 1.00 78.94 340 CYS A CA 1
ATOM 2679 C C . CYS A 1 340 ? -20.682 5.638 -2.555 1.00 78.94 340 CYS A C 1
ATOM 2681 O O . CYS A 1 340 ? -21.669 6.219 -2.102 1.00 78.94 340 CYS A O 1
ATOM 2683 N N . PHE A 1 341 ? -20.292 4.447 -2.099 1.00 80.25 341 PHE A N 1
ATOM 2684 C CA . PHE A 1 341 ? -21.008 3.755 -1.032 1.00 80.25 341 PHE A CA 1
ATOM 2685 C C . PHE A 1 341 ? -20.988 4.547 0.284 1.00 80.25 341 PHE A C 1
ATOM 2687 O O . PHE A 1 341 ? -22.037 4.731 0.903 1.00 80.25 341 PHE A O 1
ATOM 2694 N N . GLN A 1 342 ? -19.818 5.059 0.681 1.00 77.88 342 GLN A N 1
ATOM 2695 C CA . GLN A 1 342 ? -19.652 5.854 1.903 1.00 77.88 342 GLN A CA 1
ATOM 2696 C C . GLN A 1 342 ? -20.480 7.142 1.886 1.00 77.88 342 GLN A C 1
ATOM 2698 O O . GLN A 1 342 ? -21.001 7.544 2.924 1.00 77.88 342 GLN A O 1
ATOM 2703 N N . PHE A 1 343 ? -20.641 7.767 0.716 1.00 70.69 343 PHE A N 1
ATOM 2704 C CA . PHE A 1 343 ? -21.432 8.986 0.580 1.00 70.69 343 PHE A CA 1
ATOM 2705 C C . PHE A 1 343 ? -22.950 8.726 0.588 1.00 70.69 343 PHE A C 1
ATOM 2707 O O . PHE A 1 343 ? -23.703 9.441 1.245 1.00 70.69 343 PHE A O 1
ATOM 2714 N N . TYR A 1 344 ? -23.420 7.717 -0.153 1.00 63.38 344 TYR A N 1
ATOM 2715 C CA . TYR A 1 344 ? -24.854 7.528 -0.414 1.00 63.38 344 TYR A CA 1
ATOM 2716 C C . TYR A 1 344 ? -25.562 6.536 0.508 1.00 63.38 344 TYR A C 1
ATOM 2718 O O . TYR A 1 344 ? -26.777 6.404 0.384 1.00 63.38 344 TYR A O 1
ATOM 2726 N N . ASN A 1 345 ? -24.836 5.850 1.396 1.00 56.84 345 ASN A N 1
ATOM 2727 C CA . ASN A 1 345 ? -25.357 4.910 2.393 1.00 56.84 345 ASN A CA 1
ATOM 2728 C C . ASN A 1 345 ? -26.485 4.007 1.827 1.00 56.84 345 ASN A C 1
ATOM 2730 O O . ASN A 1 345 ? -27.673 4.288 1.964 1.00 56.84 345 ASN A O 1
ATOM 2734 N N . SER A 1 346 ? -26.091 2.945 1.116 1.00 47.34 346 SER A N 1
ATOM 2735 C CA . SER A 1 346 ? -26.935 1.892 0.500 1.00 47.34 346 SER A CA 1
ATOM 2736 C C . SER A 1 346 ? -28.012 2.290 -0.536 1.00 47.34 346 SER A C 1
ATOM 2738 O O . SER A 1 346 ? -28.540 1.414 -1.221 1.00 47.34 346 SER A O 1
ATOM 2740 N N . LEU A 1 347 ? -28.320 3.576 -0.757 1.00 41.09 347 LEU A N 1
ATOM 2741 C CA . LEU A 1 347 ? -29.470 3.982 -1.590 1.00 41.09 347 LEU A CA 1
ATOM 2742 C C . LEU A 1 347 ? -29.275 3.917 -3.120 1.00 41.09 347 LEU A C 1
ATOM 2744 O O . LEU A 1 347 ? -30.198 4.259 -3.860 1.00 41.09 347 LEU A O 1
ATOM 2748 N N . TYR A 1 348 ? -28.131 3.454 -3.632 1.00 47.03 348 TYR A N 1
ATOM 2749 C CA . TYR A 1 348 ? -27.824 3.506 -5.072 1.00 47.03 348 TYR A CA 1
ATOM 2750 C C . TYR A 1 348 ? -27.306 2.187 -5.672 1.00 47.03 348 TYR A C 1
ATOM 2752 O O . TYR A 1 348 ? -26.302 2.143 -6.377 1.00 47.03 348 TYR A O 1
ATOM 2760 N N . ASN A 1 349 ? -28.082 1.112 -5.522 1.00 44.34 349 ASN A N 1
ATOM 2761 C CA . ASN A 1 349 ? -27.830 -0.200 -6.148 1.00 44.34 349 ASN A CA 1
ATOM 2762 C C . ASN A 1 349 ? -27.950 -0.238 -7.695 1.00 44.34 349 ASN A C 1
ATOM 2764 O O . ASN A 1 349 ? -28.022 -1.315 -8.274 1.00 44.34 349 ASN A O 1
ATOM 2768 N N . ARG A 1 350 ? -28.021 0.898 -8.412 1.00 40.69 350 ARG A N 1
ATOM 2769 C CA . ARG A 1 350 ? -28.276 0.918 -9.877 1.00 40.69 350 ARG A CA 1
ATOM 2770 C C . ARG A 1 350 ? -27.286 1.708 -10.734 1.00 40.69 350 ARG A C 1
ATOM 2772 O O . ARG A 1 350 ? -27.401 1.664 -11.955 1.00 40.69 350 ARG A O 1
ATOM 2779 N N . LEU A 1 351 ? -26.277 2.352 -10.143 1.00 44.16 351 LEU A N 1
ATOM 2780 C CA . LEU A 1 351 ? -25.137 2.905 -10.902 1.00 44.16 351 LEU A CA 1
ATOM 2781 C C . LEU A 1 351 ? -24.104 1.825 -11.298 1.00 44.16 351 LEU A C 1
ATOM 2783 O O . LEU A 1 351 ? -23.204 2.095 -12.092 1.00 44.16 351 LEU A O 1
ATOM 2787 N N . GLN A 1 352 ? -24.295 0.591 -10.813 1.00 49.12 352 GLN A N 1
ATOM 2788 C CA . GLN A 1 352 ? -23.381 -0.548 -10.932 1.00 49.12 352 GLN A CA 1
ATOM 2789 C C . GLN A 1 352 ? -23.013 -0.916 -12.384 1.00 49.12 352 GLN A C 1
ATOM 2791 O O . GLN A 1 352 ? -21.853 -1.167 -12.668 1.00 49.12 352 GLN A O 1
ATOM 2796 N N . ALA A 1 353 ? -23.946 -0.916 -13.342 1.00 39.06 353 ALA A N 1
ATOM 2797 C CA . ALA A 1 353 ? -23.682 -1.514 -14.660 1.00 39.06 353 ALA A CA 1
ATOM 2798 C C . ALA A 1 353 ? -22.897 -0.621 -15.643 1.00 39.06 353 ALA A C 1
ATOM 2800 O O . ALA A 1 353 ? -22.195 -1.137 -16.509 1.00 39.06 353 ALA A O 1
ATOM 2801 N N . SER A 1 354 ? -23.005 0.709 -15.533 1.00 41.16 354 SER A N 1
ATOM 2802 C CA . SER A 1 354 ? -22.452 1.620 -16.554 1.00 41.16 354 SER A CA 1
ATOM 2803 C C . SER A 1 354 ? -20.944 1.863 -16.423 1.00 41.16 354 SER A C 1
ATOM 2805 O O . SER A 1 354 ? -20.272 1.989 -17.441 1.00 41.16 354 SER A O 1
ATOM 2807 N N . MET A 1 355 ? -20.397 1.854 -15.201 1.00 48.88 355 MET A N 1
ATOM 2808 C CA . MET A 1 355 ? -18.945 1.956 -14.978 1.00 48.88 355 MET A CA 1
ATOM 2809 C C . MET A 1 355 ? -18.229 0.613 -15.208 1.00 48.88 355 MET A C 1
ATOM 2811 O O . MET A 1 355 ? -17.093 0.591 -15.666 1.00 48.88 355 MET A O 1
ATOM 2815 N N . LEU A 1 356 ? -18.912 -0.515 -14.970 1.00 47.50 356 LEU A N 1
ATOM 2816 C CA . LEU A 1 356 ? -18.363 -1.869 -15.144 1.00 47.50 356 LEU A CA 1
ATOM 2817 C C . LEU A 1 356 ? -18.143 -2.272 -16.614 1.00 47.50 356 LEU A C 1
ATOM 2819 O O . LEU A 1 356 ? -17.331 -3.151 -16.891 1.00 47.50 356 LEU A O 1
ATOM 2823 N N . LEU A 1 357 ? -18.824 -1.630 -17.569 1.00 42.56 357 LEU A N 1
ATOM 2824 C CA . LEU A 1 357 ? -18.664 -1.915 -19.003 1.00 42.56 357 LEU A CA 1
ATOM 2825 C C . LEU A 1 357 ? -17.310 -1.444 -19.575 1.00 42.56 357 LEU A C 1
ATOM 2827 O O . LEU A 1 357 ? -16.883 -1.976 -20.598 1.00 42.56 357 LEU A O 1
ATOM 2831 N N . GLY A 1 358 ? -16.610 -0.513 -18.910 1.00 42.62 358 GLY A N 1
ATOM 2832 C CA . GLY A 1 358 ? -15.246 -0.097 -19.282 1.00 42.62 358 GLY A CA 1
ATOM 2833 C C . GLY A 1 358 ? -14.153 -1.089 -18.859 1.00 42.62 358 GLY A C 1
ATOM 2834 O O . GLY A 1 358 ? -13.142 -1.233 -19.545 1.00 42.62 358 GLY A O 1
ATOM 2835 N N . ALA A 1 359 ? -14.398 -1.861 -17.795 1.00 44.25 359 ALA A N 1
ATOM 2836 C CA . ALA A 1 359 ? -13.389 -2.703 -17.149 1.00 44.25 359 ALA A CA 1
ATOM 2837 C C . ALA A 1 359 ? -12.954 -3.938 -17.968 1.00 44.25 359 ALA A C 1
ATOM 2839 O O . ALA A 1 359 ? -11.936 -4.563 -17.671 1.00 44.25 359 ALA A O 1
ATOM 2840 N N . CYS A 1 360 ? -13.678 -4.293 -19.036 1.00 41.94 360 CYS A N 1
ATOM 2841 C CA . CYS A 1 360 ? -13.287 -5.396 -19.924 1.00 41.94 360 CYS A CA 1
ATOM 2842 C C . CYS A 1 360 ? -12.098 -5.054 -20.847 1.00 41.94 360 CYS A C 1
ATOM 2844 O O . CYS A 1 360 ? -11.492 -5.965 -21.409 1.00 41.94 360 CYS A O 1
ATOM 2846 N N . VAL A 1 361 ? -11.729 -3.775 -20.992 1.00 45.06 361 VAL A N 1
ATOM 2847 C CA . VAL A 1 361 ? -10.585 -3.342 -21.823 1.00 45.06 361 VAL A CA 1
ATOM 2848 C C . VAL A 1 361 ? -9.249 -3.439 -21.054 1.00 45.06 361 VAL A C 1
ATOM 2850 O O . VAL A 1 361 ? -8.184 -3.605 -21.649 1.00 45.06 361 VAL A O 1
ATOM 2853 N N . GLU A 1 362 ? -9.289 -3.437 -19.721 1.00 44.38 362 GLU A N 1
ATOM 2854 C CA . GLU A 1 362 ? -8.115 -3.258 -18.852 1.00 44.38 362 GLU A CA 1
ATOM 2855 C C . GLU A 1 362 ? -7.227 -4.498 -18.699 1.00 44.38 362 GLU A C 1
ATOM 2857 O O . GLU A 1 362 ? -6.000 -4.375 -18.682 1.00 44.38 362 GLU A O 1
ATOM 2862 N N . ILE A 1 363 ? -7.810 -5.706 -18.664 1.00 50.38 363 ILE A N 1
ATOM 2863 C CA . ILE A 1 363 ? -7.026 -6.958 -18.602 1.00 50.38 363 ILE A CA 1
ATOM 2864 C C . ILE A 1 363 ? -6.101 -7.066 -19.825 1.00 50.38 363 ILE A C 1
ATOM 2866 O O . ILE A 1 363 ? -4.981 -7.574 -19.728 1.00 50.38 363 ILE A O 1
ATOM 2870 N N . PHE A 1 364 ? -6.551 -6.557 -20.976 1.00 46.97 364 PHE A N 1
ATOM 2871 C CA . PHE A 1 364 ? -5.771 -6.580 -22.206 1.00 46.97 364 PHE A CA 1
ATOM 2872 C C . PHE A 1 364 ? -4.634 -5.549 -22.180 1.00 46.97 364 PHE A C 1
ATOM 2874 O O . PHE A 1 364 ? -3.500 -5.892 -22.512 1.00 46.97 364 PHE A O 1
ATOM 2881 N N . ILE A 1 365 ? -4.902 -4.323 -21.715 1.00 53.44 365 ILE A N 1
ATOM 2882 C CA . ILE A 1 365 ? -3.897 -3.251 -21.652 1.00 53.44 365 ILE A CA 1
ATOM 2883 C C . ILE A 1 365 ? -2.794 -3.573 -20.636 1.00 53.44 365 ILE A C 1
ATOM 2885 O O . ILE A 1 365 ? -1.618 -3.492 -20.984 1.00 53.44 365 ILE A O 1
ATOM 2889 N N . PHE A 1 366 ? -3.136 -4.030 -19.424 1.00 52.69 366 PHE A N 1
ATOM 2890 C CA . PHE A 1 366 ? -2.132 -4.395 -18.413 1.00 52.69 366 PHE A CA 1
ATOM 2891 C C . PHE A 1 366 ? -1.158 -5.469 -18.926 1.00 52.69 366 PHE A C 1
ATOM 2893 O O . PHE A 1 366 ? 0.053 -5.385 -18.708 1.00 52.69 366 PHE A O 1
ATOM 2900 N N . LYS A 1 367 ? -1.675 -6.467 -19.656 1.00 53.84 367 LYS A N 1
ATOM 2901 C CA . LYS A 1 367 ? -0.859 -7.545 -20.227 1.00 53.84 367 LYS A CA 1
ATOM 2902 C C . LYS A 1 367 ? 0.069 -7.049 -21.340 1.00 53.84 367 LYS A C 1
ATOM 2904 O O . LYS A 1 367 ? 1.205 -7.511 -21.420 1.00 53.84 367 LYS A O 1
ATOM 2909 N N . ILE A 1 368 ? -0.384 -6.099 -22.162 1.00 55.31 368 ILE A N 1
ATOM 2910 C CA . ILE A 1 368 ? 0.457 -5.450 -23.179 1.00 55.31 368 ILE A CA 1
ATOM 2911 C C . ILE A 1 368 ? 1.576 -4.645 -22.512 1.00 55.31 368 ILE A C 1
ATOM 2913 O O . ILE A 1 368 ? 2.739 -4.833 -22.870 1.00 55.31 368 ILE A O 1
ATOM 2917 N N . SER A 1 369 ? 1.250 -3.813 -21.518 1.00 56.78 369 SER A N 1
ATOM 2918 C CA . SER A 1 369 ? 2.231 -2.975 -20.819 1.00 56.78 369 SER A CA 1
ATOM 2919 C C . SER A 1 369 ? 3.326 -3.812 -20.158 1.00 56.78 369 SER A C 1
ATOM 2921 O O . SER A 1 369 ? 4.509 -3.552 -20.369 1.00 56.78 369 SER A O 1
ATOM 2923 N N . LYS A 1 370 ? 2.961 -4.885 -19.439 1.00 60.66 370 LYS A N 1
ATOM 2924 C CA . LYS A 1 370 ? 3.949 -5.777 -18.809 1.00 60.66 370 LYS A CA 1
ATOM 2925 C C . LYS A 1 370 ? 4.844 -6.500 -19.815 1.00 60.66 370 LYS A C 1
ATOM 2927 O O . LYS A 1 370 ? 6.033 -6.673 -19.552 1.00 60.66 370 LYS A O 1
ATOM 2932 N N . ASN A 1 371 ? 4.308 -6.902 -20.967 1.00 63.59 371 ASN A N 1
ATOM 2933 C CA . ASN A 1 371 ? 5.127 -7.482 -22.030 1.00 63.59 371 ASN A CA 1
ATOM 2934 C C . ASN A 1 371 ? 6.118 -6.458 -22.602 1.00 63.59 371 ASN A C 1
ATOM 2936 O O . ASN A 1 371 ? 7.288 -6.792 -22.763 1.00 63.59 371 ASN A O 1
ATOM 2940 N N . GLN A 1 372 ? 5.688 -5.216 -22.846 1.00 58.25 372 GLN A N 1
ATOM 2941 C CA . GLN A 1 372 ? 6.571 -4.152 -23.339 1.00 58.25 372 GLN A CA 1
ATOM 2942 C C . GLN A 1 372 ? 7.681 -3.792 -22.343 1.00 58.25 372 GLN A C 1
ATOM 2944 O O . GLN A 1 372 ? 8.835 -3.640 -22.752 1.00 58.25 372 GLN A O 1
ATOM 2949 N N . GLU A 1 373 ? 7.363 -3.698 -21.047 1.00 71.19 373 GLU A N 1
ATOM 2950 C CA . GLU A 1 373 ? 8.357 -3.492 -19.983 1.00 71.19 373 GLU A CA 1
ATOM 2951 C C . GLU A 1 373 ? 9.418 -4.602 -20.006 1.00 71.19 373 GLU A C 1
ATOM 2953 O O . GLU A 1 373 ? 10.616 -4.319 -20.065 1.00 71.19 373 GLU A O 1
ATOM 2958 N N . ASN A 1 374 ? 8.981 -5.866 -20.039 1.00 68.25 374 ASN A N 1
ATOM 2959 C CA . ASN A 1 374 ? 9.875 -7.023 -20.049 1.00 68.25 374 ASN A CA 1
ATOM 2960 C C . ASN A 1 374 ? 10.724 -7.107 -21.325 1.00 68.25 374 ASN A C 1
ATOM 2962 O O . ASN A 1 374 ? 11.928 -7.339 -21.242 1.00 68.25 374 ASN A O 1
ATOM 2966 N N . GLU A 1 375 ? 10.140 -6.902 -22.507 1.00 69.62 375 GLU A N 1
ATOM 2967 C CA . GLU A 1 375 ? 10.888 -6.907 -23.771 1.00 69.62 375 GLU A CA 1
ATOM 2968 C C . GLU A 1 375 ? 11.957 -5.812 -23.805 1.00 69.62 375 GLU A C 1
ATOM 2970 O O . GLU A 1 375 ? 13.082 -6.049 -24.249 1.00 69.62 375 GLU A O 1
ATOM 2975 N N . THR A 1 376 ? 11.620 -4.615 -23.321 1.00 65.94 376 THR A N 1
ATOM 2976 C CA . THR A 1 376 ? 12.557 -3.489 -23.272 1.00 65.94 376 THR A CA 1
ATOM 2977 C C . THR A 1 376 ? 13.682 -3.778 -22.283 1.00 65.94 376 THR A C 1
ATOM 2979 O O . THR A 1 376 ? 14.851 -3.625 -22.632 1.00 65.94 376 THR A O 1
ATOM 2982 N N . LYS A 1 377 ? 13.352 -4.296 -21.094 1.00 67.69 377 LYS A N 1
ATOM 2983 C CA . LYS A 1 377 ? 14.323 -4.768 -20.096 1.00 67.69 377 LYS A CA 1
ATOM 2984 C C . LYS A 1 377 ? 15.326 -5.755 -20.704 1.00 67.69 377 LYS A C 1
ATOM 2986 O O . LYS A 1 377 ? 16.528 -5.533 -20.596 1.00 67.69 377 LYS A O 1
ATOM 2991 N N . TRP A 1 378 ? 14.858 -6.791 -21.406 1.00 68.31 378 TRP A N 1
ATOM 2992 C CA . TRP A 1 378 ? 15.743 -7.782 -22.032 1.00 68.31 378 TRP A CA 1
ATOM 2993 C C . TRP A 1 378 ? 16.628 -7.199 -23.135 1.00 68.31 378 TRP A C 1
ATOM 2995 O O . TRP A 1 378 ? 17.800 -7.558 -23.215 1.00 68.31 378 TRP A O 1
ATOM 3005 N N . LYS A 1 379 ? 16.117 -6.269 -23.951 1.00 70.12 379 LYS A N 1
ATOM 3006 C CA . LYS A 1 379 ? 16.936 -5.575 -24.959 1.00 70.12 379 LYS A CA 1
ATOM 3007 C C . LYS A 1 379 ? 18.079 -4.791 -24.315 1.00 70.12 379 LYS A C 1
ATOM 3009 O O . LYS A 1 379 ? 19.211 -4.916 -24.765 1.00 70.12 379 LYS A O 1
ATOM 3014 N N . TYR A 1 380 ? 17.805 -4.040 -23.247 1.00 67.12 380 TYR A N 1
ATOM 3015 C CA . TYR A 1 380 ? 18.841 -3.280 -22.540 1.00 67.12 380 TYR A CA 1
ATOM 3016 C C . TYR A 1 380 ? 19.868 -4.188 -21.858 1.00 67.12 380 TYR A C 1
ATOM 3018 O O . TYR A 1 380 ? 21.060 -3.900 -21.944 1.00 67.12 380 TYR A O 1
ATOM 3026 N N . ILE A 1 381 ? 19.436 -5.306 -21.260 1.00 65.94 381 ILE A N 1
ATOM 3027 C CA . ILE A 1 381 ? 20.355 -6.318 -20.718 1.00 65.94 381 ILE A CA 1
ATOM 3028 C C . ILE A 1 381 ? 21.297 -6.820 -21.818 1.00 65.94 381 ILE A C 1
ATOM 3030 O O . ILE A 1 381 ? 22.507 -6.795 -21.642 1.00 65.94 381 ILE A O 1
ATOM 3034 N N . MET A 1 382 ? 20.753 -7.217 -22.971 1.00 64.94 382 MET A N 1
ATOM 3035 C CA . MET A 1 382 ? 21.543 -7.770 -24.077 1.00 64.94 382 MET A CA 1
ATOM 3036 C C . MET A 1 382 ? 22.523 -6.769 -24.702 1.00 64.94 382 MET A C 1
ATOM 3038 O O . MET A 1 382 ? 23.553 -7.186 -25.223 1.00 64.94 382 MET A O 1
ATOM 3042 N N . ILE A 1 383 ? 22.192 -5.474 -24.701 1.00 66.88 383 ILE A N 1
ATOM 3043 C CA . ILE A 1 383 ? 23.016 -4.428 -25.324 1.00 66.88 383 ILE A CA 1
ATOM 3044 C C . ILE A 1 383 ? 24.089 -3.913 -24.360 1.00 66.88 383 ILE A C 1
ATOM 3046 O O . ILE A 1 383 ? 25.217 -3.676 -24.783 1.00 66.88 383 ILE A O 1
ATOM 3050 N N . HIS A 1 384 ? 23.741 -3.710 -23.086 1.00 62.66 384 HIS A N 1
ATOM 3051 C CA . HIS A 1 384 ? 24.566 -2.924 -22.169 1.00 62.66 384 HIS A CA 1
ATOM 3052 C C . HIS A 1 384 ? 25.116 -3.685 -20.968 1.00 62.66 384 HIS A C 1
ATOM 3054 O O . HIS A 1 384 ? 25.993 -3.151 -20.295 1.00 62.66 384 HIS A O 1
ATOM 3060 N N . VAL A 1 385 ? 24.636 -4.895 -20.665 1.00 59.25 385 VAL A N 1
ATOM 3061 C CA . VAL A 1 385 ? 25.355 -5.754 -19.721 1.00 59.25 385 VAL A CA 1
ATOM 3062 C C . VAL A 1 385 ? 26.482 -6.391 -20.524 1.00 59.25 385 VAL A C 1
ATOM 3064 O O . VAL A 1 385 ? 26.199 -7.205 -21.406 1.00 59.25 385 VAL A O 1
ATOM 3067 N N . PRO A 1 386 ? 27.751 -6.013 -20.292 1.00 52.66 386 PRO A N 1
ATOM 3068 C CA . PRO A 1 386 ? 28.842 -6.639 -21.002 1.00 52.66 386 PRO A CA 1
ATOM 3069 C C . PRO A 1 386 ? 28.880 -8.094 -20.539 1.00 52.66 386 PRO A C 1
ATOM 3071 O O . PRO A 1 386 ? 29.279 -8.386 -19.413 1.00 52.66 386 PRO A O 1
ATOM 3074 N N . PHE A 1 387 ? 28.459 -9.020 -21.400 1.00 51.00 387 PHE A N 1
ATOM 3075 C CA . PHE A 1 387 ? 28.866 -10.413 -21.278 1.00 51.00 387 PHE A CA 1
ATOM 3076 C C . PHE A 1 387 ? 30.375 -10.433 -21.517 1.00 51.00 387 PHE A C 1
ATOM 3078 O O . PHE A 1 387 ? 30.850 -10.620 -22.634 1.00 51.00 387 PHE A O 1
ATOM 3085 N N . THR A 1 388 ? 31.136 -10.106 -20.477 1.00 45.34 388 THR A N 1
ATOM 3086 C CA . THR A 1 388 ? 32.586 -10.230 -20.515 1.00 45.34 388 THR A CA 1
ATOM 3087 C C . THR A 1 388 ? 32.904 -11.715 -20.634 1.00 45.34 388 THR A C 1
ATOM 3089 O O . THR A 1 388 ? 32.473 -12.519 -19.806 1.00 45.34 388 THR A O 1
ATOM 3092 N N . GLU A 1 389 ? 33.607 -12.103 -21.702 1.00 43.72 389 GLU A N 1
ATOM 3093 C CA . GLU A 1 389 ? 34.171 -13.449 -21.804 1.00 43.72 389 GLU A CA 1
ATOM 3094 C C . GLU A 1 389 ? 34.985 -13.724 -20.529 1.00 43.72 389 GLU A C 1
ATOM 3096 O O . GLU A 1 389 ? 35.928 -12.996 -20.221 1.00 43.72 389 GLU A O 1
ATOM 3101 N N . GLY A 1 390 ? 34.593 -14.752 -19.770 1.00 49.44 390 GLY A N 1
ATOM 3102 C CA . GLY A 1 390 ? 35.274 -15.156 -18.537 1.00 49.44 390 GLY A CA 1
ATOM 3103 C C . GLY A 1 390 ? 34.654 -14.675 -17.220 1.00 49.44 390 GLY A C 1
ATOM 3104 O O . GLY A 1 390 ? 35.264 -14.898 -16.177 1.00 49.44 390 GLY A O 1
ATOM 3105 N N . GLN A 1 391 ? 33.469 -14.051 -17.217 1.00 47.66 391 GLN A N 1
ATOM 3106 C CA . GLN A 1 391 ? 32.693 -13.916 -15.977 1.00 47.66 391 GLN A CA 1
ATOM 3107 C C . GLN A 1 391 ? 32.012 -15.242 -15.623 1.00 47.66 391 GLN A C 1
ATOM 3109 O O . GLN A 1 391 ? 31.049 -15.653 -16.272 1.00 47.66 391 GLN A O 1
ATOM 3114 N N . ASP A 1 392 ? 32.502 -15.890 -14.567 1.00 52.03 392 ASP A N 1
ATOM 3115 C CA . ASP A 1 392 ? 31.800 -16.997 -13.926 1.00 52.03 392 ASP A CA 1
ATOM 3116 C C . ASP A 1 392 ? 30.551 -16.446 -13.229 1.00 52.03 392 ASP A C 1
ATOM 3118 O O . ASP A 1 392 ? 30.631 -15.676 -12.270 1.00 52.03 392 ASP A O 1
ATOM 3122 N N . ALA A 1 393 ? 29.381 -16.820 -13.740 1.00 57.38 393 ALA A N 1
ATOM 3123 C CA . ALA A 1 393 ? 28.110 -16.603 -13.071 1.00 57.38 393 ALA A CA 1
ATOM 3124 C C . ALA A 1 393 ? 27.604 -17.950 -12.556 1.00 57.38 393 ALA A C 1
ATOM 3126 O O . ALA A 1 393 ? 27.444 -18.892 -13.338 1.00 57.38 393 ALA A O 1
ATOM 3127 N N . ASP A 1 394 ? 27.313 -18.027 -11.257 1.00 53.31 394 ASP A N 1
ATOM 3128 C CA . ASP A 1 394 ? 26.623 -19.176 -10.677 1.00 53.31 394 ASP A CA 1
ATOM 3129 C C . ASP A 1 394 ? 25.225 -19.270 -11.300 1.00 53.31 394 ASP A C 1
ATOM 3131 O O . ASP A 1 394 ? 24.290 -18.549 -10.943 1.00 53.31 394 ASP A O 1
ATOM 3135 N N . CYS A 1 395 ? 25.094 -20.140 -12.298 1.00 54.69 395 CYS A N 1
ATOM 3136 C CA . CYS A 1 395 ? 23.846 -20.385 -12.996 1.00 54.69 395 CYS A CA 1
ATOM 3137 C C . CYS A 1 395 ? 23.156 -21.604 -12.390 1.00 54.69 395 CYS A C 1
ATOM 3139 O O . CYS A 1 395 ? 23.740 -22.675 -12.230 1.00 54.69 395 CYS A O 1
ATOM 3141 N N . ALA A 1 396 ? 21.878 -21.451 -12.061 1.00 56.50 396 ALA A N 1
ATOM 3142 C CA . ALA A 1 396 ? 21.071 -22.571 -11.622 1.00 56.50 396 ALA A CA 1
ATOM 3143 C C . ALA A 1 396 ? 20.338 -23.177 -12.822 1.00 56.50 396 ALA A C 1
ATOM 3145 O O . ALA A 1 396 ? 19.560 -22.499 -13.494 1.00 56.50 396 ALA A O 1
ATOM 3146 N N . THR A 1 397 ? 20.599 -24.452 -13.101 1.00 42.81 397 THR A N 1
ATOM 3147 C CA . THR A 1 397 ? 19.886 -25.212 -14.133 1.00 42.81 397 THR A CA 1
ATOM 3148 C C . THR A 1 397 ? 18.598 -25.781 -13.535 1.00 42.81 397 THR A C 1
ATOM 3150 O O . THR A 1 397 ? 18.632 -26.371 -12.455 1.00 42.81 397 THR A O 1
ATOM 3153 N N . LEU A 1 398 ? 17.470 -25.546 -14.212 1.00 40.22 398 LEU A N 1
ATOM 3154 C CA . LEU A 1 398 ? 16.144 -26.069 -13.855 1.00 40.22 398 LEU A CA 1
ATOM 3155 C C . LEU A 1 398 ? 15.932 -27.492 -14.361 1.00 40.22 398 LEU A C 1
ATOM 3157 O O . LEU A 1 398 ? 16.338 -27.756 -15.517 1.00 40.22 398 LEU A O 1
#

pLDDT: mean 78.92, std 21.11, range [25.55, 98.88]

Secondary structure (DSSP, 8-state):
----------HHHHHHHHHHHHHHHHTT-TTHHHHHHHHHHHGGG---EE-TTS--EEEE-TT--S--EEEEEEE-TTS-EEEEEEEE-GGGT--TTSHHHHHHHHH-B-EE-SS-EE-SS-HIIIIIITS--TTS-EEEEEEEEEEPTTS-EEEEEEEEEEE---EEEEHHHHHHHHHHT-GGGHHHHHHHHHHHHHHHHHHHTT------EEEEEEEESTTSSS-EEEEEEEETTSHHHHHHHHHHHHHHHHHHHHHHHTT----EEEB------GGGGTTSPTTHHHHHHHHHHSPPPEEESSS---BTTTTBS--B--S-TTTBHHHHHHHHHHHHHHHHTT--TTSHHHHHTTTTTHHHHHHHHHHHHHHHHHHHHHHHS---TT----PPP-

Radius of gyration: 22.69 Å; Cα contacts (8 Å, |Δi|>4): 660; chains: 1; bounding box: 69×50×75 Å

Foldseek 3Di:
DPDDPDDDPDPPVVVVVVVVVVVVVVVPDPPPPVVQVVQVPFLLVFDAAEPAVFAKEQEAAPPDLQGFWIKWWDADPVRWIKIKIWGFQCCNVDPPPDPQLVQLLVLQFWFDAQEDIRWSGDCCVRNPQRHLDAQDWTKTFMKMFTADPLLDTPDIDTGIHIYHHHDYYYLVRLLVCCVVVDPVCVGSVSLLVSLVSLVNNLVVLQAADFQAWDKHWHWAPPVDPATDIDIDTDGCVRSSNSSVVSVQFVVFLRLQVVCAVLQFFAFKKAFPPDVDPLVVLVVPDPHNVSSVVVVVPGDDIDTDRGHAPHHNNRSGRIGGRQRRVRGGVSNSVSSVRVSVCSRPVNPPPDVPPPSVVSVVVNVVSVVVSVVVNVVSVVVCCVPNVPPPPPDDDPDDDD